Protein AF-0000000084684131 (afdb_homodimer)

Organism: Streptomyces collinus (strain DSM 40733 / Tue 365) (NCBI:txid1214242)

Radius of gyration: 26.73 Å; Cα contacts (8 Å, |Δi|>4): 1173; chains: 2; bounding box: 59×82×49 Å

Nearest PDB structures (foldseek):
  6f5z-assembly1_A  TM=6.157E-01  e=1.827E-11  Haloferax volcanii DS2
  5wp5-assembly2_B  TM=5.893E-01  e=8.658E-12  Arabidopsis thaliana
  5dpm-assembly1_A  TM=6.835E-01  e=6.808E-10  Escherichia coli HS
  1xxl-assembly2_B  TM=5.555E-01  e=9.121E-11  Bacillus subtilis
  1vl5-assembly4_D  TM=5.404E-01  e=9.072E-10  Halalkalibacterium halodurans C-125

pLDDT: mean 90.01, std 9.82, range [55.47, 98.94]

Sequence (624 aa):
MTAFTAGLADINLDESRAPRSGAEAAGMKSASSSIYDMAATLSGRGELWNWGMYDPGLAAEIEARLPGFTDFGTDGFSEQLYYLALRDLPDGLDGCADRTVLEVGCGTGEGLNFLSRLVPGARMTGLDLSPKAVARAEATLARGETLRFVQGDAEKLPFEDSSVDVLINIESSHTYPDLGRFLHEAARVLRPGGTLSHIDVFTRQRLRTMRGITEEMPQLKWITDHDVSAEVRAAVRRRMAPGSRFRRTLDRQRMNPLVRTIATHSQILMFGGMFAGYRPPSSVKVLSRLGLVPWMSGLPMESYRHQVAVRVMTAFTAGLADINLDESRAPRSGAEAAGMKSASSSIYDMAATLSGRGELWNWGMYDPGLAAEIEARLPGFTDFGTDGFSEQLYYLALRDLPDGLDGCADRTVLEVGCGTGEGLNFLSRLVPGARMTGLDLSPKAVARAEATLARGETLRFVQGDAEKLPFEDSSVDVLINIESSHTYPDLGRFLHEAARVLRPGGTLSHIDVFTRQRLRTMRGITEEMPQLKWITDHDVSAEVRAAVRRRMAPGSRFRRTLDRQRMNPLVRTIATHSQILMFGGMFAGYRPPSSVKVLSRLGLVPWMSGLPMESYRHQVAVRV

Structure (mmCIF, N/CA/C/O backbone):
data_AF-0000000084684131-model_v1
#
loop_
_entity.id
_entity.type
_entity.pdbx_description
1 polymer 'Putative methyltransferase'
#
loop_
_atom_site.group_PDB
_atom_site.id
_atom_site.type_symbol
_atom_site.label_atom_id
_atom_site.label_alt_id
_atom_site.label_comp_id
_atom_site.label_asym_id
_atom_site.label_entity_id
_atom_site.label_seq_id
_atom_site.pdbx_PDB_ins_code
_atom_site.Cartn_x
_atom_site.Cartn_y
_atom_site.Cartn_z
_atom_site.occupancy
_atom_site.B_iso_or_equiv
_atom_site.auth_seq_id
_atom_site.auth_comp_id
_atom_site.auth_asym_id
_atom_site.auth_atom_id
_atom_site.pdbx_PDB_model_num
ATOM 1 N N . MET A 1 1 ? 17.047 -23.328 2.791 1 61.38 1 MET A N 1
ATOM 2 C CA . MET A 1 1 ? 16.984 -23.172 1.341 1 61.38 1 MET A CA 1
ATOM 3 C C . MET A 1 1 ? 17.172 -24.516 0.637 1 61.38 1 MET A C 1
ATOM 5 O O . MET A 1 1 ? 16.406 -24.859 -0.265 1 61.38 1 MET A O 1
ATOM 9 N N . THR A 1 2 ? 17.984 -25.328 1.199 1 62.16 2 THR A N 1
ATOM 10 C CA . THR A 1 2 ? 18.281 -26.609 0.563 1 62.16 2 THR A CA 1
ATOM 11 C C . THR A 1 2 ? 17.094 -27.562 0.655 1 62.16 2 THR A C 1
ATOM 13 O O . THR A 1 2 ? 16.75 -28.219 -0.325 1 62.16 2 THR A O 1
ATOM 16 N N . ALA A 1 3 ? 16.453 -27.562 1.806 1 66.56 3 ALA A N 1
ATOM 17 C CA . ALA A 1 3 ? 15.305 -28.438 1.982 1 66.56 3 ALA A CA 1
ATOM 18 C C . ALA A 1 3 ? 14.148 -28.016 1.078 1 66.56 3 ALA A C 1
ATOM 20 O O . ALA A 1 3 ? 13.453 -28.859 0.514 1 66.56 3 ALA A O 1
ATOM 21 N N . PHE A 1 4 ? 13.992 -26.797 0.932 1 74.62 4 PHE A N 1
ATOM 22 C CA . PHE A 1 4 ? 12.93 -26.281 0.077 1 74.62 4 PHE A CA 1
ATOM 23 C C . PHE A 1 4 ? 13.18 -26.641 -1.381 1 74.62 4 PHE A C 1
ATOM 25 O O . PHE A 1 4 ? 12.289 -27.172 -2.059 1 74.62 4 PHE A O 1
ATOM 32 N N . THR A 1 5 ? 14.359 -26.422 -1.804 1 74.31 5 THR A N 1
ATOM 33 C CA . THR A 1 5 ? 14.695 -26.688 -3.197 1 74.31 5 THR A CA 1
ATOM 34 C C . THR A 1 5 ? 14.594 -28.188 -3.498 1 74.31 5 THR A C 1
ATOM 36 O O . THR A 1 5 ? 14.102 -28.578 -4.559 1 74.31 5 THR A O 1
ATOM 39 N N . ALA A 1 6 ? 15.047 -28.938 -2.59 1 72.75 6 ALA A N 1
ATOM 40 C CA . ALA A 1 6 ? 14.945 -30.375 -2.748 1 72.75 6 ALA A CA 1
ATOM 41 C C . ALA A 1 6 ? 13.484 -30.828 -2.773 1 72.75 6 ALA A C 1
ATOM 43 O O . ALA A 1 6 ? 13.109 -31.688 -3.564 1 72.75 6 ALA A O 1
ATOM 44 N N . GLY A 1 7 ? 12.766 -30.25 -1.937 1 75 7 GLY A N 1
ATOM 45 C CA . GLY A 1 7 ? 11.344 -30.547 -1.921 1 75 7 GLY A CA 1
ATOM 46 C C . GLY A 1 7 ? 10.641 -30.172 -3.207 1 75 7 GLY A C 1
ATOM 47 O O . GLY A 1 7 ? 9.797 -30.906 -3.705 1 75 7 GLY A O 1
ATOM 48 N N . LEU A 1 8 ? 11 -29.062 -3.73 1 80 8 LEU A N 1
ATOM 49 C CA . LEU A 1 8 ? 10.422 -28.609 -4.992 1 80 8 LEU A CA 1
ATOM 50 C C . LEU A 1 8 ? 10.734 -29.594 -6.117 1 80 8 LEU A C 1
ATOM 52 O O . LEU A 1 8 ? 9.859 -29.906 -6.93 1 80 8 LEU A O 1
ATOM 56 N N . ALA A 1 9 ? 11.914 -30.016 -6.105 1 77 9 ALA A N 1
ATOM 57 C CA . ALA A 1 9 ? 12.305 -30.984 -7.121 1 77 9 ALA A CA 1
ATOM 58 C C . ALA A 1 9 ? 11.508 -32.281 -6.977 1 77 9 ALA A C 1
ATOM 60 O O . ALA A 1 9 ? 11.016 -32.844 -7.965 1 77 9 ALA A O 1
ATOM 61 N N . ASP A 1 10 ? 11.359 -32.656 -5.805 1 78.69 10 ASP A N 1
ATOM 62 C CA . ASP A 1 10 ? 10.656 -33.906 -5.523 1 78.69 10 ASP A CA 1
ATOM 63 C C . ASP A 1 10 ? 9.203 -33.844 -5.992 1 78.69 10 ASP A C 1
ATOM 65 O O . ASP A 1 10 ? 8.695 -34.781 -6.59 1 78.69 10 ASP A O 1
ATOM 69 N N . ILE A 1 11 ? 8.602 -32.781 -5.816 1 79.69 11 ILE A N 1
ATOM 70 C CA . ILE A 1 11 ? 7.172 -32.719 -6.105 1 79.69 11 ILE A CA 1
ATOM 71 C C . ILE A 1 11 ? 6.961 -32.438 -7.594 1 79.69 11 ILE A C 1
ATOM 73 O O . ILE A 1 11 ? 5.969 -32.906 -8.172 1 79.69 11 ILE A O 1
ATOM 77 N N . ASN A 1 12 ? 7.859 -31.844 -8.242 1 85.06 12 ASN A N 1
ATOM 78 C CA . ASN A 1 12 ? 7.625 -31.422 -9.617 1 85.06 12 ASN A CA 1
ATOM 79 C C . ASN A 1 12 ? 8.219 -32.406 -10.617 1 85.06 12 ASN A C 1
ATOM 81 O O . ASN A 1 12 ? 7.887 -32.375 -11.805 1 85.06 12 ASN A O 1
ATOM 85 N N . LEU A 1 13 ? 9.094 -33.281 -10.07 1 79.75 13 LEU A N 1
ATOM 86 C CA . LEU A 1 13 ? 9.711 -34.25 -10.969 1 79.75 13 LEU A CA 1
ATOM 87 C C . LEU A 1 13 ? 9.211 -35.656 -10.688 1 79.75 13 LEU A C 1
ATOM 89 O O . LEU A 1 13 ? 9.633 -36.594 -11.344 1 79.75 13 LEU A O 1
ATOM 93 N N . ASP A 1 14 ? 8.375 -35.656 -9.672 1 75.5 14 ASP A N 1
ATOM 94 C CA . ASP A 1 14 ? 7.836 -36.969 -9.32 1 75.5 14 ASP A CA 1
ATOM 95 C C . ASP A 1 14 ? 6.961 -37.531 -10.445 1 75.5 14 ASP A C 1
ATOM 97 O O . ASP A 1 14 ? 6.004 -36.875 -10.867 1 75.5 14 ASP A O 1
ATOM 101 N N . GLU A 1 15 ? 7.289 -38.594 -10.875 1 70.56 15 GLU A N 1
ATOM 102 C CA . GLU A 1 15 ? 6.551 -39.219 -11.961 1 70.56 15 GLU A CA 1
ATOM 103 C C . GLU A 1 15 ? 5.445 -40.125 -11.43 1 70.56 15 GLU A C 1
ATOM 105 O O . GLU A 1 15 ? 4.594 -40.594 -12.188 1 70.56 15 GLU A O 1
ATOM 110 N N . SER A 1 16 ? 5.555 -40.188 -10.102 1 68.69 16 SER A N 1
ATOM 111 C CA . SER A 1 16 ? 4.531 -41.062 -9.516 1 68.69 16 SER A CA 1
ATOM 112 C C . SER A 1 16 ? 3.24 -40.281 -9.258 1 68.69 16 SER A C 1
ATOM 114 O O . SER A 1 16 ? 3.27 -39.094 -8.977 1 68.69 16 SER A O 1
ATOM 116 N N . ARG A 1 17 ? 2.203 -40.75 -9.773 1 65.25 17 ARG A N 1
ATOM 117 C CA . ARG A 1 17 ? 0.905 -40.125 -9.555 1 65.25 17 ARG A CA 1
ATOM 118 C C . ARG A 1 17 ? 0.51 -40.188 -8.078 1 65.25 17 ARG A C 1
ATOM 120 O O . ARG A 1 17 ? -0.56 -39.719 -7.699 1 65.25 17 ARG A O 1
ATOM 127 N N . ALA A 1 18 ? 1.429 -40.719 -7.23 1 68.06 18 ALA A N 1
ATOM 128 C CA . ALA A 1 18 ? 1.059 -40.906 -5.828 1 68.06 18 ALA A CA 1
ATOM 129 C C . ALA A 1 18 ? 1.229 -39.625 -5.043 1 68.06 18 ALA A C 1
ATOM 131 O O . ALA A 1 18 ? 2.24 -38.906 -5.188 1 68.06 18 ALA A O 1
ATOM 132 N N . PRO A 1 19 ? 0.172 -39.219 -4.367 1 67.25 19 PRO A N 1
ATOM 133 C CA . PRO A 1 19 ? 0.299 -38.062 -3.492 1 67.25 19 PRO A CA 1
ATOM 134 C C . PRO A 1 19 ? 1.371 -38.25 -2.42 1 67.25 19 PRO A C 1
ATOM 136 O O . PRO A 1 19 ? 1.605 -39.375 -1.96 1 67.25 19 PRO A O 1
ATOM 139 N N . ARG A 1 20 ? 2.121 -37.125 -2.168 1 70.31 20 ARG A N 1
ATOM 140 C CA . ARG A 1 20 ? 3.045 -37.188 -1.04 1 70.31 20 ARG A CA 1
ATOM 141 C C . ARG A 1 20 ? 2.307 -37.031 0.284 1 70.31 20 ARG A C 1
ATOM 143 O O . ARG A 1 20 ? 1.367 -36.219 0.381 1 70.31 20 ARG A O 1
ATOM 150 N N . SER A 1 21 ? 2.377 -37.969 1.054 1 71.75 21 SER A N 1
ATOM 151 C CA . SER A 1 21 ? 1.71 -37.938 2.352 1 71.75 21 SER A CA 1
ATOM 152 C C . SER A 1 21 ? 2.703 -38.125 3.49 1 71.75 21 SER A C 1
ATOM 154 O O . SER A 1 21 ? 3.881 -38.406 3.252 1 71.75 21 SER A O 1
ATOM 156 N N . GLY A 1 22 ? 2.266 -37.719 4.605 1 78.12 22 GLY A N 1
ATOM 157 C CA . GLY A 1 22 ? 3.027 -38.031 5.805 1 78.12 22 GLY A CA 1
ATOM 158 C C . GLY A 1 22 ? 4.129 -37.031 6.086 1 78.12 22 GLY A C 1
ATOM 159 O O . GLY A 1 22 ? 3.902 -35.812 6.039 1 78.12 22 GLY A O 1
ATOM 160 N N . ALA A 1 23 ? 5.285 -37.5 6.445 1 72.31 23 ALA A N 1
ATOM 161 C CA . ALA A 1 23 ? 6.395 -36.719 6.961 1 72.31 23 ALA A CA 1
ATOM 162 C C . ALA A 1 23 ? 7.008 -35.844 5.859 1 72.31 23 ALA A C 1
ATOM 164 O O . ALA A 1 23 ? 7.391 -34.719 6.102 1 72.31 23 ALA A O 1
ATOM 165 N N . GLU A 1 24 ? 6.934 -36.344 4.66 1 76.69 24 GLU A N 1
ATOM 166 C CA . GLU A 1 24 ? 7.531 -35.594 3.549 1 76.69 24 GLU A CA 1
ATOM 167 C C . GLU A 1 24 ? 6.684 -34.406 3.16 1 76.69 24 GLU A C 1
ATOM 169 O O . GLU A 1 24 ? 7.211 -33.312 2.938 1 76.69 24 GLU A O 1
ATOM 174 N N . ALA A 1 25 ? 5.469 -34.656 3.09 1 83.94 25 ALA A N 1
ATOM 175 C CA . ALA A 1 25 ? 4.559 -33.562 2.777 1 83.94 25 ALA A CA 1
ATOM 176 C C . ALA A 1 25 ? 4.613 -32.469 3.854 1 83.94 25 ALA A C 1
ATOM 178 O O . ALA A 1 25 ? 4.656 -31.281 3.543 1 83.94 25 ALA A O 1
ATOM 179 N N . ALA A 1 26 ? 4.652 -32.844 5.07 1 84.38 26 ALA A N 1
ATOM 180 C CA . ALA A 1 26 ? 4.727 -31.922 6.188 1 84.38 26 ALA A CA 1
ATOM 181 C C . ALA A 1 26 ? 6.023 -31.109 6.145 1 84.38 26 ALA A C 1
ATOM 183 O O . ALA A 1 26 ? 6.023 -29.906 6.426 1 84.38 26 ALA A O 1
ATOM 184 N N . GLY A 1 27 ? 7.047 -31.797 5.828 1 80.44 27 GLY A N 1
ATOM 185 C CA . GLY A 1 27 ? 8.328 -31.125 5.691 1 80.44 27 GLY A CA 1
ATOM 186 C C . GLY A 1 27 ? 8.344 -30.062 4.602 1 80.44 27 GLY A C 1
ATOM 187 O O . GLY A 1 27 ? 8.844 -28.969 4.809 1 80.44 27 GLY A O 1
ATOM 188 N N . MET A 1 28 ? 7.785 -30.438 3.479 1 83.88 28 MET A N 1
ATOM 189 C CA . MET A 1 28 ? 7.707 -29.484 2.369 1 83.88 28 MET A CA 1
ATOM 190 C C . MET A 1 28 ? 6.848 -28.281 2.742 1 83.88 28 MET A C 1
ATOM 192 O O . MET A 1 28 ? 7.203 -27.141 2.436 1 83.88 28 MET A O 1
ATOM 196 N N . LYS A 1 29 ? 5.766 -28.516 3.404 1 86.56 29 LYS A N 1
ATOM 197 C CA . LYS A 1 29 ? 4.895 -27.438 3.832 1 86.56 29 LYS A CA 1
ATOM 198 C C . LYS A 1 29 ? 5.605 -26.516 4.824 1 86.56 29 LYS A C 1
ATOM 200 O O . LYS A 1 29 ? 5.5 -25.297 4.734 1 86.56 29 LYS A O 1
ATOM 205 N N . SER A 1 30 ? 6.293 -27.094 5.703 1 79.56 30 SER A N 1
ATOM 206 C CA . SER A 1 30 ? 7.051 -26.312 6.68 1 79.56 30 SER A CA 1
ATOM 207 C C . SER A 1 30 ? 8.125 -25.484 6 1 79.56 30 SER A C 1
ATOM 209 O O . SER A 1 30 ? 8.297 -24.297 6.316 1 79.56 30 SER A O 1
ATOM 211 N N . ALA A 1 31 ? 8.812 -26.141 5.09 1 78.06 31 ALA A N 1
ATOM 212 C CA . ALA A 1 31 ? 9.852 -25.422 4.344 1 78.06 31 ALA A CA 1
ATOM 213 C C . ALA A 1 31 ? 9.266 -24.281 3.541 1 78.06 31 ALA A C 1
ATOM 215 O O . ALA A 1 31 ? 9.82 -23.172 3.523 1 78.06 31 ALA A O 1
ATOM 216 N N . SER A 1 32 ? 8.195 -24.578 2.891 1 82.62 32 SER A N 1
ATOM 217 C CA . SER A 1 32 ? 7.527 -23.531 2.115 1 82.62 32 SER A CA 1
ATOM 218 C C . SER A 1 32 ? 7.082 -22.375 3.006 1 82.62 32 SER A C 1
ATOM 220 O O . SER A 1 32 ? 7.359 -21.219 2.707 1 82.62 32 SER A O 1
ATOM 222 N N . SER A 1 33 ? 6.457 -22.672 4.043 1 81.12 33 SER A N 1
ATOM 223 C CA . SER A 1 33 ? 5.992 -21.656 4.977 1 81.12 33 SER A CA 1
ATOM 224 C C . SER A 1 33 ? 7.145 -20.781 5.469 1 81.12 33 SER A C 1
ATOM 226 O O . SER A 1 33 ? 7.02 -19.562 5.543 1 81.12 33 SER A O 1
ATOM 228 N N . SER A 1 34 ? 8.242 -21.359 5.75 1 75.69 34 SER A N 1
ATOM 229 C CA . SER A 1 34 ? 9.406 -20.641 6.266 1 75.69 34 SER A CA 1
ATOM 230 C C . SER A 1 34 ? 9.969 -19.688 5.219 1 75.69 34 SER A C 1
ATOM 232 O O . SER A 1 34 ? 10.32 -18.547 5.539 1 75.69 34 SER A O 1
ATOM 234 N N . ILE A 1 35 ? 10.055 -20.141 4.059 1 77.44 35 ILE A N 1
ATOM 235 C CA . ILE A 1 35 ? 10.594 -19.312 2.979 1 77.44 35 ILE A CA 1
ATOM 236 C C . ILE A 1 35 ? 9.672 -18.125 2.73 1 77.44 35 ILE A C 1
ATOM 238 O O . ILE A 1 35 ? 10.133 -17 2.559 1 77.44 35 ILE A O 1
ATOM 242 N N . TYR A 1 36 ? 8.469 -18.344 2.773 1 80.5 36 TYR A N 1
ATOM 243 C CA . TYR A 1 36 ? 7.527 -17.25 2.49 1 80.5 36 TYR A CA 1
ATOM 244 C C . TYR A 1 36 ? 7.379 -16.344 3.697 1 80.5 36 TYR A C 1
ATOM 246 O O . TYR A 1 36 ? 7.043 -15.156 3.549 1 80.5 36 TYR A O 1
ATOM 254 N N . ASP A 1 37 ? 7.621 -16.828 4.883 1 79.31 37 ASP A N 1
ATOM 255 C CA . ASP A 1 37 ? 7.75 -15.961 6.043 1 79.31 37 ASP A CA 1
ATOM 256 C C . ASP A 1 37 ? 8.906 -14.977 5.871 1 79.31 37 ASP A C 1
ATOM 258 O O . ASP A 1 37 ? 8.781 -13.797 6.188 1 79.31 37 ASP A O 1
ATOM 262 N N . MET A 1 38 ? 9.977 -15.547 5.375 1 76.12 38 MET A N 1
ATOM 263 C CA . MET A 1 38 ? 11.133 -14.703 5.125 1 76.12 38 MET A CA 1
ATOM 264 C C . MET A 1 38 ? 10.836 -13.664 4.051 1 76.12 38 MET A C 1
ATOM 266 O O . MET A 1 38 ? 11.141 -12.484 4.215 1 76.12 38 MET A O 1
ATOM 270 N N . ALA A 1 39 ? 10.227 -14.102 3.01 1 77.88 39 ALA A N 1
ATOM 271 C CA . ALA A 1 39 ? 9.852 -13.188 1.937 1 77.88 39 ALA A CA 1
ATOM 272 C C . ALA A 1 39 ? 8.922 -12.094 2.451 1 77.88 39 ALA A C 1
ATOM 274 O O . ALA A 1 39 ? 9.086 -10.914 2.113 1 77.88 39 ALA A O 1
ATOM 275 N N . ALA A 1 40 ? 8.016 -12.422 3.256 1 79.56 40 ALA A N 1
ATOM 276 C CA . ALA A 1 40 ? 7.043 -11.477 3.805 1 79.56 40 ALA A CA 1
ATOM 277 C C . ALA A 1 40 ? 7.73 -10.43 4.68 1 79.56 40 ALA A C 1
ATOM 279 O O . ALA A 1 40 ? 7.316 -9.273 4.711 1 79.56 40 ALA A O 1
ATOM 280 N N . THR A 1 41 ? 8.742 -10.844 5.309 1 75.62 41 THR A N 1
ATOM 281 C CA . THR A 1 41 ? 9.477 -9.961 6.207 1 75.62 41 THR A CA 1
ATOM 282 C C . THR A 1 41 ? 10.336 -8.977 5.418 1 75.62 41 THR A C 1
ATOM 284 O O . THR A 1 41 ? 10.461 -7.812 5.805 1 75.62 41 THR A O 1
ATOM 287 N N . LEU A 1 42 ? 10.781 -9.438 4.305 1 72.56 42 LEU A N 1
ATOM 288 C CA . LEU A 1 42 ? 11.797 -8.664 3.598 1 72.56 42 LEU A CA 1
ATOM 289 C C . LEU A 1 42 ? 11.172 -7.82 2.496 1 72.56 42 LEU A C 1
ATOM 291 O O . LEU A 1 42 ? 11.781 -6.859 2.02 1 72.56 42 LEU A O 1
ATOM 295 N N . SER A 1 43 ? 10.031 -8.117 2.135 1 81.12 43 SER A N 1
ATOM 296 C CA . SER A 1 43 ? 9.422 -7.445 0.991 1 81.12 43 SER A CA 1
ATOM 297 C C . SER A 1 43 ? 8.828 -6.098 1.391 1 81.12 43 SER A C 1
ATOM 299 O O . SER A 1 43 ? 8.398 -5.918 2.529 1 81.12 43 SER A O 1
ATOM 301 N N . GLY A 1 44 ? 8.875 -5.156 0.444 1 82.06 44 GLY A N 1
ATOM 302 C CA . GLY A 1 44 ? 8.211 -3.875 0.622 1 82.06 44 GLY A CA 1
ATOM 303 C C . GLY A 1 44 ? 6.715 -3.938 0.358 1 82.06 44 GLY A C 1
ATOM 304 O O . GLY A 1 44 ? 6.219 -4.918 -0.198 1 82.06 44 GLY A O 1
ATOM 305 N N . ARG A 1 45 ? 6.016 -2.898 0.809 1 86 45 ARG A N 1
ATOM 306 C CA . ARG A 1 45 ? 4.59 -2.807 0.517 1 86 45 ARG A CA 1
ATOM 307 C C . ARG A 1 45 ? 4.344 -2.68 -0.983 1 86 45 ARG A C 1
ATOM 309 O O . ARG A 1 45 ? 5.059 -1.954 -1.676 1 86 45 ARG A O 1
ATOM 316 N N . GLY A 1 46 ? 3.395 -3.408 -1.415 1 88.62 46 GLY A N 1
ATOM 317 C CA . GLY A 1 46 ? 3.02 -3.322 -2.818 1 88.62 46 GLY A CA 1
ATOM 318 C C . GLY A 1 46 ? 3.77 -4.309 -3.695 1 88.62 46 GLY A C 1
ATOM 319 O O . GLY A 1 46 ? 3.432 -4.484 -4.867 1 88.62 46 GLY A O 1
ATOM 320 N N . GLU A 1 47 ? 4.711 -4.992 -3.164 1 88.94 47 GLU A N 1
ATOM 321 C CA . GLU A 1 47 ? 5.504 -5.926 -3.961 1 88.94 47 GLU A CA 1
ATOM 322 C C . GLU A 1 47 ? 4.77 -7.25 -4.148 1 88.94 47 GLU A C 1
ATOM 324 O O . GLU A 1 47 ? 4.305 -7.852 -3.18 1 88.94 47 GLU A O 1
ATOM 329 N N . LEU A 1 48 ? 4.66 -7.609 -5.383 1 93.69 48 LEU A N 1
ATOM 330 C CA . LEU A 1 48 ? 4.137 -8.922 -5.746 1 93.69 48 LEU A CA 1
ATOM 331 C C . LEU A 1 48 ? 5.27 -9.891 -6.066 1 93.69 48 LEU A C 1
ATOM 333 O O . LEU A 1 48 ? 6.297 -9.492 -6.621 1 93.69 48 LEU A O 1
ATOM 337 N N . TRP A 1 49 ? 5.109 -11.141 -5.777 1 91.5 49 TRP A N 1
ATOM 338 C CA . TRP A 1 49 ? 6.199 -12.109 -5.809 1 91.5 49 TRP A CA 1
ATOM 339 C C . TRP A 1 49 ? 6.133 -12.961 -7.074 1 91.5 49 TRP A C 1
ATOM 341 O O . TRP A 1 49 ? 6.961 -13.852 -7.277 1 91.5 49 TRP A O 1
ATOM 351 N N . ASN A 1 50 ? 5.234 -12.633 -7.949 1 96.62 50 ASN A N 1
ATOM 352 C CA . ASN A 1 50 ? 5.031 -13.453 -9.133 1 96.62 50 ASN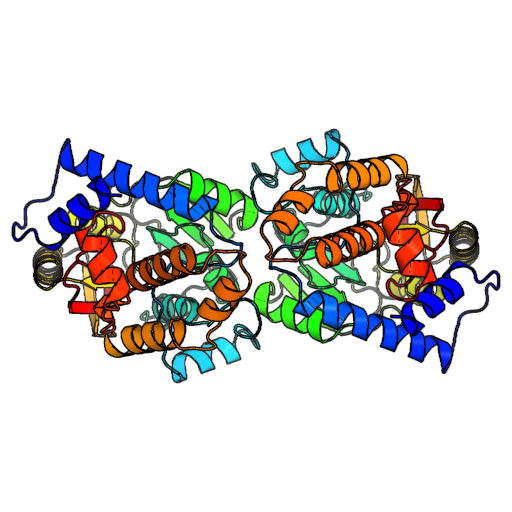 A CA 1
ATOM 353 C C . ASN A 1 50 ? 6.027 -13.109 -10.234 1 96.62 50 ASN A C 1
ATOM 355 O O . ASN A 1 50 ? 6.547 -11.992 -10.281 1 96.62 50 ASN A O 1
ATOM 359 N N . TRP A 1 51 ? 6.246 -14.102 -11.109 1 96.75 51 TRP A N 1
ATOM 360 C CA . TRP A 1 51 ? 7.102 -13.867 -12.266 1 96.75 51 TRP A CA 1
ATOM 361 C C . TRP A 1 51 ? 6.477 -12.836 -13.203 1 96.75 51 TRP A C 1
ATOM 363 O O . TRP A 1 51 ? 7.184 -12.016 -13.789 1 96.75 51 TRP A O 1
ATOM 373 N N . GLY A 1 52 ? 5.141 -12.859 -13.305 1 97.31 52 GLY A N 1
ATOM 374 C CA . GLY A 1 52 ? 4.434 -11.883 -14.109 1 97.31 52 GLY A CA 1
ATOM 375 C C . GLY A 1 52 ? 4.355 -12.266 -15.578 1 97.31 52 GLY A C 1
ATOM 376 O O . GLY A 1 52 ? 4.82 -13.336 -15.969 1 97.31 52 GLY A O 1
ATOM 377 N N . MET A 1 53 ? 3.709 -11.453 -16.328 1 98.31 53 MET A N 1
ATOM 378 C CA . MET A 1 53 ? 3.617 -11.609 -17.781 1 98.31 53 MET A CA 1
ATOM 379 C C . MET A 1 53 ? 3.568 -10.25 -18.469 1 98.31 53 MET A C 1
ATOM 381 O O . MET A 1 53 ? 3.232 -9.242 -17.844 1 98.31 53 MET A O 1
ATOM 385 N N . TYR A 1 54 ? 3.965 -10.242 -19.703 1 98.19 54 TYR A N 1
ATOM 386 C CA . TYR A 1 54 ? 3.879 -9.016 -20.484 1 98.19 54 TYR A CA 1
ATOM 387 C C . TYR A 1 54 ? 3.045 -9.227 -21.75 1 98.19 54 TYR A C 1
ATOM 389 O O . TYR A 1 54 ? 3.438 -9.984 -22.641 1 98.19 54 TYR A O 1
ATOM 397 N N . ASP A 1 55 ? 1.963 -8.672 -21.781 1 98.12 55 ASP A N 1
ATOM 398 C CA . ASP A 1 55 ? 1.043 -8.555 -22.906 1 98.12 55 ASP A CA 1
ATOM 399 C C . ASP A 1 55 ? 0.521 -7.125 -23.047 1 98.12 55 ASP A C 1
ATOM 401 O O . ASP A 1 55 ? -0.248 -6.66 -22.203 1 98.12 55 ASP A O 1
ATOM 405 N N . PRO A 1 56 ? 0.905 -6.434 -24.141 1 97.06 56 PRO A N 1
ATOM 406 C CA . PRO A 1 56 ? 0.529 -5.023 -24.281 1 97.06 56 PRO A CA 1
ATOM 407 C C . PRO A 1 56 ? -0.984 -4.812 -24.266 1 97.06 56 PRO A C 1
ATOM 409 O O . PRO A 1 56 ? -1.463 -3.777 -23.797 1 97.06 56 PRO A O 1
ATOM 412 N N . GLY A 1 57 ? -1.704 -5.723 -24.812 1 97.69 57 GLY A N 1
ATOM 413 C CA . GLY A 1 57 ? -3.154 -5.629 -24.766 1 97.69 57 GLY A CA 1
ATOM 414 C C . GLY A 1 57 ? -3.697 -5.652 -23.344 1 97.69 57 GLY A C 1
ATOM 415 O O . GLY A 1 57 ? -4.551 -4.836 -22.984 1 97.69 57 GLY A O 1
ATOM 416 N N . LEU A 1 58 ? -3.213 -6.535 -22.516 1 97.38 58 LEU A N 1
ATOM 417 C CA . LEU A 1 58 ? -3.631 -6.605 -21.125 1 97.38 58 LEU A CA 1
ATOM 418 C C . LEU A 1 58 ? -3.23 -5.34 -20.375 1 97.38 58 LEU A C 1
ATOM 420 O O . LEU A 1 58 ? -4.012 -4.812 -19.578 1 97.38 58 LEU A O 1
ATOM 424 N N . ALA A 1 59 ? -2.006 -4.902 -20.625 1 97.44 59 ALA A N 1
ATOM 425 C CA . ALA A 1 59 ? -1.532 -3.674 -20 1 97.44 59 ALA A CA 1
ATOM 426 C C . ALA A 1 59 ? -2.457 -2.502 -20.312 1 97.44 59 ALA A C 1
ATOM 428 O O . ALA A 1 59 ? -2.789 -1.709 -19.438 1 97.44 59 ALA A O 1
ATOM 429 N N . ALA A 1 60 ? -2.873 -2.439 -21.547 1 98 60 ALA A N 1
ATOM 430 C CA . ALA A 1 60 ? -3.75 -1.355 -21.984 1 98 60 ALA A CA 1
ATOM 431 C C . ALA A 1 60 ? -5.113 -1.45 -21.297 1 98 60 ALA A C 1
ATOM 433 O O . ALA A 1 60 ? -5.699 -0.432 -20.922 1 98 60 ALA A O 1
ATOM 434 N N . GLU A 1 61 ? -5.633 -2.633 -21.172 1 97.62 61 GLU A N 1
ATOM 435 C CA . GLU A 1 61 ? -6.914 -2.832 -20.516 1 97.62 61 GLU A CA 1
ATOM 436 C C . GLU A 1 61 ? -6.848 -2.4 -19.047 1 97.62 61 GLU A C 1
ATOM 438 O O . GLU A 1 61 ? -7.773 -1.761 -18.547 1 97.62 61 GLU A O 1
ATOM 443 N N . ILE A 1 62 ? -5.758 -2.734 -18.375 1 97.44 62 ILE A N 1
ATOM 444 C CA . ILE A 1 62 ? -5.586 -2.352 -16.984 1 97.44 62 ILE A CA 1
ATOM 445 C C . ILE A 1 62 ? -5.457 -0.833 -16.875 1 97.44 62 ILE A C 1
ATOM 447 O O . ILE A 1 62 ? -6.086 -0.209 -16.016 1 97.44 62 ILE A O 1
ATOM 451 N N . GLU A 1 63 ? -4.672 -0.246 -17.781 1 97 63 GLU A N 1
ATOM 452 C CA . GLU A 1 63 ? -4.477 1.2 -17.812 1 97 63 GLU A CA 1
ATOM 453 C C . GLU A 1 63 ? -5.805 1.934 -17.953 1 97 63 GLU A C 1
ATOM 455 O O . GLU A 1 63 ? -6.004 2.998 -17.375 1 97 63 GLU A O 1
ATOM 460 N N . ALA A 1 64 ? -6.672 1.365 -18.719 1 96.06 64 ALA A N 1
ATOM 461 C CA . ALA A 1 64 ? -7.98 1.976 -18.938 1 96.06 64 ALA A CA 1
ATOM 462 C C . ALA A 1 64 ? -8.812 1.974 -17.641 1 96.06 64 ALA A C 1
ATOM 464 O O . ALA A 1 64 ? -9.602 2.887 -17.406 1 96.06 64 ALA A O 1
ATOM 465 N N . ARG A 1 65 ? -8.617 1.045 -16.797 1 93.38 65 ARG A N 1
ATOM 466 C CA . ARG A 1 65 ? -9.383 0.913 -15.562 1 93.38 65 ARG A CA 1
ATOM 467 C C . ARG A 1 65 ? -8.68 1.606 -14.398 1 93.38 65 ARG A C 1
ATOM 469 O O . ARG A 1 65 ? -9.336 2.109 -13.484 1 93.38 65 ARG A O 1
ATOM 476 N N . LEU A 1 66 ? -7.391 1.563 -14.445 1 94 66 LEU A N 1
ATOM 477 C CA . LEU A 1 66 ? -6.551 2.182 -13.43 1 94 66 LEU A CA 1
ATOM 478 C C . LEU A 1 66 ? -5.461 3.039 -14.07 1 94 66 LEU A C 1
ATOM 480 O O . LEU A 1 66 ? -4.301 2.631 -14.125 1 94 66 LEU A O 1
ATOM 484 N N . PRO A 1 67 ? -5.812 4.219 -14.406 1 93.88 67 PRO A N 1
ATOM 485 C CA . PRO A 1 67 ? -4.84 5.074 -15.086 1 93.88 67 PRO A CA 1
ATOM 486 C C . PRO A 1 67 ? -3.568 5.289 -14.273 1 93.88 67 PRO A C 1
ATOM 488 O O . PRO A 1 67 ? -3.637 5.578 -13.078 1 93.88 67 PRO A O 1
ATOM 491 N N . GLY A 1 68 ? -2.465 5.004 -14.906 1 94.06 68 GLY A N 1
ATOM 492 C CA . GLY A 1 68 ? -1.168 5.238 -14.297 1 94.06 68 GLY A CA 1
ATOM 493 C C . GLY A 1 68 ? -0.715 4.102 -13.398 1 94.06 68 GLY A C 1
ATOM 494 O O . GLY A 1 68 ? 0.181 4.277 -12.57 1 94.06 68 GLY A O 1
ATOM 495 N N . PHE A 1 69 ? -1.282 2.932 -13.469 1 93.31 69 PHE A N 1
ATOM 496 C CA . PHE A 1 69 ? -1.05 1.859 -12.508 1 93.31 69 PHE A CA 1
ATOM 497 C C . PHE A 1 69 ? 0.408 1.415 -12.539 1 93.31 69 PHE A C 1
ATOM 499 O O . PHE A 1 69 ? 0.903 0.832 -11.57 1 93.31 69 PHE A O 1
ATOM 506 N N . THR A 1 70 ? 1.186 1.747 -13.625 1 92.88 70 THR A N 1
ATOM 507 C CA . THR A 1 70 ? 2.58 1.324 -13.68 1 92.88 70 THR A CA 1
ATOM 508 C C . THR A 1 70 ? 3.512 2.488 -13.359 1 92.88 70 THR A C 1
ATOM 510 O O . THR A 1 70 ? 4.734 2.359 -13.461 1 92.88 70 THR A O 1
ATOM 513 N N . ASP A 1 71 ? 2.965 3.604 -13.039 1 90.94 71 ASP A N 1
ATOM 514 C CA . ASP A 1 71 ? 3.775 4.805 -12.875 1 90.94 71 ASP A CA 1
ATOM 515 C C . ASP A 1 71 ? 4.531 4.777 -11.547 1 90.94 71 ASP A C 1
ATOM 517 O O . ASP A 1 71 ? 5.527 5.48 -11.383 1 90.94 71 ASP A O 1
ATOM 521 N N . PHE A 1 72 ? 3.998 3.896 -10.719 1 86.19 72 PHE A N 1
ATOM 522 C CA . PHE A 1 72 ? 4.578 3.977 -9.383 1 86.19 72 PHE A CA 1
ATOM 523 C C . PHE A 1 72 ? 4.738 2.588 -8.773 1 86.19 72 PHE A C 1
ATOM 525 O O . PHE A 1 72 ? 3.748 1.911 -8.492 1 86.19 72 PHE A O 1
ATOM 532 N N . GLY A 1 73 ? 5.973 2.217 -8.586 1 84.12 73 GLY A N 1
ATOM 533 C CA . GLY A 1 73 ? 6.277 1.153 -7.641 1 84.12 73 GLY A CA 1
ATOM 534 C C . GLY A 1 73 ? 6.094 -0.234 -8.227 1 84.12 73 GLY A C 1
ATOM 535 O O . GLY A 1 73 ? 6.105 -1.228 -7.496 1 84.12 73 GLY A O 1
ATOM 536 N N . THR A 1 74 ? 5.809 -0.343 -9.492 1 92 74 THR A N 1
ATOM 537 C CA . THR A 1 74 ? 5.629 -1.662 -10.086 1 92 74 THR A CA 1
ATOM 538 C C . THR A 1 74 ? 5.984 -1.636 -11.57 1 92 74 THR A C 1
ATOM 540 O O . THR A 1 74 ? 5.902 -0.589 -12.219 1 92 74 THR A O 1
ATOM 543 N N . ASP A 1 75 ? 6.43 -2.74 -12.062 1 94.12 75 ASP A N 1
ATOM 544 C CA . ASP A 1 75 ? 6.633 -2.883 -13.5 1 94.12 75 ASP A CA 1
ATOM 545 C C . ASP A 1 75 ? 5.352 -3.344 -14.195 1 94.12 75 ASP A C 1
ATOM 547 O O . ASP A 1 75 ? 5.289 -3.4 -15.422 1 94.12 75 ASP A O 1
ATOM 551 N N . GLY A 1 76 ? 4.336 -3.738 -13.398 1 96.69 76 GLY A N 1
ATOM 552 C CA . GLY A 1 76 ? 3.016 -4.027 -13.93 1 96.69 76 GLY A CA 1
ATOM 553 C C . GLY A 1 76 ? 2.867 -5.457 -14.414 1 96.69 76 GLY A C 1
ATOM 554 O O . GLY A 1 76 ? 1.785 -5.867 -14.836 1 96.69 76 GLY A O 1
ATOM 555 N N . PHE A 1 77 ? 3.928 -6.293 -14.352 1 98 77 PHE A N 1
ATOM 556 C CA . PHE A 1 77 ? 3.889 -7.621 -14.945 1 98 77 PHE A CA 1
ATOM 557 C C . PHE A 1 77 ? 3.062 -8.57 -14.086 1 98 77 PHE A C 1
ATOM 559 O O . PHE A 1 77 ? 2.275 -9.367 -14.609 1 98 77 PHE A O 1
ATOM 566 N N . SER A 1 78 ? 3.273 -8.516 -12.773 1 97.81 78 SER A N 1
ATOM 567 C CA . SER A 1 78 ? 2.492 -9.359 -11.867 1 97.81 78 SER A CA 1
ATOM 568 C C . SER A 1 78 ? 1.013 -8.992 -11.914 1 97.81 78 SER A C 1
ATOM 570 O O . SER A 1 78 ? 0.15 -9.875 -11.875 1 97.81 78 SER A O 1
ATOM 572 N N . GLU A 1 79 ? 0.746 -7.684 -12.047 1 98 79 GLU A N 1
ATOM 573 C CA . GLU A 1 79 ? -0.63 -7.207 -12.156 1 98 79 GLU A CA 1
ATOM 574 C C . GLU A 1 79 ? -1.318 -7.777 -13.391 1 98 79 GLU A C 1
ATOM 576 O O . GLU A 1 79 ? -2.504 -8.117 -13.352 1 98 79 GLU A O 1
ATOM 581 N N . GLN A 1 80 ? -0.61 -7.871 -14.461 1 98.5 80 GLN A N 1
ATOM 582 C CA . GLN A 1 80 ? -1.181 -8.438 -15.68 1 98.5 80 GLN A CA 1
ATOM 583 C C . GLN A 1 80 ? -1.595 -9.891 -15.477 1 98.5 80 GLN A C 1
ATOM 585 O O . GL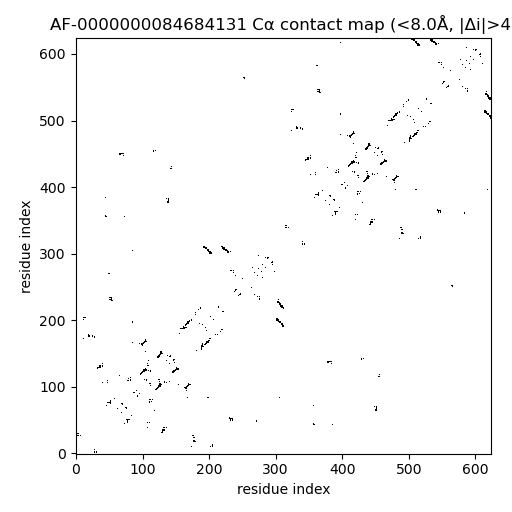N A 1 80 ? -2.639 -10.32 -15.969 1 98.5 80 GLN A O 1
ATOM 590 N N . LEU A 1 81 ? -0.779 -10.602 -14.781 1 97.88 81 LEU A N 1
ATOM 591 C CA . LEU A 1 81 ? -1.101 -11.992 -14.477 1 97.88 81 LEU A CA 1
ATOM 592 C C . LEU A 1 81 ? -2.391 -12.086 -13.664 1 97.88 81 LEU A C 1
ATOM 594 O O . LEU A 1 81 ? -3.258 -12.906 -13.969 1 97.88 81 LEU A O 1
ATOM 598 N N . TYR A 1 82 ? -2.521 -11.297 -12.641 1 98.38 82 TYR A N 1
ATOM 599 C CA . TYR A 1 82 ? -3.713 -11.273 -11.797 1 98.38 82 TYR A CA 1
ATOM 600 C C . TYR A 1 82 ? -4.934 -10.828 -12.586 1 98.38 82 TYR A C 1
ATOM 602 O O . TYR A 1 82 ? -6.02 -11.391 -12.445 1 98.38 82 TYR A O 1
ATOM 610 N N . TYR A 1 83 ? -4.754 -9.797 -13.383 1 98.44 83 TYR A N 1
ATOM 611 C CA . TYR A 1 83 ? -5.844 -9.336 -14.234 1 98.44 83 TYR A CA 1
ATOM 612 C C . TYR A 1 83 ? -6.332 -10.453 -15.148 1 98.44 83 TYR A C 1
ATOM 614 O O . TYR A 1 83 ? -7.539 -10.672 -15.289 1 98.44 83 TYR A O 1
ATOM 622 N N . LEU A 1 84 ? -5.414 -11.195 -15.758 1 98.25 84 LEU A N 1
ATOM 623 C CA . LEU A 1 84 ? -5.723 -12.305 -16.656 1 98.25 84 LEU A CA 1
ATOM 624 C C . LEU A 1 84 ? -6.582 -13.344 -15.945 1 98.25 84 LEU A C 1
ATOM 626 O O . LEU A 1 84 ? -7.492 -13.922 -16.547 1 98.25 84 LEU A O 1
ATOM 630 N N . ALA A 1 85 ? -6.309 -13.609 -14.703 1 98.12 85 ALA A N 1
ATOM 631 C CA . ALA A 1 85 ? -6.961 -14.656 -13.922 1 98.12 85 ALA A CA 1
ATOM 632 C C . ALA A 1 85 ? -8.469 -14.445 -13.883 1 98.12 85 ALA A C 1
ATOM 634 O O . ALA A 1 85 ? -9.242 -15.414 -13.883 1 98.12 85 ALA A O 1
ATOM 635 N N . LEU A 1 86 ? -8.914 -13.211 -13.805 1 97.81 86 LEU A N 1
ATOM 636 C CA . LEU A 1 86 ? -10.344 -12.93 -13.742 1 97.81 86 LEU A CA 1
ATOM 637 C C . LEU A 1 86 ? -10.891 -12.586 -15.117 1 97.81 86 LEU A C 1
ATOM 639 O O . LEU A 1 86 ? -12.016 -12.969 -15.461 1 97.81 86 LEU A O 1
ATOM 643 N N . ARG A 1 87 ? -10.086 -11.891 -15.922 1 97 87 ARG A N 1
ATOM 644 C CA . ARG A 1 87 ? -10.477 -11.406 -17.234 1 97 87 ARG A CA 1
ATOM 645 C C . ARG A 1 87 ? -10.922 -12.547 -18.141 1 97 87 ARG A C 1
ATOM 647 O O . ARG A 1 87 ? -11.867 -12.406 -18.906 1 97 87 ARG A O 1
ATOM 654 N N . ASP A 1 88 ? -10.289 -13.711 -18.016 1 96.31 88 ASP A N 1
ATOM 655 C CA . ASP A 1 88 ? -10.5 -14.82 -18.953 1 96.31 88 ASP A CA 1
ATOM 656 C C . ASP A 1 88 ? -11.547 -15.797 -18.422 1 96.31 88 ASP A C 1
ATOM 658 O O . ASP A 1 88 ? -11.789 -16.844 -19.031 1 96.31 88 ASP A O 1
ATOM 662 N N . LEU A 1 89 ? -12.148 -15.484 -17.312 1 97.5 89 LEU A N 1
ATOM 663 C CA . LEU A 1 89 ? -13.25 -16.312 -16.828 1 97.5 89 LEU A CA 1
ATOM 664 C C . LEU A 1 89 ? -14.469 -16.172 -17.734 1 97.5 89 LEU A C 1
ATOM 666 O O . LEU A 1 89 ? -14.602 -15.18 -18.453 1 97.5 89 LEU A O 1
ATOM 670 N N . PRO A 1 90 ? -15.375 -17.156 -17.703 1 95.88 90 PRO A N 1
ATOM 671 C CA . PRO A 1 90 ? -16.562 -17.094 -18.547 1 95.88 90 PRO A CA 1
ATOM 672 C C . PRO A 1 90 ? -17.359 -15.812 -18.359 1 95.88 90 PRO A C 1
ATOM 674 O O . PRO A 1 90 ? -17.844 -15.227 -19.328 1 95.88 90 PRO A O 1
ATOM 677 N N . ASP A 1 91 ? -17.469 -15.32 -17.156 1 93.06 91 ASP A N 1
ATOM 678 C CA . ASP A 1 91 ? -18.25 -14.117 -16.859 1 93.06 91 ASP A CA 1
ATOM 679 C C . ASP A 1 91 ? -17.359 -12.875 -16.828 1 93.06 91 ASP A C 1
ATOM 681 O O . ASP A 1 91 ? -17.859 -11.766 -16.625 1 93.06 91 ASP A O 1
ATOM 685 N N . GLY A 1 92 ? -16.109 -13.078 -17 1 93.94 92 GLY A N 1
ATOM 686 C CA . GLY A 1 92 ? -15.164 -11.977 -17.047 1 93.94 92 GLY A CA 1
ATOM 687 C C . GLY A 1 92 ? -14.992 -11.289 -15.703 1 93.94 92 GLY A C 1
ATOM 688 O O . GLY A 1 92 ? -15.531 -11.75 -14.688 1 93.94 92 GLY A O 1
ATOM 689 N N . LEU A 1 93 ? -14.258 -10.234 -15.758 1 92.5 93 LEU A N 1
ATOM 690 C CA . LEU A 1 93 ? -13.914 -9.469 -14.57 1 92.5 93 LEU A CA 1
ATOM 691 C C . LEU A 1 93 ? -15.164 -8.875 -13.914 1 92.5 93 LEU A C 1
ATOM 693 O O . LEU A 1 93 ? -15.336 -8.969 -12.695 1 92.5 93 LEU A O 1
ATOM 697 N N . ASP A 1 94 ? -16.016 -8.336 -14.703 1 88.69 94 ASP A N 1
ATOM 698 C CA . ASP A 1 94 ? -17.203 -7.664 -14.188 1 88.69 94 ASP A CA 1
ATOM 699 C C . ASP A 1 94 ? -18.188 -8.664 -13.594 1 88.69 94 ASP A C 1
ATOM 701 O O . ASP A 1 94 ? -19.016 -8.312 -12.75 1 88.69 94 ASP A O 1
ATOM 705 N N . GLY A 1 95 ? -18.078 -9.922 -14.016 1 91.56 95 GLY A N 1
ATOM 706 C CA . GLY A 1 95 ? -18.922 -10.977 -13.484 1 91.56 95 GLY A CA 1
ATOM 707 C C . GLY A 1 95 ? -18.578 -11.344 -12.047 1 91.56 95 GLY A C 1
ATOM 708 O O . GLY A 1 95 ? -19.359 -12.039 -11.383 1 91.56 95 GLY A O 1
ATOM 709 N N . CYS A 1 96 ? -17.531 -10.781 -11.586 1 92.44 96 CYS A N 1
ATOM 710 C CA . CYS A 1 96 ? -17.094 -11.094 -10.234 1 92.44 96 CYS A CA 1
ATOM 711 C C . CYS A 1 96 ? -17.703 -10.133 -9.227 1 92.44 96 CYS A C 1
ATOM 713 O O . CYS A 1 96 ? -17.578 -10.336 -8.016 1 92.44 96 CYS A O 1
ATOM 715 N N . ALA A 1 97 ? -18.391 -9.125 -9.727 1 89.88 97 ALA A N 1
ATOM 716 C CA . ALA A 1 97 ? -19 -8.156 -8.828 1 89.88 97 ALA A CA 1
ATOM 717 C C . ALA A 1 97 ? -20 -8.836 -7.891 1 89.88 97 ALA A C 1
ATOM 719 O O . ALA A 1 97 ? -20.781 -9.68 -8.32 1 89.88 97 ALA A O 1
ATOM 720 N N . ASP A 1 98 ? -19.906 -8.547 -6.594 1 90.5 98 ASP A N 1
ATOM 721 C CA . ASP A 1 98 ? -20.781 -9.031 -5.531 1 90.5 98 ASP A CA 1
ATOM 722 C C . ASP A 1 98 ? -20.641 -10.539 -5.34 1 90.5 98 ASP A C 1
ATOM 724 O O . ASP A 1 98 ? -21.547 -11.203 -4.828 1 90.5 98 ASP A O 1
ATOM 728 N N . ARG A 1 99 ? -19.562 -11.109 -5.867 1 96 99 ARG A N 1
ATOM 729 C CA . ARG A 1 99 ? -19.312 -12.531 -5.707 1 96 99 ARG A CA 1
ATOM 730 C C . ARG A 1 99 ? -18.25 -12.781 -4.637 1 96 99 ARG A C 1
ATOM 732 O O . ARG A 1 99 ? -17.562 -11.852 -4.207 1 96 99 ARG A O 1
ATOM 739 N N . THR A 1 100 ? -18.234 -14.023 -4.168 1 98.12 100 THR A N 1
ATOM 740 C CA . THR A 1 100 ? -17.203 -14.469 -3.24 1 98.12 100 THR A CA 1
ATOM 741 C C . THR A 1 100 ? -16 -15.031 -4 1 98.12 100 THR A C 1
ATOM 743 O O . THR A 1 100 ? -16.125 -16 -4.738 1 98.12 100 THR A O 1
ATOM 746 N N . VAL A 1 101 ? -14.852 -14.398 -3.848 1 98.62 101 VAL A N 1
ATOM 747 C CA . VAL A 1 101 ? -13.617 -14.797 -4.52 1 98.62 101 VAL A CA 1
ATOM 748 C C . VAL A 1 101 ? -12.602 -15.281 -3.486 1 98.62 101 VAL A C 1
ATOM 750 O O . VAL A 1 101 ? -12.359 -14.609 -2.48 1 98.62 101 VAL A O 1
ATOM 753 N N . LEU A 1 102 ? -12.031 -16.438 -3.707 1 98.88 102 LEU A N 1
ATOM 754 C CA . LEU A 1 102 ? -11 -17.016 -2.844 1 98.88 102 LEU A CA 1
ATOM 755 C C . LEU A 1 102 ? -9.688 -17.172 -3.598 1 98.88 102 LEU A C 1
ATOM 757 O O . LEU A 1 102 ? -9.648 -17.828 -4.645 1 98.88 102 LEU A O 1
ATOM 761 N N . GLU A 1 103 ? -8.664 -16.516 -3.141 1 98.94 103 GLU A N 1
ATOM 762 C CA . GLU A 1 103 ? -7.328 -16.844 -3.639 1 98.94 103 GLU A CA 1
ATOM 763 C C . GLU A 1 103 ? -6.609 -17.812 -2.705 1 98.94 103 GLU A C 1
ATOM 765 O O . GLU A 1 103 ? -6.469 -17.547 -1.511 1 98.94 103 GLU A O 1
ATOM 770 N N . VAL A 1 104 ? -6.215 -18.906 -3.219 1 98.94 104 VAL A N 1
ATOM 771 C CA . VAL A 1 104 ? -5.418 -19.875 -2.467 1 98.94 104 VAL A CA 1
ATOM 772 C C . VAL A 1 104 ? -3.941 -19.703 -2.814 1 98.94 104 VAL A C 1
ATOM 774 O O . VAL A 1 104 ? -3.549 -19.859 -3.975 1 98.94 104 VAL A O 1
ATOM 777 N N . GLY A 1 105 ? -3.098 -19.469 -1.815 1 98.5 105 GLY A N 1
ATOM 778 C CA . GLY A 1 105 ? -1.715 -19.078 -2.027 1 98.5 105 GLY A CA 1
ATOM 779 C C . GLY A 1 105 ? -1.554 -17.594 -2.318 1 98.5 105 GLY A C 1
ATOM 780 O O . GLY A 1 105 ? -0.957 -17.219 -3.33 1 98.5 105 GLY A O 1
ATOM 781 N N . CYS A 1 106 ? -1.973 -16.734 -1.377 1 98.31 106 CYS A N 1
ATOM 782 C CA . CYS A 1 106 ? -2.102 -15.312 -1.693 1 98.31 106 CYS A CA 1
ATOM 783 C C . CYS A 1 106 ? -0.834 -14.547 -1.323 1 98.31 106 CYS A C 1
ATOM 785 O O . CYS A 1 106 ? -0.674 -13.383 -1.69 1 98.31 106 CYS A O 1
ATOM 787 N N . GLY A 1 107 ? 0.125 -15.227 -0.559 1 97.19 107 GLY A N 1
ATOM 788 C CA . GLY A 1 107 ? 1.276 -14.484 -0.063 1 97.19 107 GLY A CA 1
ATOM 789 C C . GLY A 1 107 ? 0.899 -13.336 0.846 1 97.19 107 GLY A C 1
ATOM 790 O O . GLY A 1 107 ? 0.128 -13.508 1.792 1 97.19 107 GLY A O 1
ATOM 791 N N . THR A 1 108 ? 1.468 -12.195 0.549 1 96.5 108 THR A N 1
ATOM 792 C CA . THR A 1 108 ? 1.189 -11.031 1.378 1 96.5 108 THR A CA 1
ATOM 793 C C . THR A 1 108 ? -0.067 -10.312 0.895 1 96.5 108 THR A C 1
ATOM 795 O O . THR A 1 108 ? -0.333 -9.18 1.297 1 96.5 108 THR A O 1
ATOM 798 N N . GLY A 1 109 ? -0.735 -10.875 -0.02 1 98.12 109 GLY A N 1
ATOM 799 C CA . GLY A 1 109 ? -2.078 -10.445 -0.372 1 98.12 109 GLY A CA 1
ATOM 800 C C . GLY A 1 109 ? -2.094 -9.305 -1.368 1 98.12 109 GLY A C 1
ATOM 801 O O . GLY A 1 109 ? -3.164 -8.828 -1.756 1 98.12 109 GLY A O 1
ATOM 802 N N . GLU A 1 110 ? -0.976 -8.812 -1.894 1 97.69 110 GLU A N 1
ATOM 803 C CA . GLU A 1 110 ? -0.895 -7.625 -2.738 1 97.69 110 GLU A CA 1
ATOM 804 C C . GLU A 1 110 ? -1.623 -7.84 -4.062 1 97.69 110 GLU A C 1
ATOM 806 O O . GLU A 1 110 ? -2.232 -6.91 -4.598 1 97.69 110 GLU A O 1
ATOM 811 N N . GLY A 1 111 ? -1.53 -9.047 -4.609 1 98.12 111 GLY A N 1
ATOM 812 C CA . GLY A 1 111 ? -2.27 -9.336 -5.828 1 98.12 111 GLY A CA 1
ATOM 813 C C . GLY A 1 111 ? -3.771 -9.242 -5.652 1 98.12 111 GLY A C 1
ATOM 814 O O . GLY A 1 111 ? -4.465 -8.656 -6.488 1 98.12 111 GLY A O 1
ATOM 815 N N . LEU A 1 112 ? -4.234 -9.852 -4.594 1 98.31 112 LEU A N 1
ATOM 816 C CA . LEU A 1 112 ? -5.664 -9.805 -4.305 1 98.31 112 LEU A CA 1
ATOM 817 C C . LEU A 1 112 ? -6.117 -8.375 -4.027 1 98.31 112 LEU A C 1
ATOM 819 O O . LEU A 1 112 ? -7.219 -7.984 -4.414 1 98.31 112 LEU A O 1
ATOM 823 N N . ASN A 1 113 ? -5.281 -7.637 -3.326 1 97.44 113 ASN A N 1
ATOM 824 C CA . ASN A 1 113 ? -5.547 -6.219 -3.113 1 97.44 113 ASN A CA 1
ATOM 825 C C . ASN A 1 113 ? -5.719 -5.477 -4.438 1 97.44 113 ASN A C 1
ATOM 827 O O . ASN A 1 113 ? -6.641 -4.676 -4.59 1 97.44 113 ASN A O 1
ATOM 831 N N . PHE A 1 114 ? -4.895 -5.723 -5.359 1 97.38 114 PHE A N 1
ATOM 832 C CA . PHE A 1 114 ? -4.984 -5.141 -6.691 1 97.38 114 PHE A CA 1
ATOM 833 C C . PHE A 1 114 ? -6.316 -5.492 -7.348 1 97.38 114 PHE A C 1
ATOM 835 O O . PHE A 1 114 ? -7.016 -4.613 -7.855 1 97.38 114 PHE A O 1
ATOM 842 N N . LEU A 1 115 ? -6.684 -6.766 -7.281 1 97.56 115 LEU A N 1
ATOM 843 C CA . LEU A 1 115 ? -7.934 -7.203 -7.891 1 97.56 115 LEU A CA 1
ATOM 844 C C . LEU A 1 115 ? -9.133 -6.551 -7.199 1 97.56 115 LEU A C 1
ATOM 846 O O . LEU A 1 115 ? -10.125 -6.227 -7.852 1 97.56 115 LEU A O 1
ATOM 850 N N . SER A 1 116 ? -9.047 -6.379 -5.887 1 96.56 116 SER A N 1
ATOM 851 C CA . SER A 1 116 ? -10.148 -5.805 -5.125 1 96.56 116 SER A CA 1
ATOM 852 C C . SER A 1 116 ? -10.438 -4.375 -5.562 1 96.56 116 SER A C 1
ATOM 854 O O . SER A 1 116 ? -11.547 -3.873 -5.379 1 96.56 116 SER A O 1
ATOM 856 N N . ARG A 1 117 ? -9.516 -3.711 -6.164 1 95.5 117 ARG A N 1
ATOM 857 C CA . ARG A 1 117 ? -9.695 -2.348 -6.652 1 95.5 117 ARG A CA 1
ATOM 858 C C . ARG A 1 117 ? -10.375 -2.346 -8.023 1 95.5 117 ARG A C 1
ATOM 860 O O . ARG A 1 117 ? -11.008 -1.359 -8.406 1 95.5 117 ARG A O 1
ATOM 867 N N . LEU A 1 118 ? -10.203 -3.432 -8.727 1 95 118 LEU A N 1
ATOM 868 C CA . LEU A 1 118 ? -10.734 -3.527 -10.078 1 95 118 LEU A CA 1
ATOM 869 C C . LEU A 1 118 ? -12.18 -4.023 -10.062 1 95 118 LEU A C 1
ATOM 871 O O . LEU A 1 118 ? -12.93 -3.781 -11.016 1 95 118 LEU A O 1
ATOM 875 N N . VAL A 1 119 ? -12.523 -4.812 -9.055 1 92.56 119 VAL A N 1
ATOM 876 C CA . VAL A 1 119 ? -13.852 -5.406 -8.977 1 92.56 119 VAL A CA 1
ATOM 877 C C . VAL A 1 119 ? -14.547 -4.945 -7.695 1 92.56 119 VAL A C 1
ATOM 879 O O . VAL A 1 119 ? -14.75 -5.738 -6.773 1 92.56 119 VAL A O 1
ATOM 882 N N . PRO A 1 120 ? -14.953 -3.76 -7.746 1 79.06 120 PRO A N 1
ATOM 883 C CA . PRO A 1 120 ? -15.617 -3.295 -6.527 1 79.06 120 PRO A CA 1
ATOM 884 C C . PRO A 1 120 ? -16.875 -4.102 -6.195 1 79.06 120 PRO A C 1
ATOM 886 O O . PRO A 1 120 ? -17.578 -4.551 -7.102 1 79.06 120 PRO A O 1
ATOM 889 N N . GLY A 1 121 ? -17.094 -4.395 -4.988 1 85.69 121 GLY A N 1
ATOM 890 C CA . GLY A 1 121 ? -18.266 -5.121 -4.52 1 85.69 121 GLY A CA 1
ATOM 891 C C . GLY A 1 121 ? -17.984 -6.59 -4.262 1 85.69 121 GLY A C 1
ATOM 892 O O . GLY A 1 121 ? -18.766 -7.262 -3.594 1 85.69 121 GLY A O 1
ATOM 893 N N . ALA A 1 122 ? -16.938 -7.098 -4.875 1 93.38 122 ALA A N 1
ATOM 894 C CA . ALA A 1 122 ? -16.578 -8.484 -4.598 1 93.38 122 ALA A CA 1
ATOM 895 C C . ALA A 1 122 ? -16.141 -8.656 -3.146 1 93.38 122 ALA A C 1
ATOM 897 O O . ALA A 1 122 ? -15.641 -7.719 -2.527 1 93.38 122 ALA A O 1
ATOM 898 N N . ARG A 1 123 ? -16.469 -9.797 -2.576 1 97 123 ARG A N 1
ATOM 899 C CA . ARG A 1 123 ? -15.922 -10.211 -1.284 1 97 123 ARG A CA 1
ATOM 900 C C . ARG A 1 123 ? -14.766 -11.18 -1.46 1 97 123 ARG A C 1
ATOM 902 O O . ARG A 1 123 ? -14.961 -12.32 -1.887 1 97 123 ARG A O 1
ATOM 909 N N . MET A 1 124 ? -13.555 -10.703 -1.113 1 98.31 124 MET A N 1
ATOM 910 C CA . MET A 1 124 ? -12.359 -11.469 -1.445 1 98.31 124 MET A CA 1
ATOM 911 C C . MET A 1 124 ? -11.656 -11.945 -0.182 1 98.31 124 MET A C 1
ATOM 913 O O . MET A 1 124 ? -11.523 -11.195 0.785 1 98.31 124 MET A O 1
ATOM 917 N N . THR A 1 125 ? -11.289 -13.203 -0.186 1 98.75 125 THR A N 1
ATOM 918 C CA . THR A 1 125 ? -10.492 -13.797 0.881 1 98.75 125 THR A CA 1
ATOM 919 C C . THR A 1 125 ? -9.227 -14.438 0.317 1 98.75 125 THR A C 1
ATOM 921 O O . THR A 1 125 ? -9.281 -15.164 -0.676 1 98.75 125 THR A O 1
ATOM 924 N N . GLY A 1 126 ? -8.109 -14.07 0.879 1 98.88 126 GLY A N 1
ATOM 925 C CA . GLY A 1 126 ? -6.859 -14.742 0.564 1 98.88 126 GLY A CA 1
ATOM 926 C C . GLY A 1 126 ? -6.441 -15.75 1.62 1 98.88 126 GLY A C 1
ATOM 927 O O . GLY A 1 126 ? -6.609 -15.508 2.816 1 98.88 126 GLY A O 1
ATOM 928 N N . LEU A 1 127 ? -5.988 -16.875 1.175 1 98.81 127 LEU A N 1
ATOM 929 C CA . LEU A 1 127 ? -5.477 -17.906 2.07 1 98.81 127 LEU A CA 1
ATOM 930 C C . LEU A 1 127 ? -4.023 -18.219 1.749 1 98.81 127 LEU A C 1
ATOM 932 O O . LEU A 1 127 ? -3.652 -18.344 0.579 1 98.81 127 LEU A O 1
ATOM 936 N N . ASP A 1 128 ? -3.223 -18.328 2.76 1 98.56 128 ASP A N 1
ATOM 937 C CA . ASP A 1 128 ? -1.835 -18.75 2.596 1 98.56 128 ASP A CA 1
ATOM 938 C C . ASP A 1 128 ? -1.372 -19.578 3.787 1 98.56 128 ASP A C 1
ATOM 940 O O . ASP A 1 128 ? -1.906 -19.453 4.891 1 98.56 128 ASP A O 1
ATOM 944 N N . LEU A 1 129 ? -0.402 -20.375 3.518 1 96.75 129 LEU A N 1
ATOM 945 C CA . LEU A 1 129 ? 0.15 -21.25 4.555 1 96.75 129 LEU A CA 1
ATOM 946 C C . LEU A 1 129 ? 1.026 -20.453 5.516 1 96.75 129 LEU A C 1
ATOM 948 O O . LEU A 1 129 ? 1.137 -20.797 6.695 1 96.75 129 LEU A O 1
ATOM 952 N N . SER A 1 130 ? 1.685 -19.406 5.09 1 93.94 130 SER A N 1
ATOM 953 C CA . SER A 1 130 ? 2.625 -18.609 5.867 1 93.94 130 SER A CA 1
ATOM 954 C C . SER A 1 130 ? 1.896 -17.703 6.863 1 93.94 130 SER A C 1
ATOM 956 O O . SER A 1 130 ? 1.215 -16.75 6.469 1 93.94 130 SER A O 1
ATOM 958 N N . PRO A 1 131 ? 2.055 -17.953 8.156 1 94.88 131 PRO A N 1
ATOM 959 C CA . PRO A 1 131 ? 1.381 -17.094 9.133 1 94.88 131 PRO A CA 1
ATOM 960 C C . PRO A 1 131 ? 1.863 -15.641 9.078 1 94.88 131 PRO A C 1
ATOM 962 O O . PRO A 1 131 ? 1.072 -14.719 9.273 1 94.88 131 PRO A O 1
ATOM 965 N N . LYS A 1 132 ? 3.131 -15.438 8.773 1 92.44 132 LYS A N 1
ATOM 966 C CA . LYS A 1 132 ? 3.664 -14.078 8.711 1 92.44 132 LYS A CA 1
ATOM 967 C C . LYS A 1 132 ? 3.102 -13.32 7.516 1 92.44 132 LYS A C 1
ATOM 969 O O . LYS A 1 132 ? 2.791 -12.133 7.613 1 92.44 132 LYS A O 1
ATOM 974 N N . ALA A 1 133 ? 3.045 -14.008 6.352 1 95.06 133 ALA A N 1
ATOM 975 C CA . ALA A 1 133 ? 2.473 -13.375 5.164 1 95.06 133 ALA A CA 1
ATOM 976 C C . ALA A 1 133 ? 1.026 -12.953 5.41 1 95.06 133 ALA A C 1
ATOM 978 O O . ALA A 1 133 ? 0.636 -11.836 5.082 1 95.06 133 ALA A O 1
ATOM 979 N N . VAL A 1 134 ? 0.298 -13.828 6.098 1 96.88 134 VAL A N 1
ATOM 980 C CA . VAL A 1 134 ? -1.113 -13.562 6.355 1 96.88 134 VAL A CA 1
ATOM 981 C C . VAL A 1 134 ? -1.248 -12.438 7.375 1 96.88 134 VAL A C 1
ATOM 983 O O . VAL A 1 134 ? -2.076 -11.531 7.211 1 96.88 134 VAL A O 1
ATOM 986 N N . ALA A 1 135 ? -0.444 -12.508 8.414 1 95.06 135 ALA A N 1
ATOM 987 C CA . ALA A 1 135 ? -0.475 -11.438 9.414 1 95.06 135 ALA A CA 1
ATOM 988 C C . ALA A 1 135 ? -0.188 -10.086 8.781 1 95.06 135 ALA A C 1
ATOM 990 O O . ALA A 1 135 ? -0.856 -9.094 9.086 1 95.06 135 ALA A O 1
ATOM 991 N N . ARG A 1 136 ? 0.763 -10.016 7.922 1 95.25 136 ARG A N 1
ATOM 992 C CA . ARG A 1 136 ? 1.102 -8.781 7.215 1 95.25 136 ARG A CA 1
ATOM 993 C C . ARG A 1 136 ? -0.058 -8.32 6.34 1 95.25 136 ARG A C 1
ATOM 995 O O . ARG A 1 136 ? -0.402 -7.137 6.336 1 95.25 136 ARG A O 1
ATOM 1002 N N . ALA A 1 137 ? -0.591 -9.25 5.609 1 97 137 ALA A N 1
ATOM 1003 C CA . ALA A 1 137 ? -1.718 -8.914 4.742 1 97 137 ALA A CA 1
ATOM 1004 C C . ALA A 1 137 ? -2.877 -8.336 5.543 1 97 137 ALA A C 1
ATOM 1006 O O . ALA A 1 137 ? -3.455 -7.312 5.164 1 97 137 ALA A O 1
ATOM 1007 N N . GLU A 1 138 ? -3.164 -8.961 6.652 1 95.44 138 GLU A N 1
ATOM 1008 C CA . GLU A 1 138 ? -4.242 -8.492 7.516 1 95.44 138 GLU A CA 1
ATOM 1009 C C . GLU A 1 138 ? -3.943 -7.094 8.062 1 95.44 138 GLU A C 1
ATOM 1011 O O . GLU A 1 138 ? -4.812 -6.219 8.047 1 95.44 138 GLU A O 1
ATOM 1016 N N . ALA A 1 139 ? -2.768 -6.914 8.414 1 94.25 139 ALA A N 1
ATOM 1017 C CA . ALA A 1 139 ? -2.365 -5.672 9.062 1 94.25 139 ALA A CA 1
ATOM 1018 C C . ALA A 1 139 ? -2.359 -4.512 8.07 1 94.25 139 ALA A C 1
ATOM 1020 O O . ALA A 1 139 ? -2.656 -3.371 8.438 1 94.25 139 ALA A O 1
ATOM 1021 N N . THR A 1 140 ? -2.115 -4.789 6.828 1 95.19 140 THR A N 1
ATOM 1022 C CA . THR A 1 140 ? -1.787 -3.691 5.922 1 95.19 140 THR A CA 1
ATOM 1023 C C . THR A 1 140 ? -2.857 -3.539 4.848 1 95.19 140 THR A C 1
ATOM 1025 O O . THR A 1 140 ? -2.984 -2.477 4.238 1 95.19 140 THR A O 1
ATOM 1028 N N . LEU A 1 141 ? -3.662 -4.625 4.613 1 96.5 141 LEU A N 1
ATOM 1029 C CA . LEU A 1 141 ? -4.5 -4.578 3.416 1 96.5 141 LEU A CA 1
ATOM 1030 C C . LEU A 1 141 ? -5.961 -4.836 3.766 1 96.5 141 LEU A C 1
ATOM 1032 O O . LEU A 1 141 ? -6.859 -4.449 3.016 1 96.5 141 LEU A O 1
ATOM 1036 N N . ALA A 1 142 ? -6.262 -5.504 4.875 1 96 142 ALA A N 1
ATOM 1037 C CA . ALA A 1 142 ? -7.613 -5.98 5.164 1 96 142 ALA A CA 1
ATOM 1038 C C . ALA A 1 142 ? -8.609 -4.82 5.195 1 96 142 ALA A C 1
ATOM 1040 O O . ALA A 1 142 ? -8.273 -3.719 5.633 1 96 142 ALA A O 1
ATOM 1041 N N . ARG A 1 143 ? -9.781 -5.055 4.742 1 94.5 143 ARG A N 1
ATOM 1042 C CA . ARG A 1 143 ? -10.883 -4.098 4.699 1 94.5 143 ARG A CA 1
ATOM 1043 C C . ARG A 1 143 ? -12.203 -4.762 5.09 1 94.5 143 ARG A C 1
ATOM 1045 O O . ARG A 1 143 ? -13.047 -5.027 4.234 1 94.5 143 ARG A O 1
ATOM 1052 N N . GLY A 1 144 ? -12.391 -5.012 6.406 1 90.19 144 GLY A N 1
ATOM 1053 C CA . GLY A 1 144 ? -13.602 -5.633 6.91 1 90.19 144 GLY A CA 1
ATOM 1054 C C . GLY A 1 144 ? -13.922 -6.949 6.227 1 90.19 144 GLY A C 1
ATOM 1055 O O . GLY A 1 144 ? -13.07 -7.836 6.137 1 90.19 144 GLY A O 1
ATOM 1056 N N . GLU A 1 145 ? -15.148 -6.984 5.668 1 90.12 145 GLU A N 1
ATOM 1057 C CA . GLU A 1 145 ? -15.617 -8.219 5.051 1 90.12 145 GLU A CA 1
ATOM 1058 C C . GLU A 1 145 ? -15.328 -8.234 3.553 1 90.12 145 GLU A C 1
ATOM 1060 O O . GLU A 1 145 ? -15.445 -9.273 2.9 1 90.12 145 GLU A O 1
ATOM 1065 N N . THR A 1 146 ? -14.828 -7.152 3.043 1 93.25 146 THR A N 1
ATOM 1066 C CA . THR A 1 146 ? -14.648 -7.039 1.601 1 93.25 146 THR A CA 1
ATOM 1067 C C . THR A 1 146 ? -13.305 -7.629 1.179 1 93.25 146 THR A C 1
ATOM 1069 O O . THR A 1 146 ? -13.164 -8.125 0.06 1 93.25 146 THR A O 1
ATOM 1072 N N . LEU A 1 147 ? -12.32 -7.551 2.014 1 96.56 147 LEU A N 1
ATOM 1073 C CA . LEU A 1 147 ? -10.984 -8.086 1.771 1 96.56 147 LEU A CA 1
ATOM 1074 C C . LEU A 1 147 ? -10.375 -8.633 3.057 1 96.56 147 LEU A C 1
ATOM 1076 O O . LEU A 1 147 ? -10.078 -7.867 3.98 1 96.56 147 LEU A O 1
ATOM 1080 N N . ARG A 1 148 ? -10.227 -9.961 3.084 1 97.44 148 ARG A N 1
ATOM 1081 C CA . ARG A 1 148 ? -9.734 -10.617 4.293 1 97.44 148 ARG A CA 1
ATOM 1082 C C . ARG A 1 148 ? -8.656 -11.648 3.955 1 97.44 148 ARG A C 1
ATOM 1084 O O . ARG A 1 148 ? -8.516 -12.047 2.799 1 97.44 148 ARG A O 1
ATOM 1091 N N . PHE A 1 149 ? -7.91 -12.023 4.953 1 98.31 149 PHE A N 1
ATOM 1092 C CA . PHE A 1 149 ? -6.84 -12.992 4.781 1 98.31 149 PHE A CA 1
ATOM 1093 C C . PHE A 1 149 ? -6.848 -14.016 5.914 1 98.31 149 PHE A C 1
ATOM 1095 O O . PHE A 1 149 ? -7.07 -13.664 7.074 1 98.31 149 PHE A O 1
ATOM 1102 N N . VAL A 1 150 ? -6.648 -15.273 5.555 1 98.38 150 VAL A N 1
ATOM 1103 C CA . VAL A 1 150 ? -6.719 -16.344 6.547 1 98.38 150 VAL A CA 1
ATOM 1104 C C . VAL A 1 150 ? -5.555 -17.312 6.344 1 98.38 150 VAL A C 1
ATOM 1106 O O . VAL A 1 150 ? -5.184 -17.609 5.207 1 98.38 150 VAL A O 1
ATOM 1109 N N . GLN A 1 151 ? -4.961 -17.688 7.434 1 98.12 151 GLN A N 1
ATOM 1110 C CA . GLN A 1 151 ? -3.924 -18.703 7.363 1 98.12 151 GLN A CA 1
ATOM 1111 C C . GLN A 1 151 ? -4.535 -20.094 7.199 1 98.12 151 GLN A C 1
ATOM 1113 O O . GLN A 1 151 ? -5.488 -20.453 7.895 1 98.12 151 GLN A O 1
ATOM 1118 N N . GLY A 1 152 ? -4.062 -20.812 6.262 1 98.12 152 GLY A N 1
ATOM 1119 C CA . GLY A 1 152 ? -4.59 -22.156 6.066 1 98.12 152 GLY A CA 1
ATOM 1120 C C . GLY A 1 152 ? -3.809 -22.953 5.043 1 98.12 152 GLY A C 1
ATOM 1121 O O . GLY A 1 152 ? -2.854 -22.453 4.449 1 98.12 152 GLY A O 1
ATOM 1122 N N . ASP A 1 153 ? -4.242 -24.219 4.906 1 97.69 153 ASP A N 1
ATOM 1123 C CA . ASP A 1 153 ? -3.617 -25.203 4.035 1 97.69 153 ASP A CA 1
ATOM 1124 C C . ASP A 1 153 ? -4.449 -25.422 2.771 1 97.69 153 ASP A C 1
ATOM 1126 O O . ASP A 1 153 ? -5.633 -25.766 2.852 1 97.69 153 ASP A O 1
ATOM 1130 N N . ALA A 1 154 ? -3.818 -25.266 1.611 1 98.06 154 ALA A N 1
ATOM 1131 C CA . ALA A 1 154 ? -4.484 -25.422 0.322 1 98.06 154 ALA A CA 1
ATOM 1132 C C . ALA A 1 154 ? -5.09 -26.812 0.186 1 98.06 154 ALA A C 1
ATOM 1134 O O . ALA A 1 154 ? -6.051 -27.016 -0.562 1 98.06 154 ALA A O 1
ATOM 1135 N N . GLU A 1 155 ? -4.508 -27.797 0.898 1 97.31 155 GLU A N 1
ATOM 1136 C CA . GLU A 1 155 ? -4.938 -29.188 0.777 1 97.31 155 GLU A CA 1
ATOM 1137 C C . GLU A 1 155 ? -5.992 -29.531 1.824 1 97.31 155 GLU A C 1
ATOM 1139 O O . GLU A 1 155 ? -6.391 -30.688 1.948 1 97.31 155 GLU A O 1
ATOM 1144 N N . LYS A 1 156 ? -6.348 -28.594 2.586 1 97.94 156 LYS A N 1
ATOM 1145 C CA . LYS A 1 156 ? -7.414 -28.672 3.578 1 97.94 156 LYS A CA 1
ATOM 1146 C C . LYS A 1 156 ? -8.016 -27.297 3.855 1 97.94 156 LYS A C 1
ATOM 1148 O O . LYS A 1 156 ? -7.812 -26.734 4.93 1 97.94 156 LYS A O 1
ATOM 1153 N N . LEU A 1 157 ? -8.82 -26.828 2.941 1 98.75 157 LEU A N 1
ATOM 1154 C CA . LEU A 1 157 ? -9.32 -25.469 2.988 1 98.75 157 LEU A CA 1
ATOM 1155 C C . LEU A 1 157 ? -10.359 -25.297 4.094 1 98.75 157 LEU A C 1
ATOM 1157 O O . LEU A 1 157 ? -11.289 -26.109 4.207 1 98.75 157 LEU A O 1
ATOM 1161 N N . PRO A 1 158 ? -10.242 -24.25 4.941 1 98.69 158 PRO A N 1
ATOM 1162 C CA . PRO A 1 158 ? -11.18 -24.031 6.043 1 98.69 158 PRO A CA 1
ATOM 1163 C C . PRO A 1 158 ? -12.438 -23.281 5.605 1 98.69 158 PRO A C 1
ATOM 1165 O O . PRO A 1 158 ? -12.867 -22.344 6.281 1 98.69 158 PRO A O 1
ATOM 1168 N N . PHE A 1 159 ? -13.023 -23.672 4.57 1 98.69 159 PHE A N 1
ATOM 1169 C CA . PHE A 1 159 ? -14.242 -23.062 4.039 1 98.69 159 PHE A CA 1
ATOM 1170 C C . PHE A 1 159 ? -15.32 -24.109 3.822 1 98.69 159 PHE A C 1
ATOM 1172 O O . PHE A 1 159 ? -15.023 -25.281 3.584 1 98.69 159 PHE A O 1
ATOM 1179 N N . GLU A 1 160 ? -16.516 -23.719 3.91 1 98.69 160 GLU A N 1
ATOM 1180 C CA . GLU A 1 160 ? -17.656 -24.625 3.754 1 98.69 160 GLU A CA 1
ATOM 1181 C C . GLU A 1 160 ? -17.797 -25.094 2.311 1 98.69 160 GLU A C 1
ATOM 1183 O O . GLU A 1 160 ? -17.312 -24.438 1.387 1 98.69 160 GLU A O 1
ATOM 1188 N N . ASP A 1 161 ? -18.438 -26.281 2.158 1 98.75 161 ASP A N 1
ATOM 1189 C CA . ASP A 1 161 ? -18.75 -26.766 0.82 1 98.75 161 ASP A CA 1
ATOM 1190 C C . ASP A 1 161 ? -19.594 -25.75 0.051 1 98.75 161 ASP A C 1
ATOM 1192 O O . ASP A 1 161 ? -20.5 -25.125 0.62 1 98.75 161 ASP A O 1
ATOM 1196 N N . SER A 1 162 ? -19.266 -25.562 -1.206 1 98.69 162 SER A N 1
ATOM 1197 C CA . SER A 1 162 ? -20.062 -24.781 -2.131 1 98.69 162 SER A CA 1
ATOM 1198 C C . SER A 1 162 ? -20.281 -23.359 -1.608 1 98.69 162 SER A C 1
ATOM 1200 O O . SER A 1 162 ? -21.406 -22.859 -1.635 1 98.69 162 SER A O 1
ATOM 1202 N N . SER A 1 163 ? -19.219 -22.688 -1.135 1 98.69 163 SER A N 1
ATOM 1203 C CA . SER A 1 163 ? -19.344 -21.375 -0.521 1 98.69 163 SER A CA 1
ATOM 1204 C C . SER A 1 163 ? -18.609 -20.312 -1.34 1 98.69 163 SER A C 1
ATOM 1206 O O . SER A 1 163 ? -18.703 -19.125 -1.04 1 98.69 163 SER A O 1
ATOM 1208 N N . VAL A 1 164 ? -17.938 -20.703 -2.383 1 98.69 164 VAL A N 1
ATOM 1209 C CA . VAL A 1 164 ? -17.078 -19.812 -3.162 1 98.69 164 VAL A CA 1
ATOM 1210 C C . VAL A 1 164 ? -17.578 -19.766 -4.605 1 98.69 164 VAL A C 1
ATOM 1212 O O . VAL A 1 164 ? -17.938 -20.781 -5.188 1 98.69 164 VAL A O 1
ATOM 1215 N N . ASP A 1 165 ? -17.594 -18.562 -5.195 1 98.69 165 ASP A N 1
ATOM 1216 C CA . ASP A 1 165 ? -18.016 -18.406 -6.586 1 98.69 165 ASP A CA 1
ATOM 1217 C C . ASP A 1 165 ? -16.828 -18.531 -7.539 1 98.69 165 ASP A C 1
ATOM 1219 O O . ASP A 1 165 ? -16.953 -19.125 -8.617 1 98.69 165 ASP A O 1
ATOM 1223 N N . VAL A 1 166 ? -15.734 -17.922 -7.172 1 98.69 166 VAL A N 1
ATOM 1224 C CA . VAL A 1 166 ? -14.531 -17.891 -7.988 1 98.69 166 VAL A CA 1
ATOM 1225 C C . VAL A 1 166 ? -13.312 -18.234 -7.129 1 98.69 166 VAL A C 1
ATOM 1227 O O . VAL A 1 166 ? -13.117 -17.641 -6.059 1 98.69 166 VAL A O 1
ATOM 1230 N N . LEU A 1 167 ? -12.539 -19.188 -7.504 1 98.88 167 LEU A N 1
ATOM 1231 C CA . LEU A 1 167 ? -11.273 -19.531 -6.863 1 98.88 167 LEU A CA 1
ATOM 1232 C C . LEU A 1 167 ? -10.102 -19.25 -7.801 1 98.88 167 LEU A C 1
ATOM 1234 O O . LEU A 1 167 ? -10.125 -19.672 -8.961 1 98.88 167 LEU A O 1
ATOM 1238 N N . ILE A 1 168 ? -9.156 -18.5 -7.312 1 98.81 168 ILE A N 1
ATOM 1239 C CA . ILE A 1 168 ? -7.965 -18.266 -8.125 1 98.81 168 ILE A CA 1
ATOM 1240 C C . ILE A 1 168 ? -6.738 -18.828 -7.406 1 98.81 168 ILE A C 1
ATOM 1242 O O . ILE A 1 168 ? -6.668 -18.797 -6.172 1 98.81 168 ILE A O 1
ATOM 1246 N N . ASN A 1 169 ? -5.875 -19.359 -8.078 1 98.88 169 ASN A N 1
ATOM 1247 C CA . ASN A 1 169 ? -4.578 -19.891 -7.668 1 98.88 169 ASN A CA 1
ATOM 1248 C C . ASN A 1 169 ? -3.477 -19.5 -8.648 1 98.88 169 ASN A C 1
ATOM 1250 O O . ASN A 1 169 ? -3.457 -19.984 -9.789 1 98.88 169 ASN A O 1
ATOM 1254 N N . ILE A 1 170 ? -2.629 -18.641 -8.195 1 98.69 170 ILE A N 1
ATOM 1255 C CA . ILE A 1 170 ? -1.668 -18.031 -9.109 1 98.69 170 ILE A CA 1
ATOM 1256 C C . ILE A 1 170 ? -0.249 -18.25 -8.594 1 98.69 170 ILE A C 1
ATOM 1258 O O . ILE A 1 170 ? 0.134 -17.719 -7.551 1 98.69 170 ILE A O 1
ATOM 1262 N N . GLU A 1 171 ? 0.521 -18.984 -9.359 1 97.38 171 GLU A N 1
ATOM 1263 C CA . GLU A 1 171 ? 1.928 -19.281 -9.094 1 97.38 171 GLU A CA 1
ATOM 1264 C C . GLU A 1 171 ? 2.133 -19.734 -7.648 1 97.38 171 GLU A C 1
ATOM 1266 O O . GLU A 1 171 ? 2.955 -19.156 -6.926 1 97.38 171 GLU A O 1
ATOM 1271 N N . SER A 1 172 ? 1.409 -20.766 -7.27 1 97 172 SER A N 1
ATOM 1272 C CA . SER A 1 172 ? 1.487 -21.266 -5.898 1 97 172 SER A CA 1
ATOM 1273 C C . SER A 1 172 ? 1.502 -22.797 -5.863 1 97 172 SER A C 1
ATOM 1275 O O . SER A 1 172 ? 2.26 -23.391 -5.102 1 97 172 SER A O 1
ATOM 1277 N N . SER A 1 173 ? 0.796 -23.469 -6.699 1 96.12 173 SER A N 1
ATOM 1278 C CA . SER A 1 173 ? 0.507 -24.906 -6.59 1 96.12 173 SER A CA 1
ATOM 1279 C C . SER A 1 173 ? 1.741 -25.734 -6.906 1 96.12 173 SER A C 1
ATOM 1281 O O . SER A 1 173 ? 1.807 -26.922 -6.543 1 96.12 173 SER A O 1
ATOM 1283 N N . HIS A 1 174 ? 2.723 -25.172 -7.59 1 92.5 174 HIS A N 1
ATOM 1284 C CA . HIS A 1 174 ? 3.957 -25.906 -7.855 1 92.5 174 HIS A CA 1
ATOM 1285 C C . HIS A 1 174 ? 4.688 -26.25 -6.559 1 92.5 174 HIS A C 1
ATOM 1287 O O . HIS A 1 174 ? 5.605 -27.062 -6.559 1 92.5 174 HIS A O 1
ATOM 1293 N N . THR A 1 175 ? 4.219 -25.703 -5.434 1 90.75 175 THR A N 1
ATOM 1294 C CA . THR A 1 175 ? 4.84 -26 -4.148 1 90.75 175 THR A CA 1
ATOM 1295 C C . THR A 1 175 ? 3.986 -26.984 -3.346 1 90.75 175 THR A C 1
ATOM 1297 O O . THR A 1 175 ? 4.352 -27.359 -2.232 1 90.75 175 THR A O 1
ATOM 1300 N N . TYR A 1 176 ? 2.867 -27.375 -3.904 1 93.25 176 TYR A N 1
ATOM 1301 C CA . TYR A 1 176 ? 1.947 -28.219 -3.146 1 93.25 176 TYR A CA 1
ATOM 1302 C C . TYR A 1 176 ? 2.357 -29.688 -3.225 1 93.25 176 TYR A C 1
ATOM 1304 O O . TYR A 1 176 ? 2.432 -30.266 -4.312 1 93.25 176 TYR A O 1
ATOM 1312 N N . PRO A 1 177 ? 2.504 -30.312 -2.131 1 90.56 177 PRO A N 1
ATOM 1313 C CA . PRO A 1 177 ? 2.871 -31.734 -2.146 1 90.56 177 PRO A CA 1
ATOM 1314 C C . PRO A 1 177 ? 1.81 -32.594 -2.805 1 90.56 177 PRO A C 1
ATOM 1316 O O . PRO A 1 177 ? 2.145 -33.562 -3.508 1 90.56 177 PRO A O 1
ATOM 1319 N N . ASP A 1 178 ? 0.601 -32.281 -2.588 1 91.31 178 ASP A N 1
ATOM 1320 C CA . ASP A 1 178 ? -0.5 -33.062 -3.133 1 91.31 178 ASP A CA 1
ATOM 1321 C C . ASP A 1 178 ? -1.44 -32.219 -3.963 1 91.31 178 ASP A C 1
ATOM 1323 O O . ASP A 1 178 ? -2.42 -31.672 -3.441 1 91.31 178 ASP A O 1
ATOM 1327 N N . LEU A 1 179 ? -1.164 -32.156 -5.23 1 93.25 179 LEU A N 1
ATOM 1328 C CA . LEU A 1 179 ? -1.954 -31.359 -6.156 1 93.25 179 LEU A CA 1
ATOM 1329 C C . LEU A 1 179 ? -3.387 -31.875 -6.238 1 93.25 179 LEU A C 1
ATOM 1331 O O . LEU A 1 179 ? -4.332 -31.094 -6.344 1 93.25 179 LEU A O 1
ATOM 1335 N N . GLY A 1 180 ? -3.502 -33.188 -6.238 1 93.44 180 GLY A N 1
ATOM 1336 C CA . GLY A 1 180 ? -4.824 -33.781 -6.281 1 93.44 180 GLY A CA 1
ATOM 1337 C C . GLY A 1 180 ? -5.711 -33.375 -5.125 1 93.44 180 GLY A C 1
ATOM 1338 O O . GLY A 1 180 ? -6.887 -33.031 -5.32 1 93.44 180 GLY A O 1
ATOM 1339 N N . ARG A 1 181 ? -5.168 -33.375 -3.936 1 94.56 181 ARG A N 1
ATOM 1340 C CA . ARG A 1 181 ? -5.93 -32.938 -2.766 1 94.56 181 ARG A CA 1
ATOM 1341 C C . ARG A 1 181 ? -6.359 -31.484 -2.893 1 94.56 181 ARG A C 1
ATOM 1343 O O . ARG A 1 181 ? -7.48 -31.125 -2.527 1 94.56 181 ARG A O 1
ATOM 1350 N N . PHE A 1 182 ? -5.48 -30.641 -3.395 1 97.12 182 PHE A N 1
ATOM 1351 C CA . PHE A 1 182 ? -5.836 -29.25 -3.607 1 97.12 182 PHE A CA 1
ATOM 1352 C C . PHE A 1 182 ? -7.008 -29.125 -4.578 1 97.12 182 PHE A C 1
ATOM 1354 O O . PHE A 1 182 ? -7.973 -28.406 -4.309 1 97.12 182 PHE A O 1
ATOM 1361 N N . LEU A 1 183 ? -6.918 -29.812 -5.645 1 97.38 183 LEU A N 1
ATOM 1362 C CA . LEU A 1 183 ? -7.961 -29.719 -6.66 1 97.38 183 LEU A CA 1
ATOM 1363 C C . LEU A 1 183 ? -9.289 -30.234 -6.125 1 97.38 183 LEU A C 1
ATOM 1365 O O . LEU A 1 183 ? -10.352 -29.688 -6.445 1 97.38 183 LEU A O 1
ATOM 1369 N N . HIS A 1 184 ? -9.211 -31.281 -5.309 1 97.19 184 HIS A N 1
ATOM 1370 C CA . HIS A 1 184 ? -10.422 -31.766 -4.672 1 97.19 184 HIS A CA 1
ATOM 1371 C C . HIS A 1 184 ? -11.016 -30.734 -3.721 1 97.19 184 HIS A C 1
ATOM 1373 O O . HIS A 1 184 ? -12.227 -30.547 -3.674 1 97.19 184 HIS A O 1
ATOM 1379 N N . GLU A 1 185 ? -10.148 -30.078 -2.949 1 98.62 185 GLU A N 1
ATOM 1380 C CA . GLU A 1 185 ? -10.609 -29.016 -2.068 1 98.62 185 GLU A CA 1
ATOM 1381 C C . GLU A 1 185 ? -11.203 -27.859 -2.867 1 98.62 185 GLU A C 1
ATOM 1383 O O . GLU A 1 185 ? -12.234 -27.297 -2.482 1 98.62 185 GLU A O 1
ATOM 1388 N N . ALA A 1 186 ? -10.547 -27.516 -3.967 1 98.75 186 ALA A N 1
ATOM 1389 C CA . ALA A 1 186 ? -11.086 -26.469 -4.832 1 98.75 186 ALA A CA 1
ATOM 1390 C C . ALA A 1 186 ? -12.492 -26.812 -5.305 1 98.75 186 ALA A C 1
ATOM 1392 O O . ALA A 1 186 ? -13.406 -25.984 -5.223 1 98.75 186 ALA A O 1
ATOM 1393 N N . ALA A 1 187 ? -12.625 -28.047 -5.711 1 98.38 187 ALA A N 1
ATOM 1394 C CA . ALA A 1 187 ? -13.938 -28.5 -6.16 1 98.38 187 ALA A CA 1
ATOM 1395 C C . ALA A 1 187 ? -14.961 -28.453 -5.023 1 98.38 187 ALA A C 1
ATOM 1397 O O . ALA A 1 187 ? -16.109 -28.078 -5.234 1 98.38 187 ALA A O 1
ATOM 1398 N N . ARG A 1 188 ? -14.531 -28.828 -3.846 1 98.56 188 ARG A N 1
ATOM 1399 C CA . ARG A 1 188 ? -15.438 -28.906 -2.699 1 98.56 188 ARG A CA 1
ATOM 1400 C C . ARG A 1 188 ? -15.961 -27.516 -2.334 1 98.56 188 ARG A C 1
ATOM 1402 O O . ARG A 1 188 ? -17.156 -27.344 -2.082 1 98.56 188 ARG A O 1
ATOM 1409 N N . VAL A 1 189 ? -15.117 -26.531 -2.338 1 98.88 189 VAL A N 1
ATOM 1410 C CA . VAL A 1 189 ? -15.516 -25.234 -1.808 1 98.88 189 VAL A CA 1
ATOM 1411 C C . VAL A 1 189 ? -16.234 -24.422 -2.889 1 98.88 189 VAL A C 1
ATOM 1413 O O . VAL A 1 189 ? -16.984 -23.5 -2.584 1 98.88 189 VAL A O 1
ATOM 1416 N N . LEU A 1 190 ? -16.016 -24.719 -4.156 1 98.81 190 LEU A N 1
ATOM 1417 C CA . LEU A 1 190 ? -16.672 -24.016 -5.238 1 98.81 190 LEU A CA 1
ATOM 1418 C C . LEU A 1 190 ? -18.156 -24.375 -5.293 1 98.81 190 LEU A C 1
ATOM 1420 O O . LEU A 1 190 ? -18.531 -25.547 -5.137 1 98.81 190 LEU A O 1
ATOM 1424 N N . ARG A 1 191 ? -18.984 -23.359 -5.52 1 98.5 191 ARG A N 1
ATOM 1425 C CA . ARG A 1 191 ? -20.391 -23.594 -5.84 1 98.5 191 ARG A CA 1
ATOM 1426 C C . ARG A 1 191 ? -20.531 -24.266 -7.207 1 98.5 191 ARG A C 1
ATOM 1428 O O . ARG A 1 191 ? -19.688 -24.078 -8.086 1 98.5 191 ARG A O 1
ATOM 1435 N N . PRO A 1 192 ? -21.688 -25.078 -7.328 1 98.25 192 PRO A N 1
ATOM 1436 C CA . PRO A 1 192 ? -21.969 -25.5 -8.703 1 98.25 192 PRO A CA 1
ATOM 1437 C C . PRO A 1 192 ? -22 -24.328 -9.68 1 98.25 192 PRO A C 1
ATOM 1439 O O . PRO A 1 192 ? -22.672 -23.312 -9.414 1 98.25 192 PRO A O 1
ATOM 1442 N N . GLY A 1 193 ? -21.266 -24.406 -10.727 1 97.88 193 GLY A N 1
ATOM 1443 C CA . GLY A 1 193 ? -21.172 -23.312 -11.68 1 97.88 193 GLY A CA 1
ATOM 1444 C C . GLY A 1 193 ? -20.031 -22.359 -11.375 1 97.88 193 GLY A C 1
ATOM 1445 O O . GLY A 1 193 ? -19.703 -21.5 -12.195 1 97.88 193 GLY A O 1
ATOM 1446 N N . GLY A 1 194 ? -19.453 -22.516 -10.156 1 98.44 194 GLY A N 1
ATOM 1447 C CA . GLY A 1 194 ? -18.297 -21.703 -9.805 1 98.44 194 GLY A CA 1
ATOM 1448 C C . GLY A 1 194 ? -17.078 -22.016 -10.641 1 98.44 194 GLY A C 1
ATOM 1449 O O . GLY A 1 194 ? -17.031 -23.031 -11.336 1 98.44 194 GLY A O 1
ATOM 1450 N N . THR A 1 195 ? -16.078 -21.141 -10.633 1 98.62 195 TH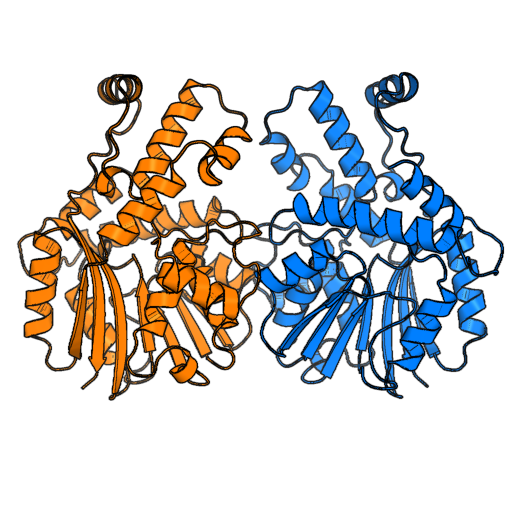R A N 1
ATOM 1451 C CA . THR A 1 195 ? -14.953 -21.297 -11.555 1 98.62 195 THR A CA 1
ATOM 1452 C C . THR A 1 195 ? -13.625 -21.297 -10.797 1 98.62 195 THR A C 1
ATOM 1454 O O . THR A 1 195 ? -13.492 -20.641 -9.773 1 98.62 195 THR A O 1
ATOM 1457 N N . LEU A 1 196 ? -12.711 -22.062 -11.297 1 98.62 196 LEU A N 1
ATOM 1458 C CA . LEU A 1 196 ? -11.312 -22.078 -10.883 1 98.62 196 LEU A CA 1
ATOM 1459 C C . LEU A 1 196 ? -10.414 -21.5 -11.961 1 98.62 196 LEU A C 1
ATOM 1461 O O . LEU A 1 196 ? -10.398 -21.984 -13.102 1 98.62 196 LEU A O 1
ATOM 1465 N N . SER A 1 197 ? -9.781 -20.406 -11.688 1 98.81 197 SER A N 1
ATOM 1466 C CA . SER A 1 197 ? -8.695 -19.875 -12.508 1 98.81 197 SER A CA 1
ATOM 1467 C C . SER A 1 197 ? -7.332 -20.281 -11.961 1 98.81 197 SER A C 1
ATOM 1469 O O . SER A 1 197 ? -6.883 -19.75 -10.945 1 98.81 197 SER A O 1
ATOM 1471 N N . HIS A 1 198 ? -6.703 -21.219 -12.633 1 98.75 198 HIS A N 1
ATOM 1472 C CA . HIS A 1 198 ? -5.441 -21.797 -12.195 1 98.75 198 HIS A CA 1
ATOM 1473 C C . HIS A 1 198 ? -4.293 -21.375 -13.102 1 98.75 198 HIS A C 1
ATOM 1475 O O . HIS A 1 198 ? -4.281 -21.688 -14.289 1 98.75 198 HIS A O 1
ATOM 1481 N N . ILE A 1 199 ? -3.359 -20.625 -12.578 1 98.62 199 ILE A N 1
ATOM 1482 C CA . ILE A 1 199 ? -2.191 -20.156 -13.312 1 98.62 199 ILE A CA 1
ATOM 1483 C C . ILE A 1 199 ? -0.918 -20.609 -12.602 1 98.62 199 ILE A C 1
ATOM 1485 O O . ILE A 1 199 ? -0.674 -20.234 -11.453 1 98.62 199 ILE A O 1
ATOM 1489 N N . ASP A 1 200 ? -0.055 -21.359 -13.312 1 98 200 ASP A N 1
ATOM 1490 C CA . ASP A 1 200 ? 1.168 -21.812 -12.664 1 98 200 ASP A CA 1
ATOM 1491 C C . ASP A 1 200 ? 2.207 -22.25 -13.688 1 98 200 ASP A C 1
ATOM 1493 O O . ASP A 1 200 ? 1.918 -22.328 -14.883 1 98 200 ASP A O 1
ATOM 1497 N N . VAL A 1 201 ? 3.434 -22.453 -13.172 1 96.62 201 VAL A N 1
ATOM 1498 C CA . VAL A 1 201 ? 4.551 -22.969 -13.953 1 96.62 201 VAL A CA 1
ATOM 1499 C C . VAL A 1 201 ? 4.648 -24.484 -13.781 1 96.62 201 VAL A C 1
ATOM 1501 O O . VAL A 1 201 ? 4.402 -25 -12.688 1 96.62 201 VAL A O 1
ATOM 1504 N N . PHE A 1 202 ? 5.094 -25.203 -14.914 1 95.62 202 PHE A N 1
ATOM 1505 C CA . PHE A 1 202 ? 5.07 -26.656 -14.891 1 95.62 202 PHE A CA 1
ATOM 1506 C C . PHE A 1 202 ? 6.348 -27.234 -15.492 1 95.62 202 PHE A C 1
ATOM 1508 O O . PHE A 1 202 ? 6.855 -26.719 -16.484 1 95.62 202 PHE A O 1
ATOM 1515 N N . THR A 1 203 ? 6.762 -28.297 -14.828 1 93.5 203 THR A N 1
ATOM 1516 C CA . THR A 1 203 ? 7.562 -29.266 -15.562 1 93.5 203 THR A CA 1
ATOM 1517 C C . THR A 1 203 ? 6.672 -30.141 -16.438 1 93.5 203 THR A C 1
ATOM 1519 O O . THR A 1 203 ? 5.449 -30.156 -16.281 1 93.5 203 THR A O 1
ATOM 1522 N N . ARG A 1 204 ? 7.359 -30.859 -17.297 1 92.62 204 ARG A N 1
ATOM 1523 C CA . ARG A 1 204 ? 6.613 -31.812 -18.125 1 92.62 204 ARG A CA 1
ATOM 1524 C C . ARG A 1 204 ? 5.891 -32.844 -17.25 1 92.62 204 ARG A C 1
ATOM 1526 O O . ARG A 1 204 ? 4.73 -33.156 -17.5 1 92.62 204 ARG A O 1
ATOM 1533 N N . GLN A 1 205 ? 6.547 -33.312 -16.266 1 90.94 205 GLN A N 1
ATOM 1534 C CA . GLN A 1 205 ? 6.02 -34.344 -15.383 1 90.94 205 GLN A CA 1
ATOM 1535 C C . GLN A 1 205 ? 4.836 -33.844 -14.57 1 90.94 205 GLN A C 1
ATOM 1537 O O . GLN A 1 205 ? 3.805 -34.5 -14.477 1 90.94 205 GLN A O 1
ATOM 1542 N N . ARG A 1 206 ? 5.004 -32.656 -14.047 1 92.12 206 ARG A N 1
ATOM 1543 C CA . ARG A 1 206 ? 3.943 -32.094 -13.219 1 92.12 206 ARG A CA 1
ATOM 1544 C C . ARG A 1 206 ? 2.693 -31.812 -14.039 1 92.12 206 ARG A C 1
ATOM 1546 O O . ARG A 1 206 ? 1.572 -32 -13.562 1 92.12 206 ARG A O 1
ATOM 1553 N N . LEU A 1 207 ? 2.893 -31.328 -15.219 1 93.5 207 LEU A N 1
ATOM 1554 C CA . LEU A 1 207 ? 1.762 -31.062 -16.109 1 93.5 207 LEU A CA 1
ATOM 1555 C C . LEU A 1 207 ? 1.031 -32.375 -16.453 1 93.5 207 LEU A C 1
ATOM 1557 O O . LEU A 1 207 ? -0.201 -32.406 -16.469 1 93.5 207 LEU A O 1
ATOM 1561 N N . ARG A 1 208 ? 1.808 -33.406 -16.656 1 92 208 ARG A N 1
ATOM 1562 C CA . ARG A 1 208 ? 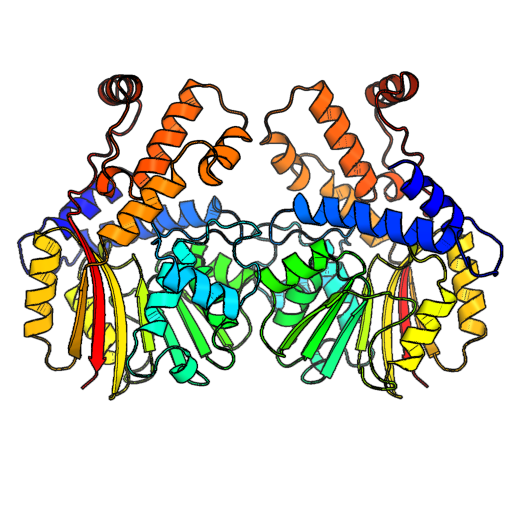1.217 -34.719 -16.938 1 92 208 ARG A CA 1
ATOM 1563 C C . ARG A 1 208 ? 0.413 -35.188 -15.734 1 92 208 ARG A C 1
ATOM 1565 O O . ARG A 1 208 ? -0.685 -35.75 -15.898 1 92 208 ARG A O 1
ATOM 1572 N N . THR A 1 209 ? 0.999 -35.031 -14.633 1 89.25 209 THR A N 1
ATOM 1573 C CA . THR A 1 209 ? 0.315 -35.406 -13.398 1 89.25 209 THR A CA 1
ATOM 1574 C C . THR A 1 209 ? -0.997 -34.656 -13.25 1 89.25 209 THR A C 1
ATOM 1576 O O . THR A 1 209 ? -2.029 -35.219 -12.922 1 89.25 209 THR A O 1
ATOM 1579 N N . MET A 1 210 ? -0.961 -33.438 -13.484 1 90.25 210 MET A N 1
ATOM 1580 C CA . MET A 1 210 ? -2.158 -32.594 -13.375 1 90.25 210 MET A CA 1
ATOM 1581 C C . MET A 1 210 ? -3.234 -33.094 -14.344 1 90.25 210 MET A C 1
ATOM 1583 O O . MET A 1 210 ? -4.406 -33.188 -13.977 1 90.25 210 MET A O 1
ATOM 1587 N N . ARG A 1 211 ? -2.863 -33.344 -15.508 1 90.25 211 ARG A N 1
ATOM 1588 C CA . ARG A 1 211 ? -3.801 -33.812 -16.516 1 90.25 211 ARG A CA 1
ATOM 1589 C C . ARG A 1 211 ? -4.43 -35.156 -16.109 1 90.25 211 ARG A C 1
ATOM 1591 O O . ARG A 1 211 ? -5.633 -35.344 -16.281 1 90.25 211 ARG A O 1
ATOM 1598 N N . GLY A 1 212 ? -3.609 -36 -15.578 1 89.12 212 GLY A N 1
ATOM 1599 C CA . GLY A 1 212 ? -4.129 -37.25 -15.078 1 89.12 212 GLY A CA 1
ATOM 1600 C C . GLY A 1 212 ? -5.156 -37.094 -13.977 1 89.12 212 GLY A C 1
ATOM 1601 O O . GLY A 1 212 ? -6.203 -37.75 -13.992 1 89.12 212 GLY A O 1
ATOM 1602 N N . ILE A 1 213 ? -4.852 -36.25 -13.086 1 88.75 213 ILE A N 1
ATOM 1603 C CA . ILE A 1 213 ? -5.742 -36 -11.961 1 88.75 213 ILE A CA 1
ATOM 1604 C C . ILE A 1 213 ? -7.066 -35.438 -12.461 1 88.75 213 ILE A C 1
ATOM 1606 O O . ILE A 1 213 ? -8.141 -35.844 -12.031 1 88.75 213 ILE A O 1
ATOM 1610 N N . THR A 1 214 ? -7.008 -34.5 -13.375 1 87.75 214 THR A N 1
ATOM 1611 C CA . THR A 1 214 ? -8.203 -33.781 -13.82 1 87.75 214 THR A CA 1
ATOM 1612 C C . THR A 1 214 ? -9.117 -34.719 -14.625 1 87.75 214 THR A C 1
ATOM 1614 O O . THR A 1 214 ? -10.336 -34.531 -14.625 1 87.75 214 THR A O 1
ATOM 1617 N N . GLU A 1 215 ? -8.508 -35.625 -15.281 1 88.69 215 GLU A N 1
ATOM 1618 C CA . GLU A 1 215 ? -9.297 -36.594 -16.016 1 88.69 215 GLU A CA 1
ATOM 1619 C C . GLU A 1 215 ? -10.148 -37.438 -15.078 1 88.69 215 GLU A C 1
ATOM 1621 O O . GLU A 1 215 ? -11.211 -37.938 -15.461 1 88.69 215 GLU A O 1
ATOM 1626 N N . GLU A 1 216 ? -9.695 -37.5 -13.906 1 88.69 216 GLU A N 1
ATOM 1627 C CA . GLU A 1 216 ? -10.375 -38.375 -12.945 1 88.69 216 GLU A CA 1
ATOM 1628 C C . GLU A 1 216 ? -11.281 -37.562 -12.016 1 88.69 216 GLU A C 1
ATOM 1630 O O . GLU A 1 216 ? -11.82 -38.094 -11.047 1 88.69 216 GLU A O 1
ATOM 1635 N N . MET A 1 217 ? -11.422 -36.375 -12.273 1 93.12 217 MET A N 1
ATOM 1636 C CA . MET A 1 217 ? -12.227 -35.531 -11.406 1 93.12 217 MET A CA 1
ATOM 1637 C C . MET A 1 217 ? -13.445 -35 -12.156 1 93.12 217 MET A C 1
ATOM 1639 O O . MET A 1 217 ? -13.422 -33.906 -12.695 1 93.12 217 MET A O 1
ATOM 1643 N N . PRO A 1 218 ? -14.516 -35.656 -12.078 1 92.88 218 PRO A N 1
ATOM 1644 C CA . PRO A 1 218 ? -15.711 -35.25 -12.812 1 92.88 218 PRO A CA 1
ATOM 1645 C C . PRO A 1 218 ? -16.328 -33.969 -12.258 1 92.88 218 PRO A C 1
ATOM 1647 O O . PRO A 1 218 ? -17.109 -33.312 -12.945 1 92.88 218 PRO A O 1
ATOM 1650 N N . GLN A 1 219 ? -15.969 -33.594 -11.07 1 96.25 219 GLN A N 1
ATOM 1651 C CA . GLN A 1 219 ? -16.547 -32.438 -10.422 1 96.25 219 GLN A CA 1
ATOM 1652 C C . GLN A 1 219 ? -16.062 -31.141 -11.078 1 96.25 219 GLN A C 1
ATOM 1654 O O . GLN A 1 219 ? -16.656 -30.078 -10.883 1 96.25 219 GLN A O 1
ATOM 1659 N N . LEU A 1 220 ? -14.945 -31.188 -11.781 1 97.12 220 LEU A N 1
ATOM 1660 C CA . LEU A 1 220 ? -14.398 -30.016 -12.461 1 97.12 220 LEU A CA 1
ATOM 1661 C C . LEU A 1 220 ? -14.328 -30.234 -13.969 1 97.12 220 LEU A C 1
ATOM 1663 O O . LEU A 1 220 ? -13.711 -31.203 -14.43 1 97.12 220 LEU A O 1
ATOM 1667 N N . LYS A 1 221 ? -14.945 -29.391 -14.703 1 97.12 221 LYS A N 1
ATOM 1668 C CA . LYS A 1 221 ? -14.844 -29.391 -16.156 1 97.12 221 LYS A CA 1
ATOM 1669 C C . LYS A 1 221 ? -13.859 -28.328 -16.641 1 97.12 221 LYS A C 1
ATOM 1671 O O . LYS A 1 221 ? -14.133 -27.141 -16.531 1 97.12 221 LYS A O 1
ATOM 1676 N N . TRP A 1 222 ? -12.797 -28.75 -17.125 1 96.25 222 TRP A N 1
ATOM 1677 C CA . TRP A 1 222 ? -11.773 -27.828 -17.625 1 96.25 222 TRP A CA 1
ATOM 1678 C C . TRP A 1 222 ? -12.148 -27.297 -19 1 96.25 222 TRP A C 1
ATOM 1680 O O . TRP A 1 222 ? -12.383 -28.062 -19.938 1 96.25 222 TRP A O 1
ATOM 1690 N N . ILE A 1 223 ? -12.156 -26.016 -19.125 1 95.94 223 ILE A N 1
ATOM 1691 C CA . ILE A 1 223 ? -12.719 -25.438 -20.344 1 95.94 223 ILE A CA 1
ATOM 1692 C C . ILE A 1 223 ? -11.641 -24.656 -21.094 1 95.94 223 ILE A C 1
ATOM 1694 O O . ILE A 1 223 ? -11.797 -24.359 -22.281 1 95.94 223 ILE A O 1
ATOM 1698 N N . THR A 1 224 ? -10.594 -24.234 -20.469 1 95.88 224 THR A N 1
ATOM 1699 C CA . THR A 1 224 ? -9.484 -23.547 -21.109 1 95.88 224 THR A CA 1
ATOM 1700 C C . THR A 1 224 ? -8.141 -24.109 -20.641 1 95.88 224 THR A C 1
ATOM 1702 O O . THR A 1 224 ? -8.023 -24.562 -19.5 1 95.88 224 THR A O 1
ATOM 1705 N N . ASP A 1 225 ? -7.145 -24.172 -21.453 1 96.62 225 ASP A N 1
ATOM 1706 C CA . ASP A 1 225 ? -5.738 -24.438 -21.188 1 96.62 225 ASP A CA 1
ATOM 1707 C C . ASP A 1 225 ? -4.836 -23.625 -22.125 1 96.62 225 ASP A C 1
ATOM 1709 O O . ASP A 1 225 ? -4.477 -24.109 -23.203 1 96.62 225 ASP A O 1
ATOM 1713 N N . HIS A 1 226 ? -4.438 -22.469 -21.688 1 97.56 226 HIS A N 1
ATOM 1714 C CA . HIS A 1 226 ? -3.625 -21.578 -22.516 1 97.56 226 HIS A CA 1
ATOM 1715 C C . HIS A 1 226 ? -2.164 -21.609 -22.078 1 97.56 226 HIS A C 1
ATOM 1717 O O . HIS A 1 226 ? -1.864 -21.469 -20.891 1 97.56 226 HIS A O 1
ATOM 1723 N N . ASP A 1 227 ? -1.296 -21.859 -23.016 1 98.31 227 ASP A N 1
ATOM 1724 C CA . ASP A 1 227 ? 0.134 -21.703 -22.781 1 98.31 227 ASP A CA 1
ATOM 1725 C C . ASP A 1 227 ? 0.553 -20.234 -22.875 1 98.31 227 ASP A C 1
ATOM 1727 O O . ASP A 1 227 ? 0.556 -19.656 -23.969 1 98.31 227 ASP A O 1
ATOM 1731 N N . VAL A 1 228 ? 0.905 -19.641 -21.734 1 98.38 228 VAL A N 1
ATOM 1732 C CA . VAL A 1 228 ? 1.285 -18.234 -21.734 1 98.38 228 VAL A CA 1
ATOM 1733 C C . VAL A 1 228 ? 2.777 -18.109 -21.453 1 98.38 228 VAL A C 1
ATOM 1735 O O . VAL A 1 228 ? 3.219 -17.109 -20.875 1 98.38 228 VAL A O 1
ATOM 1738 N N . SER A 1 229 ? 3.57 -19.109 -21.766 1 98.5 229 SER A N 1
ATOM 1739 C CA . SER A 1 229 ? 5.004 -19.156 -21.5 1 98.5 229 SER A CA 1
ATOM 1740 C C . SER A 1 229 ? 5.723 -17.984 -22.156 1 98.5 229 SER A C 1
ATOM 1742 O O . SER A 1 229 ? 6.613 -17.375 -21.562 1 98.5 229 SER A O 1
ATOM 1744 N N . ALA A 1 230 ? 5.371 -17.734 -23.359 1 98.44 230 ALA A N 1
ATOM 1745 C CA . ALA A 1 230 ? 6.051 -16.688 -24.109 1 98.44 230 ALA A CA 1
ATOM 1746 C C . ALA A 1 230 ? 5.887 -15.328 -23.422 1 98.44 230 ALA A C 1
ATOM 1748 O O . ALA A 1 230 ? 6.848 -14.562 -23.312 1 98.44 230 ALA A O 1
ATOM 1749 N N . GLU A 1 231 ? 4.672 -15.039 -22.953 1 98.69 231 GLU A N 1
ATOM 1750 C CA . GLU A 1 231 ? 4.391 -13.773 -22.281 1 98.69 231 GLU A CA 1
ATOM 1751 C C . GLU A 1 231 ? 5.133 -13.688 -20.938 1 98.69 231 GLU A C 1
ATOM 1753 O O . GLU A 1 231 ? 5.617 -12.617 -20.562 1 98.69 231 GLU A O 1
ATOM 1758 N N . VAL A 1 232 ? 5.207 -14.773 -20.219 1 98.69 232 VAL A N 1
ATOM 1759 C CA . VAL A 1 232 ? 5.902 -14.797 -18.938 1 98.69 232 VAL A CA 1
ATOM 1760 C C . VAL A 1 232 ? 7.402 -14.602 -19.156 1 98.69 232 VAL A C 1
ATOM 1762 O O . VAL A 1 232 ? 8.039 -13.805 -18.469 1 98.69 232 VAL A O 1
ATOM 1765 N N . ARG A 1 233 ? 7.969 -15.305 -20.156 1 98.19 233 ARG A N 1
ATOM 1766 C CA . ARG A 1 233 ? 9.383 -15.133 -20.484 1 98.19 233 ARG A CA 1
ATOM 1767 C C . ARG A 1 233 ? 9.68 -13.688 -20.859 1 98.19 233 ARG A C 1
ATOM 1769 O O . ARG A 1 233 ? 10.711 -13.133 -20.469 1 98.19 233 ARG A O 1
ATOM 1776 N N . ALA A 1 234 ? 8.797 -13.133 -21.609 1 98.19 234 ALA A N 1
ATOM 1777 C CA . ALA A 1 234 ? 8.977 -11.742 -22 1 98.19 234 ALA A CA 1
ATOM 1778 C C . ALA A 1 234 ? 9.023 -10.82 -20.781 1 98.19 234 ALA A C 1
ATOM 1780 O O . ALA A 1 234 ? 9.859 -9.914 -20.719 1 98.19 234 ALA A O 1
ATOM 1781 N N . ALA A 1 235 ? 8.148 -11.008 -19.875 1 98.25 235 ALA A N 1
ATOM 1782 C CA . ALA A 1 235 ? 8.117 -10.203 -18.641 1 98.25 235 ALA A CA 1
ATOM 1783 C C . ALA A 1 235 ? 9.406 -10.367 -17.844 1 98.25 235 ALA A C 1
ATOM 1785 O O . ALA A 1 235 ? 9.992 -9.383 -17.391 1 98.25 235 ALA A O 1
ATOM 1786 N N . VAL A 1 236 ? 9.836 -11.609 -17.656 1 96.75 236 VAL A N 1
ATOM 1787 C CA . VAL A 1 236 ? 11.031 -11.891 -16.859 1 96.75 236 VAL A CA 1
ATOM 1788 C C . VAL A 1 236 ? 12.242 -11.227 -17.516 1 96.75 236 VAL A C 1
ATOM 1790 O O . VAL A 1 236 ? 13.047 -10.594 -16.828 1 96.75 236 VAL A O 1
ATOM 1793 N N . ARG A 1 237 ? 12.391 -11.305 -18.828 1 96.94 237 ARG A N 1
ATOM 1794 C CA . ARG A 1 237 ? 13.5 -10.672 -19.547 1 96.94 237 ARG A CA 1
ATOM 1795 C C . ARG A 1 237 ? 13.477 -9.164 -19.359 1 96.94 237 ARG A C 1
ATOM 1797 O O . ARG A 1 237 ? 14.523 -8.539 -19.156 1 96.94 237 ARG A O 1
ATOM 1804 N N . ARG A 1 238 ? 12.32 -8.625 -19.438 1 96.56 238 ARG A N 1
ATOM 1805 C CA . ARG A 1 238 ? 12.188 -7.18 -19.281 1 96.56 238 ARG A CA 1
ATOM 1806 C C . ARG A 1 238 ? 12.539 -6.758 -17.859 1 96.56 238 ARG A C 1
ATOM 1808 O O . ARG A 1 238 ? 13.148 -5.711 -17.641 1 96.56 238 ARG A O 1
ATOM 1815 N N . ARG A 1 239 ? 12.141 -7.504 -16.844 1 94.69 239 ARG A N 1
ATOM 1816 C CA . ARG A 1 239 ? 12.398 -7.215 -15.438 1 94.69 239 ARG A CA 1
ATOM 1817 C C . ARG A 1 239 ? 13.898 -7.25 -15.141 1 94.69 239 ARG A C 1
ATOM 1819 O O . ARG A 1 239 ? 14.383 -6.508 -14.281 1 94.69 239 ARG A O 1
ATOM 1826 N N . MET A 1 240 ? 14.625 -8.031 -15.797 1 91.62 240 MET A N 1
ATOM 1827 C CA . MET A 1 240 ? 16.047 -8.188 -15.477 1 91.62 240 MET A CA 1
ATOM 1828 C C . MET A 1 240 ? 16.906 -7.34 -16.406 1 91.62 240 MET A C 1
ATOM 1830 O O . MET A 1 240 ? 18.125 -7.277 -16.234 1 91.62 240 MET A O 1
ATOM 1834 N N . ALA A 1 241 ? 16.344 -6.66 -17.344 1 93.44 241 ALA A N 1
ATOM 1835 C CA . ALA A 1 241 ? 17.109 -5.875 -18.312 1 93.44 241 ALA A CA 1
ATOM 1836 C C . ALA A 1 241 ? 17.781 -4.684 -17.656 1 93.44 241 ALA A C 1
ATOM 1838 O O . ALA A 1 241 ? 17.344 -4.215 -16.609 1 93.44 241 ALA A O 1
ATOM 1839 N N . PRO A 1 242 ? 18.906 -4.23 -18.156 1 89.38 242 PRO A N 1
ATOM 1840 C CA . PRO A 1 242 ? 19.5 -2.994 -17.641 1 89.38 242 PRO A CA 1
ATOM 1841 C C . PRO A 1 242 ? 18.5 -1.831 -17.609 1 89.38 242 PRO A C 1
ATOM 1843 O O . PRO A 1 242 ? 17.703 -1.681 -18.531 1 89.38 242 PRO A O 1
ATOM 1846 N N . GLY A 1 243 ? 18.562 -1.145 -16.531 1 89.81 243 GLY A N 1
ATOM 1847 C CA . GLY A 1 243 ? 17.719 0.035 -16.438 1 89.81 243 GLY A CA 1
ATOM 1848 C C . GLY A 1 243 ? 16.328 -0.268 -15.906 1 89.81 243 GLY A C 1
ATOM 1849 O O . GLY A 1 243 ? 15.531 0.646 -15.664 1 89.81 243 GLY A O 1
ATOM 1850 N N . SER A 1 244 ? 16.047 -1.543 -15.781 1 91.38 244 SER A N 1
ATOM 1851 C CA . SER A 1 244 ? 14.742 -1.923 -15.25 1 91.38 244 SER A CA 1
ATOM 1852 C C . SER A 1 244 ? 14.57 -1.438 -13.82 1 91.38 244 SER A C 1
ATOM 1854 O O . SER A 1 244 ? 15.539 -1.053 -13.164 1 91.38 244 SER A O 1
ATOM 1856 N N . ARG A 1 245 ? 13.344 -1.377 -13.414 1 86.56 245 ARG A N 1
ATOM 1857 C CA . ARG A 1 245 ? 13.055 -1.018 -12.031 1 86.56 245 ARG A CA 1
ATOM 1858 C C . ARG A 1 245 ? 13.797 -1.933 -11.062 1 86.56 245 ARG A C 1
ATOM 1860 O O . ARG A 1 245 ? 14.336 -1.471 -10.055 1 86.56 245 ARG A O 1
ATOM 1867 N N . PHE A 1 246 ? 13.781 -3.145 -11.367 1 85.75 246 PHE A N 1
ATOM 1868 C CA . PHE A 1 246 ? 14.477 -4.145 -10.562 1 85.75 246 PHE A CA 1
ATOM 1869 C C . PHE A 1 246 ? 15.945 -3.789 -10.422 1 85.75 246 PHE A C 1
ATOM 1871 O O . PHE A 1 246 ? 16.469 -3.742 -9.305 1 85.75 246 PHE A O 1
ATOM 1878 N N . ARG A 1 247 ? 16.594 -3.49 -11.469 1 86.38 247 ARG A N 1
ATOM 1879 C CA . ARG A 1 247 ? 18.016 -3.178 -11.461 1 86.38 247 ARG A CA 1
ATOM 1880 C C . ARG A 1 247 ? 18.281 -1.856 -10.75 1 86.38 247 ARG A C 1
ATOM 1882 O O . ARG A 1 247 ? 19.266 -1.73 -10.008 1 86.38 247 ARG A O 1
ATOM 1889 N N . ARG A 1 248 ? 17.469 -0.932 -10.961 1 85.69 248 ARG A N 1
ATOM 1890 C CA . ARG A 1 248 ? 17.625 0.365 -10.312 1 85.69 248 ARG A CA 1
ATOM 1891 C C . ARG A 1 248 ? 17.516 0.236 -8.797 1 85.69 248 ARG A C 1
ATOM 1893 O O . ARG A 1 248 ? 18.25 0.888 -8.055 1 85.69 248 ARG A O 1
ATOM 1900 N N . THR A 1 249 ? 16.609 -0.562 -8.367 1 80.94 249 THR A N 1
ATOM 1901 C CA . THR A 1 249 ? 16.422 -0.779 -6.938 1 80.94 249 THR A CA 1
ATOM 1902 C C . THR A 1 249 ? 17.656 -1.423 -6.32 1 80.94 249 THR A C 1
ATOM 1904 O O . THR A 1 249 ? 18.109 -1.014 -5.25 1 80.94 249 THR A O 1
ATOM 1907 N N . LEU A 1 250 ? 18.188 -2.404 -6.957 1 80.88 250 LEU A N 1
ATOM 1908 C CA . LEU A 1 250 ? 19.391 -3.064 -6.461 1 80.88 250 LEU A CA 1
ATOM 1909 C C . LEU A 1 250 ? 20.578 -2.094 -6.426 1 80.88 250 LEU A C 1
ATOM 1911 O O . LEU A 1 250 ? 21.375 -2.111 -5.48 1 80.88 250 LEU A O 1
ATOM 1915 N N . ASP A 1 251 ? 20.625 -1.212 -7.387 1 80.5 251 ASP A N 1
ATOM 1916 C CA . ASP A 1 251 ? 21.719 -0.265 -7.496 1 80.5 251 ASP A CA 1
ATOM 1917 C C . ASP A 1 251 ? 21.688 0.747 -6.352 1 80.5 251 ASP A C 1
ATOM 1919 O O . ASP A 1 251 ? 22.734 1.264 -5.945 1 80.5 251 ASP A O 1
ATOM 1923 N N . ARG A 1 252 ? 20.578 0.995 -5.797 1 77.31 252 ARG A N 1
ATOM 1924 C CA . ARG A 1 252 ? 20.438 1.987 -4.738 1 77.31 252 ARG A CA 1
ATOM 1925 C C . ARG A 1 252 ? 20.906 1.437 -3.398 1 77.31 252 ARG A C 1
ATOM 1927 O O . ARG A 1 252 ? 21.125 2.195 -2.453 1 77.31 252 ARG A O 1
ATOM 1934 N N . GLN A 1 253 ? 21.078 0.105 -3.357 1 77.88 253 GLN A N 1
ATOM 1935 C CA . GLN A 1 253 ? 21.469 -0.51 -2.094 1 77.88 253 GLN A CA 1
ATOM 1936 C C . GLN A 1 253 ? 22.984 -0.537 -1.944 1 77.88 253 GLN A C 1
ATOM 1938 O O . GLN A 1 253 ? 23.719 -0.742 -2.922 1 77.88 253 GLN A O 1
ATOM 1943 N N . ARG A 1 254 ? 23.484 -0.216 -0.756 1 76.31 254 ARG A N 1
ATOM 1944 C CA . ARG A 1 254 ? 24.906 -0.292 -0.464 1 76.31 254 ARG A CA 1
ATOM 1945 C C . ARG A 1 254 ? 25.375 -1.742 -0.343 1 76.31 254 ARG A C 1
ATOM 1947 O O . ARG A 1 254 ? 25.016 -2.43 0.619 1 76.31 254 ARG A O 1
ATOM 1954 N N . MET A 1 255 ? 26.062 -2.229 -1.382 1 76.19 255 MET A N 1
ATOM 1955 C CA . MET A 1 255 ? 26.656 -3.566 -1.399 1 76.19 255 MET A CA 1
ATOM 1956 C C . MET A 1 255 ? 28 -3.559 -2.104 1 76.19 255 MET A C 1
ATOM 1958 O O . MET A 1 255 ? 28.219 -2.773 -3.027 1 76.19 255 MET A O 1
ATOM 1962 N N . ASN A 1 256 ? 28.922 -4.277 -1.561 1 80.75 256 ASN A N 1
ATOM 1963 C CA . ASN A 1 256 ? 30.141 -4.457 -2.355 1 80.75 256 ASN A CA 1
ATOM 1964 C C . ASN A 1 256 ? 29.844 -5.219 -3.646 1 80.75 256 ASN A C 1
ATOM 1966 O O . ASN A 1 256 ? 28.844 -5.914 -3.75 1 80.75 256 ASN A O 1
ATOM 1970 N N . PRO A 1 257 ? 30.656 -5.082 -4.527 1 80.31 257 PRO A N 1
ATOM 1971 C CA . PRO A 1 257 ? 30.391 -5.629 -5.863 1 80.31 257 PRO A CA 1
ATOM 1972 C C . PRO A 1 257 ? 30.156 -7.141 -5.844 1 80.31 257 PRO A C 1
ATOM 1974 O O . PRO A 1 257 ? 29.312 -7.645 -6.598 1 80.31 257 PRO A O 1
ATOM 1977 N N . LEU A 1 258 ? 30.812 -7.863 -5.047 1 79 258 LEU A N 1
ATOM 1978 C CA . LEU A 1 258 ? 30.656 -9.312 -4.992 1 79 258 LEU A CA 1
ATOM 1979 C C . LEU A 1 258 ? 29.281 -9.688 -4.441 1 79 258 LEU A C 1
ATOM 1981 O O . LEU A 1 258 ? 28.578 -10.516 -5.023 1 79 258 LEU A O 1
ATOM 1985 N N . VAL A 1 259 ? 28.922 -9.039 -3.389 1 80.12 259 VAL A N 1
ATOM 1986 C CA . VAL A 1 259 ? 27.625 -9.305 -2.771 1 80.12 259 VAL A CA 1
ATOM 1987 C C . VAL A 1 259 ? 26.5 -8.906 -3.732 1 80.12 259 VAL A C 1
ATOM 1989 O O . VAL A 1 259 ? 25.484 -9.609 -3.836 1 80.12 259 VAL A O 1
ATOM 1992 N N . ARG A 1 260 ? 26.75 -7.875 -4.426 1 82.94 260 ARG A N 1
ATOM 1993 C CA . ARG A 1 260 ? 25.781 -7.41 -5.402 1 82.94 260 ARG A CA 1
ATOM 1994 C C . ARG A 1 260 ? 25.578 -8.445 -6.508 1 82.94 260 ARG A C 1
ATOM 1996 O O . ARG A 1 260 ? 24.438 -8.703 -6.922 1 82.94 260 ARG A O 1
ATOM 2003 N N . THR A 1 261 ? 26.641 -8.945 -6.957 1 82.06 261 THR A N 1
ATOM 2004 C CA . THR A 1 261 ? 26.562 -9.953 -8.008 1 82.06 261 THR A CA 1
ATOM 2005 C C . THR A 1 261 ? 25.781 -11.172 -7.531 1 82.06 261 THR A C 1
ATOM 2007 O O . THR A 1 261 ? 24.906 -11.68 -8.25 1 82.06 261 THR A O 1
ATOM 2010 N N . ILE A 1 262 ? 26 -11.586 -6.367 1 79 262 ILE A N 1
ATOM 2011 C CA . ILE A 1 262 ? 25.344 -12.75 -5.805 1 79 262 ILE A CA 1
ATOM 2012 C C . ILE A 1 262 ? 23.859 -12.453 -5.594 1 79 262 ILE A C 1
ATOM 2014 O O . ILE A 1 262 ? 23 -13.273 -5.918 1 79 262 ILE A O 1
ATOM 2018 N N . ALA A 1 263 ? 23.625 -11.289 -5.109 1 80.5 263 ALA A N 1
ATOM 2019 C CA . ALA A 1 263 ? 22.234 -10.891 -4.867 1 80.5 263 ALA A CA 1
ATOM 2020 C C . ALA A 1 263 ? 21.453 -10.797 -6.172 1 80.5 263 ALA A C 1
ATOM 2022 O O . ALA A 1 263 ? 20.328 -11.266 -6.258 1 80.5 263 ALA A O 1
ATOM 2023 N N . THR A 1 264 ? 22.078 -10.203 -7.121 1 83.81 264 THR A N 1
ATOM 2024 C CA . THR A 1 264 ? 21.453 -10.07 -8.43 1 83.81 264 THR A CA 1
ATOM 2025 C C . THR A 1 264 ? 21.141 -11.445 -9.023 1 83.81 264 THR A C 1
ATOM 2027 O O . THR A 1 264 ? 20.016 -11.688 -9.477 1 83.81 264 THR A O 1
ATOM 2030 N N . HIS A 1 265 ? 22.094 -12.32 -8.969 1 83.44 265 HIS A N 1
ATOM 2031 C CA . HIS A 1 265 ? 21.922 -13.68 -9.469 1 83.44 265 HIS A CA 1
ATOM 2032 C C . HIS A 1 265 ? 20.781 -14.391 -8.758 1 83.44 265 HIS A C 1
ATOM 2034 O O . HIS A 1 265 ? 19.922 -15 -9.398 1 83.44 265 HIS A O 1
ATOM 2040 N N . SER A 1 266 ? 20.781 -14.281 -7.492 1 81.19 266 SER A N 1
ATOM 2041 C CA . SER A 1 266 ? 19.766 -14.961 -6.691 1 81.19 266 SER A CA 1
ATOM 2042 C C . SER A 1 266 ? 18.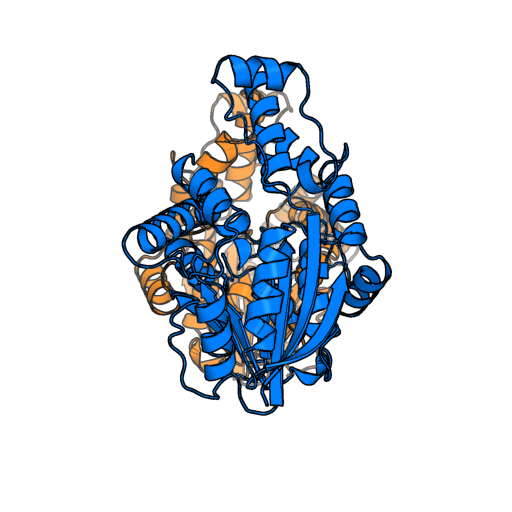375 -14.445 -7.023 1 81.19 266 SER A C 1
ATOM 2044 O O . SER A 1 266 ? 17.438 -15.234 -7.16 1 81.19 266 SER A O 1
ATOM 2046 N N . GLN A 1 267 ? 18.281 -13.188 -7.188 1 83.62 267 GLN A N 1
ATOM 2047 C CA . GLN A 1 267 ? 16.984 -12.609 -7.48 1 83.62 267 GLN A CA 1
ATOM 2048 C C . GLN A 1 267 ? 16.516 -12.992 -8.883 1 83.62 267 GLN A C 1
ATOM 2050 O O . GLN A 1 267 ? 15.328 -13.273 -9.086 1 83.62 267 GLN A O 1
ATOM 2055 N N . ILE A 1 268 ? 17.406 -12.969 -9.781 1 86 268 ILE A N 1
ATOM 2056 C CA . ILE A 1 268 ? 17.078 -13.367 -11.148 1 86 268 ILE A CA 1
ATOM 2057 C C . ILE A 1 268 ? 16.562 -14.805 -11.156 1 86 268 ILE A C 1
ATOM 2059 O O . ILE A 1 268 ? 15.562 -15.109 -11.812 1 86 268 ILE A O 1
ATOM 2063 N N . LEU A 1 269 ? 17.156 -15.641 -10.398 1 83.12 269 LEU A N 1
ATOM 2064 C CA . LEU A 1 269 ? 16.734 -17.031 -10.312 1 83.12 269 LEU A CA 1
ATOM 2065 C C . LEU A 1 269 ? 15.367 -17.141 -9.664 1 83.12 269 LEU A C 1
ATOM 2067 O O . LEU A 1 269 ? 14.5 -17.891 -10.133 1 83.12 269 LEU A O 1
ATOM 2071 N N . MET A 1 270 ? 15.211 -16.375 -8.68 1 83 270 MET A N 1
ATOM 2072 C CA . MET A 1 270 ? 13.969 -16.438 -7.922 1 83 270 MET A CA 1
ATOM 2073 C C . MET A 1 270 ? 12.789 -15.969 -8.773 1 83 270 MET A C 1
ATOM 2075 O O . MET A 1 270 ? 11.672 -16.469 -8.609 1 83 270 MET A O 1
ATOM 2079 N N . PHE A 1 271 ? 13.102 -15.094 -9.703 1 89.06 271 PHE A N 1
ATOM 2080 C CA . PHE A 1 271 ? 12 -14.523 -10.469 1 89.06 271 PHE A CA 1
ATOM 2081 C C . PHE A 1 271 ? 11.969 -15.094 -11.883 1 89.06 271 PHE A C 1
ATOM 2083 O O . PHE A 1 271 ? 11.672 -14.375 -12.844 1 89.06 271 PHE A O 1
ATOM 2090 N N . GLY A 1 272 ? 12.367 -16.312 -12.008 1 90.69 272 GLY A N 1
ATOM 2091 C CA . GLY A 1 272 ? 12.086 -17.062 -13.227 1 90.69 272 GLY A CA 1
ATOM 2092 C C . GLY A 1 272 ? 13.18 -16.922 -14.273 1 90.69 272 GLY A C 1
ATOM 2093 O O . GLY A 1 272 ? 12.953 -17.172 -15.453 1 90.69 272 GLY A O 1
ATOM 2094 N N . GLY A 1 273 ? 14.32 -16.484 -13.906 1 90.75 273 GLY A N 1
ATOM 2095 C CA . GLY A 1 273 ? 15.398 -16.25 -14.859 1 90.75 273 GLY A CA 1
ATOM 2096 C C . GLY A 1 273 ? 15.703 -17.469 -15.719 1 90.75 273 GLY A C 1
ATOM 2097 O O . GLY A 1 273 ? 15.836 -17.344 -16.938 1 90.75 273 GLY A O 1
ATOM 2098 N N . MET A 1 274 ? 15.75 -18.641 -15.141 1 88.62 274 MET A N 1
ATOM 2099 C CA . MET A 1 274 ? 16.078 -19.844 -15.891 1 88.62 274 MET A CA 1
ATOM 2100 C C . MET A 1 274 ? 14.977 -20.172 -16.891 1 88.62 274 MET A C 1
ATOM 2102 O O . MET A 1 274 ? 15.258 -20.594 -18.016 1 88.62 274 MET A O 1
ATOM 2106 N N . PHE A 1 275 ? 13.82 -19.938 -16.484 1 92.88 275 PHE A N 1
ATOM 2107 C CA . PHE A 1 275 ? 12.688 -20.156 -17.375 1 92.88 275 PHE A CA 1
ATOM 2108 C C . PHE A 1 275 ? 12.766 -19.234 -18.578 1 92.88 275 PHE A C 1
ATOM 2110 O O . PHE A 1 275 ? 12.344 -19.609 -19.672 1 92.88 275 PHE A O 1
ATOM 2117 N N . ALA A 1 276 ? 13.375 -18.078 -18.375 1 94.75 276 ALA A N 1
ATOM 2118 C CA . ALA A 1 276 ? 13.445 -17.078 -19.438 1 94.75 276 ALA A CA 1
ATOM 2119 C C . ALA A 1 276 ? 14.797 -17.125 -20.141 1 94.75 276 ALA A C 1
ATOM 2121 O O . ALA A 1 276 ? 15.141 -16.203 -20.891 1 94.75 276 ALA A O 1
ATOM 2122 N N . GLY A 1 277 ? 15.617 -18.094 -19.844 1 91.12 277 GLY A N 1
ATOM 2123 C CA . GLY A 1 277 ? 16.828 -18.312 -20.625 1 91.12 277 GLY A CA 1
ATOM 2124 C C . GLY A 1 277 ? 18.062 -17.703 -19.969 1 91.12 277 GLY A C 1
ATOM 2125 O O . GLY A 1 277 ? 19.109 -17.562 -20.625 1 91.12 277 GLY A O 1
ATOM 2126 N N . TYR A 1 278 ? 17.906 -17.266 -18.797 1 90.31 278 TYR A N 1
ATOM 2127 C CA . TYR A 1 278 ? 19.047 -16.703 -18.078 1 90.31 278 TYR A CA 1
ATOM 2128 C C . TYR A 1 278 ? 20.156 -17.734 -17.953 1 90.31 278 TYR A C 1
ATOM 2130 O O . TYR A 1 278 ? 19.906 -18.906 -17.672 1 90.31 278 TYR A O 1
ATOM 2138 N N . ARG A 1 279 ? 21.422 -17.266 -18.141 1 88 279 ARG A N 1
ATOM 2139 C CA . ARG A 1 279 ? 22.641 -18.016 -17.922 1 88 279 ARG A CA 1
ATOM 2140 C C . ARG A 1 279 ? 23.547 -17.312 -16.922 1 88 279 ARG A C 1
ATOM 2142 O O . ARG A 1 279 ? 23.969 -16.172 -17.141 1 88 279 ARG A O 1
ATOM 2149 N N . PRO A 1 280 ? 23.812 -18 -15.891 1 83.88 280 PRO A N 1
ATOM 2150 C CA . PRO A 1 280 ? 24.688 -17.375 -14.898 1 83.88 280 PRO A CA 1
ATOM 2151 C C . PRO A 1 280 ? 26.047 -16.984 -15.469 1 83.88 280 PRO A C 1
ATOM 2153 O O . PRO A 1 280 ? 26.609 -17.719 -16.281 1 83.88 280 PRO A O 1
ATOM 2156 N N . PRO A 1 281 ? 26.531 -15.852 -15.031 1 84.06 281 PRO A N 1
ATOM 2157 C CA . PRO A 1 281 ? 27.875 -15.461 -15.484 1 84.06 281 PRO A CA 1
ATOM 2158 C C . PRO A 1 281 ? 28.969 -16.359 -14.922 1 84.06 281 PRO A C 1
ATOM 2160 O O . PRO A 1 281 ? 28.75 -17.078 -13.953 1 84.06 281 PRO A O 1
ATOM 2163 N N . SER A 1 282 ? 30.109 -16.312 -15.523 1 84.5 282 SER A N 1
ATOM 2164 C CA . SER A 1 282 ? 31.234 -17.156 -15.164 1 84.5 282 SER A CA 1
ATOM 2165 C C . SER A 1 282 ? 31.656 -16.938 -13.719 1 84.5 282 SER A C 1
ATOM 2167 O O . SER A 1 282 ? 32.062 -17.875 -13.031 1 84.5 282 SER A O 1
ATOM 2169 N N . SER A 1 283 ? 31.547 -15.719 -13.32 1 82.31 283 SER A N 1
ATOM 2170 C CA . SER A 1 283 ? 31.922 -15.414 -11.945 1 82.31 283 SER A CA 1
ATOM 2171 C C . SER A 1 283 ? 31.047 -16.172 -10.953 1 82.31 283 SER A C 1
ATOM 2173 O O . SER A 1 283 ? 31.547 -16.719 -9.961 1 82.31 283 SER A O 1
ATOM 2175 N N . VAL A 1 284 ? 29.781 -16.219 -11.227 1 82.88 284 VAL A N 1
ATOM 2176 C CA . VAL A 1 284 ? 28.844 -16.922 -10.359 1 82.88 284 VAL A CA 1
ATOM 2177 C C . VAL A 1 284 ? 29.125 -18.422 -10.406 1 82.88 284 VAL A C 1
ATOM 2179 O O . VAL A 1 284 ? 29.016 -19.109 -9.391 1 82.88 284 VAL A O 1
ATOM 2182 N N . LYS A 1 285 ? 29.422 -18.938 -11.5 1 81.56 285 LYS A N 1
ATOM 2183 C CA . LYS A 1 285 ? 29.75 -20.359 -11.641 1 81.56 285 LYS A CA 1
ATOM 2184 C C . LYS A 1 285 ? 30.953 -20.734 -10.781 1 81.56 285 LYS A C 1
ATOM 2186 O O . LYS A 1 285 ? 30.953 -21.781 -10.133 1 81.56 285 LYS A O 1
ATOM 2191 N N . VAL A 1 286 ? 31.844 -19.812 -10.828 1 80.88 286 VAL A N 1
ATOM 2192 C CA . VAL A 1 286 ? 33.062 -20.047 -10.031 1 80.88 286 VAL A CA 1
ATOM 2193 C C . VAL A 1 286 ? 32.719 -20.031 -8.547 1 80.88 286 VAL A C 1
ATOM 2195 O O . VAL A 1 286 ? 33.156 -20.891 -7.789 1 80.88 286 VAL A O 1
ATOM 2198 N N . LEU A 1 287 ? 31.906 -19.078 -8.211 1 78 287 LEU A N 1
ATOM 2199 C CA . LEU A 1 287 ? 31.516 -18.953 -6.805 1 78 287 LEU A CA 1
ATOM 2200 C C . LEU A 1 287 ? 30.688 -20.156 -6.363 1 78 287 LEU A C 1
ATOM 2202 O O . LEU A 1 287 ? 30.781 -20.594 -5.215 1 78 287 LEU A O 1
ATOM 2206 N N . SER A 1 288 ? 29.812 -20.578 -7.184 1 75.06 288 SER A N 1
ATOM 2207 C CA . SER A 1 288 ? 29 -21.75 -6.887 1 75.06 288 SER A CA 1
ATOM 2208 C C . SER A 1 288 ? 29.875 -22.984 -6.688 1 75.06 288 SER A C 1
ATOM 2210 O O . SER A 1 288 ? 29.609 -23.797 -5.789 1 75.06 288 SER A O 1
ATOM 2212 N N . ARG A 1 289 ? 30.875 -23.172 -7.461 1 75.69 289 ARG A N 1
ATOM 2213 C CA . ARG A 1 289 ? 31.797 -24.281 -7.344 1 75.69 289 ARG A CA 1
ATOM 2214 C C . ARG A 1 289 ? 32.562 -24.234 -6.02 1 75.69 289 ARG A C 1
ATOM 2216 O O . ARG A 1 289 ? 32.875 -25.281 -5.445 1 75.69 289 ARG A O 1
ATOM 2223 N N . LEU A 1 290 ? 32.656 -22.984 -5.641 1 72.44 290 LEU A N 1
ATOM 2224 C CA . LEU A 1 290 ? 33.344 -22.797 -4.375 1 72.44 290 LEU A CA 1
ATOM 2225 C C . LEU A 1 290 ? 32.406 -22.938 -3.197 1 72.44 290 LEU A C 1
ATOM 2227 O O . LEU A 1 290 ? 32.812 -22.797 -2.041 1 72.44 290 LEU A O 1
ATOM 2231 N N . GLY A 1 291 ? 31.094 -23.141 -3.512 1 65.62 291 GLY A N 1
ATOM 2232 C CA . GLY A 1 291 ? 30.094 -23.328 -2.479 1 65.62 291 GLY A CA 1
ATOM 2233 C C . GLY A 1 291 ? 29.609 -22.016 -1.874 1 65.62 291 GLY A C 1
ATOM 2234 O O . GLY A 1 291 ? 28.938 -22.031 -0.836 1 65.62 291 GLY A O 1
ATOM 2235 N N . LEU A 1 292 ? 29.984 -21 -2.494 1 64.19 292 LEU A N 1
ATOM 2236 C CA . LEU A 1 292 ? 29.672 -19.703 -1.93 1 64.19 292 LEU A CA 1
ATOM 2237 C C . LEU A 1 292 ? 28.266 -19.25 -2.365 1 64.19 292 LEU A C 1
ATOM 2239 O O . LEU A 1 292 ? 27.641 -18.422 -1.694 1 64.19 292 LEU A O 1
ATOM 2243 N N . VAL A 1 293 ? 27.906 -19.719 -3.525 1 67.19 293 VAL A N 1
ATOM 2244 C CA . VAL A 1 293 ? 26.578 -19.375 -4.027 1 67.19 293 VAL A CA 1
ATOM 2245 C C . VAL A 1 293 ? 25.797 -20.656 -4.344 1 67.19 293 VAL A C 1
ATOM 2247 O O . VAL A 1 293 ? 26.312 -21.562 -4.988 1 67.19 293 VAL A O 1
ATOM 2250 N N . PRO A 1 294 ? 24.703 -20.875 -3.621 1 56.88 294 PRO A N 1
ATOM 2251 C CA . PRO A 1 294 ? 23.938 -22.078 -3.971 1 56.88 294 PRO A CA 1
ATOM 2252 C C . PRO A 1 294 ? 23.609 -22.156 -5.457 1 56.88 294 PRO A C 1
ATOM 2254 O O . PRO A 1 294 ? 23.266 -21.141 -6.07 1 56.88 294 PRO A O 1
ATOM 2257 N N . TRP A 1 295 ? 24.391 -23.125 -6.121 1 55.47 295 TRP A N 1
ATOM 2258 C CA . TRP A 1 295 ? 23.938 -23.391 -7.48 1 55.47 295 TRP A CA 1
ATOM 2259 C C . TRP A 1 295 ? 22.453 -23.734 -7.508 1 55.47 295 TRP A C 1
ATOM 2261 O O . TRP A 1 295 ? 22.016 -24.656 -6.828 1 55.47 295 TRP A O 1
ATOM 2271 N N . MET A 1 296 ? 21.641 -22.781 -7.645 1 56.44 296 MET A N 1
ATOM 2272 C CA . MET A 1 296 ? 20.25 -23.219 -7.672 1 56.44 296 MET A CA 1
ATOM 2273 C C . MET A 1 296 ? 19.906 -23.844 -9.023 1 56.44 296 MET A C 1
ATOM 2275 O O . MET A 1 296 ? 19.875 -23.156 -10.039 1 56.44 296 MET A O 1
ATOM 2279 N N . SER A 1 297 ? 20.484 -25.156 -9.203 1 55.97 297 SER A N 1
ATOM 2280 C CA . SER A 1 297 ? 19.922 -25.844 -10.352 1 55.97 297 SER A CA 1
ATOM 2281 C C . SER A 1 297 ? 18.406 -25.625 -10.445 1 55.97 297 SER A C 1
ATOM 2283 O O . SER A 1 297 ? 17.672 -25.938 -9.5 1 55.97 297 SER A O 1
ATOM 2285 N N . GLY A 1 298 ? 17.984 -24.625 -11.195 1 64.44 298 GLY A N 1
ATOM 2286 C CA . GLY A 1 298 ? 16.562 -24.359 -11.344 1 64.44 298 GLY A CA 1
ATOM 2287 C C . GLY A 1 298 ? 15.781 -25.531 -11.898 1 64.44 298 GLY A C 1
ATOM 2288 O O . GLY A 1 298 ? 16.344 -26.375 -12.594 1 64.44 298 GLY A O 1
ATOM 2289 N N . LEU A 1 299 ? 14.656 -26.016 -11.273 1 75.19 299 LEU A N 1
ATOM 2290 C CA . LEU A 1 299 ? 13.711 -26.969 -11.836 1 75.19 299 LEU A CA 1
ATOM 2291 C C . LEU A 1 299 ? 13.477 -26.703 -13.32 1 75.19 299 LEU A C 1
ATOM 2293 O O . LEU A 1 299 ? 13.414 -25.547 -13.742 1 75.19 299 LEU A O 1
ATOM 2297 N N . PRO A 1 300 ? 13.594 -27.781 -14.109 1 83.31 300 PRO A N 1
ATOM 2298 C CA . PRO A 1 300 ? 13.328 -27.594 -15.539 1 83.31 300 PRO A CA 1
ATOM 2299 C C . PRO A 1 300 ? 11.867 -27.234 -15.82 1 83.31 300 PRO A C 1
ATOM 2301 O O . PRO A 1 300 ? 11.141 -28.016 -16.422 1 83.31 300 PRO A O 1
ATOM 2304 N N . MET A 1 301 ? 11.547 -26.078 -15.453 1 89.5 301 MET A N 1
ATOM 2305 C CA . MET A 1 301 ? 10.203 -25.594 -15.773 1 89.5 301 MET A CA 1
ATOM 2306 C C . MET A 1 301 ? 10.055 -25.359 -17.266 1 89.5 301 MET A C 1
ATOM 2308 O O . MET A 1 301 ? 10.852 -24.625 -17.875 1 89.5 301 MET A O 1
ATOM 2312 N N . GLU A 1 302 ? 9.039 -25.969 -17.828 1 92.81 302 GLU A N 1
ATOM 2313 C CA . GLU A 1 302 ? 8.938 -25.969 -19.281 1 92.81 302 GLU A CA 1
ATOM 2314 C C . GLU A 1 302 ? 7.801 -25.078 -19.766 1 92.81 302 GLU A C 1
ATOM 2316 O O . GLU A 1 302 ? 7.871 -24.5 -20.844 1 92.81 302 GLU A O 1
ATOM 2321 N N . SER A 1 303 ? 6.793 -25.016 -19 1 96.75 303 SER A N 1
ATOM 2322 C CA . SER A 1 303 ? 5.641 -24.266 -19.469 1 96.75 303 SER A CA 1
ATOM 2323 C C . SER A 1 303 ? 4.973 -23.5 -18.328 1 96.75 303 SER A C 1
ATOM 2325 O O . SER A 1 303 ? 5.145 -23.844 -17.172 1 96.75 303 SER A O 1
ATOM 2327 N N . TYR A 1 304 ? 4.406 -22.406 -18.641 1 97.88 304 TYR A N 1
ATOM 2328 C CA . TYR A 1 304 ? 3.543 -21.594 -17.797 1 97.88 304 TYR A CA 1
ATOM 2329 C C . TYR A 1 304 ? 2.121 -21.547 -18.344 1 97.88 304 TYR A C 1
ATOM 2331 O O . TYR A 1 304 ? 1.899 -21.125 -19.469 1 97.88 304 TYR A O 1
ATOM 2339 N N . ARG A 1 305 ? 1.134 -22.047 -17.562 1 97.88 305 ARG A N 1
ATOM 2340 C CA . ARG A 1 305 ? -0.189 -22.281 -18.125 1 97.88 305 ARG A CA 1
ATOM 2341 C C . ARG A 1 305 ? -1.264 -21.531 -17.344 1 97.88 305 ARG A C 1
ATOM 2343 O O . ARG A 1 305 ? -1.174 -21.391 -16.125 1 97.88 305 ARG A O 1
ATOM 2350 N N . HIS A 1 306 ? -2.215 -21.031 -18.047 1 98.56 306 HIS A N 1
ATOM 2351 C CA . HIS A 1 306 ? -3.479 -20.562 -17.484 1 98.56 306 HIS A CA 1
ATOM 2352 C C . HIS A 1 306 ? -4.621 -21.516 -17.828 1 98.56 306 HIS A C 1
ATOM 2354 O O . HIS A 1 306 ? -4.988 -21.656 -19 1 98.56 306 HIS A O 1
ATOM 2360 N N . GLN A 1 307 ? -5.164 -22.156 -16.828 1 98.06 307 GLN A N 1
ATOM 2361 C CA . GLN A 1 307 ? -6.242 -23.125 -17 1 98.06 307 GLN A CA 1
ATOM 2362 C C . GLN A 1 307 ? -7.48 -22.703 -16.219 1 98.06 307 GLN A C 1
ATOM 2364 O O . GLN A 1 307 ? -7.371 -22.219 -15.086 1 98.06 307 GLN A O 1
ATOM 2369 N N . VAL A 1 308 ? -8.656 -22.844 -16.844 1 98.38 308 VAL A N 1
ATOM 2370 C CA . VAL A 1 308 ? -9.914 -22.5 -16.188 1 98.38 308 VAL A CA 1
ATOM 2371 C C . VAL A 1 308 ? -10.82 -23.734 -16.125 1 98.38 308 VAL A C 1
ATOM 2373 O O . VAL A 1 308 ? -10.945 -24.469 -17.109 1 98.38 308 VAL A O 1
ATOM 2376 N N . ALA A 1 309 ? -11.367 -23.984 -15.016 1 98.25 309 ALA A N 1
ATOM 2377 C CA . ALA A 1 309 ? -12.328 -25.062 -14.828 1 98.25 309 ALA A CA 1
ATOM 2378 C C . ALA A 1 309 ? -13.633 -24.547 -14.242 1 98.25 309 ALA A C 1
ATOM 2380 O O . ALA A 1 309 ? -13.664 -23.5 -13.609 1 98.25 309 ALA A O 1
ATOM 2381 N N . VAL A 1 310 ? -14.742 -25.266 -14.461 1 98.12 310 VAL A N 1
ATOM 2382 C CA . VAL A 1 310 ? -16.062 -24.984 -13.898 1 98.12 310 VAL A CA 1
ATOM 2383 C C . VAL A 1 310 ? -16.516 -26.141 -13.016 1 98.12 310 VAL A C 1
ATOM 2385 O O . VAL A 1 310 ? -16.375 -27.297 -13.391 1 98.12 310 VAL A O 1
ATOM 2388 N N . ARG A 1 311 ? -16.922 -25.781 -11.875 1 98.25 311 ARG A N 1
ATOM 2389 C CA . ARG A 1 311 ? -17.5 -26.797 -11 1 98.25 311 ARG A CA 1
ATOM 2390 C C . ARG A 1 311 ? -18.844 -27.281 -11.547 1 98.25 311 ARG A C 1
ATOM 2392 O O . ARG A 1 311 ? -19.766 -26.484 -11.758 1 98.25 311 ARG A O 1
ATOM 2399 N N . VAL A 1 312 ? -18.922 -28.594 -11.734 1 95.88 312 VAL A N 1
ATOM 2400 C CA . VAL A 1 312 ? -20.125 -29.203 -12.297 1 95.88 312 VAL A CA 1
ATOM 2401 C C . VAL A 1 312 ? -21.016 -29.734 -11.172 1 95.88 312 VAL A C 1
ATOM 2403 O O . VAL A 1 312 ? -20.516 -30.141 -10.117 1 95.88 312 VAL A O 1
ATOM 2406 N N . MET B 1 1 ? 13.562 25.109 -3.113 1 59.88 1 MET B N 1
ATOM 2407 C CA . MET B 1 1 ? 13.508 24.953 -1.662 1 59.88 1 MET B CA 1
ATOM 2408 C C . MET B 1 1 ? 13.508 26.312 -0.971 1 59.88 1 MET B C 1
ATOM 2410 O O . MET B 1 1 ? 12.703 26.562 -0.073 1 59.88 1 MET B O 1
ATOM 2414 N N . THR B 1 2 ? 14.227 27.234 -1.494 1 59.75 2 THR B N 1
ATOM 2415 C CA . THR B 1 2 ? 14.344 28.547 -0.867 1 59.75 2 THR B CA 1
ATOM 2416 C C . THR B 1 2 ? 13.023 29.312 -0.968 1 59.75 2 THR B C 1
ATOM 2418 O O . THR B 1 2 ? 12.586 29.938 0.003 1 59.75 2 THR B O 1
ATOM 2421 N N . ALA B 1 3 ? 12.375 29.266 -2.102 1 67.06 3 ALA B N 1
ATOM 2422 C CA . ALA B 1 3 ? 11.109 29.969 -2.287 1 67.06 3 ALA B CA 1
ATOM 2423 C C . ALA B 1 3 ? 10.023 29.391 -1.386 1 67.06 3 ALA B C 1
ATOM 2425 O O . ALA B 1 3 ? 9.219 30.125 -0.819 1 67.06 3 ALA B O 1
ATOM 2426 N N . PHE B 1 4 ? 10.016 28.109 -1.226 1 73.75 4 PHE B N 1
ATOM 2427 C CA . PHE B 1 4 ? 9.039 27.453 -0.375 1 73.75 4 PHE B CA 1
ATOM 2428 C C . PHE B 1 4 ? 9.227 27.844 1.083 1 73.75 4 PHE B C 1
ATOM 2430 O O . PHE B 1 4 ? 8.266 28.234 1.757 1 73.75 4 PHE B O 1
ATOM 2437 N N . THR B 1 5 ? 10.438 27.812 1.477 1 73.88 5 THR B N 1
ATOM 2438 C CA . THR B 1 5 ? 10.719 28.141 2.871 1 73.88 5 THR B CA 1
ATOM 2439 C C . THR B 1 5 ? 10.406 29.594 3.166 1 73.88 5 THR B C 1
ATOM 2441 O O . THR B 1 5 ? 9.859 29.922 4.223 1 73.88 5 THR B O 1
ATOM 2444 N N . ALA B 1 6 ? 10.758 30.406 2.258 1 72.31 6 ALA B N 1
ATOM 2445 C CA . ALA B 1 6 ? 10.445 31.828 2.408 1 72.31 6 ALA B CA 1
ATOM 2446 C C . ALA B 1 6 ? 8.938 32.062 2.43 1 72.31 6 ALA B C 1
ATOM 2448 O O . ALA B 1 6 ? 8.445 32.875 3.213 1 72.31 6 ALA B O 1
ATOM 2449 N N . GLY B 1 7 ? 8.305 31.391 1.606 1 74.31 7 GLY B N 1
ATOM 2450 C CA . GLY B 1 7 ? 6.852 31.484 1.589 1 74.31 7 GLY B CA 1
ATOM 2451 C C . GLY B 1 7 ? 6.207 31 2.875 1 74.31 7 GLY B C 1
ATOM 2452 O O . GLY B 1 7 ? 5.258 31.609 3.369 1 74.31 7 GLY B O 1
ATOM 2453 N N . LEU B 1 8 ? 6.734 29.953 3.396 1 79.44 8 LEU B N 1
ATOM 2454 C CA . LEU B 1 8 ? 6.227 29.422 4.66 1 79.44 8 LEU B CA 1
ATOM 2455 C C . LEU B 1 8 ? 6.387 30.453 5.777 1 79.44 8 LEU B C 1
ATOM 2457 O O . LEU B 1 8 ? 5.48 30.625 6.594 1 79.44 8 LEU B O 1
ATOM 2461 N N . ALA B 1 9 ? 7.508 31.031 5.766 1 76.56 9 ALA B N 1
ATOM 2462 C CA . ALA B 1 9 ? 7.754 32.062 6.777 1 76.56 9 ALA B CA 1
ATOM 2463 C C . ALA B 1 9 ? 6.781 33.219 6.629 1 76.56 9 ALA B C 1
ATOM 2465 O O . ALA B 1 9 ? 6.215 33.688 7.613 1 76.56 9 ALA B O 1
ATOM 2466 N N . ASP B 1 10 ? 6.562 33.562 5.445 1 78.19 10 ASP B N 1
ATOM 2467 C CA . ASP B 1 10 ? 5.691 34.688 5.156 1 78.19 10 ASP B CA 1
ATOM 2468 C C . ASP B 1 10 ? 4.262 34.406 5.625 1 78.19 10 ASP B C 1
ATOM 2470 O O . ASP B 1 10 ? 3.621 35.281 6.215 1 78.19 10 ASP B O 1
ATOM 2474 N N . ILE B 1 11 ? 3.799 33.312 5.465 1 79.06 11 ILE B N 1
ATOM 2475 C CA . ILE B 1 11 ? 2.396 33.031 5.758 1 79.06 11 ILE B CA 1
ATOM 2476 C C . ILE B 1 11 ? 2.227 32.719 7.242 1 79.06 11 ILE B C 1
ATOM 2478 O O . ILE B 1 11 ? 1.177 33.031 7.824 1 79.06 11 ILE B O 1
ATOM 2482 N N . ASN B 1 12 ? 3.205 3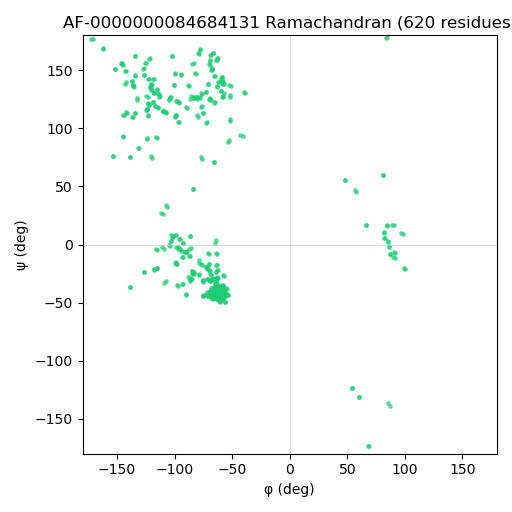2.281 7.887 1 84.38 12 ASN B N 1
ATOM 2483 C CA . ASN B 1 12 ? 3.037 31.828 9.266 1 84.38 12 ASN B CA 1
ATOM 2484 C C . ASN B 1 12 ? 3.482 32.875 10.258 1 84.38 12 ASN B C 1
ATOM 2486 O O . ASN B 1 12 ? 3.16 32.812 11.445 1 84.38 12 ASN B O 1
ATOM 2490 N N . LEU B 1 13 ? 4.242 33.844 9.719 1 79.31 13 LEU B N 1
ATOM 2491 C CA . LEU B 1 13 ? 4.727 34.906 10.617 1 79.31 13 LEU B CA 1
ATOM 2492 C C . LEU B 1 13 ? 4.016 36.219 10.336 1 79.31 13 LEU B C 1
ATOM 2494 O O . LEU B 1 13 ? 4.289 37.219 11 1 79.31 13 LEU B O 1
ATOM 2498 N N . ASP B 1 14 ? 3.195 36.125 9.312 1 75 14 ASP B N 1
ATOM 2499 C CA . ASP B 1 14 ? 2.461 37.344 8.969 1 75 14 ASP B CA 1
ATOM 2500 C C . ASP B 1 14 ? 1.488 37.719 10.086 1 75 14 ASP B C 1
ATOM 2502 O O . ASP B 1 14 ? 0.644 36.906 10.484 1 75 14 ASP B O 1
ATOM 2506 N N . GLU B 1 15 ? 1.64 38.844 10.578 1 70.12 15 GLU B N 1
ATOM 2507 C CA . GLU B 1 15 ? 0.794 39.344 11.664 1 70.12 15 GLU B CA 1
ATOM 2508 C C . GLU B 1 15 ? -0.443 40.062 11.125 1 70.12 15 GLU B C 1
ATOM 2510 O O . GLU B 1 15 ? -1.357 40.375 11.883 1 70.12 15 GLU B O 1
ATOM 2515 N N . SER B 1 16 ? -0.358 40.156 9.812 1 68.94 16 SER B N 1
ATOM 2516 C CA . SER B 1 16 ? -1.503 40.844 9.234 1 68.94 16 SER B CA 1
ATOM 2517 C C . SER B 1 16 ? -2.656 39.906 8.969 1 68.94 16 SER B C 1
ATOM 2519 O O . SER B 1 16 ? -2.436 38.719 8.695 1 68.94 16 SER B O 1
ATOM 2521 N N . ARG B 1 17 ? -3.787 40.219 9.438 1 64.69 17 ARG B N 1
ATOM 2522 C CA . ARG B 1 17 ? -4.977 39.406 9.195 1 64.69 17 ARG B CA 1
ATOM 2523 C C . ARG B 1 17 ? -5.34 39.406 7.715 1 64.69 17 ARG B C 1
ATOM 2525 O O . ARG B 1 17 ? -6.289 38.719 7.312 1 64.69 17 ARG B O 1
ATOM 2532 N N . ALA B 1 18 ? -4.527 40.094 6.906 1 67.44 18 ALA B N 1
ATOM 2533 C CA . ALA B 1 18 ? -4.883 40.219 5.492 1 67.44 18 ALA B CA 1
ATOM 2534 C C . ALA B 1 18 ? -4.488 38.969 4.727 1 67.44 18 ALA B C 1
ATOM 2536 O O . ALA B 1 18 ? -3.373 38.469 4.883 1 67.44 18 ALA B O 1
ATOM 2537 N N . PRO B 1 19 ? -5.457 38.406 4.051 1 67.25 19 PRO B N 1
ATOM 2538 C CA . PRO B 1 19 ? -5.133 37.25 3.189 1 67.25 19 PRO B CA 1
ATOM 2539 C C . PRO B 1 19 ? -4.109 37.594 2.111 1 67.25 19 PRO B C 1
ATOM 2541 O O . PRO B 1 19 ? -4.059 38.75 1.651 1 67.25 19 PRO B O 1
ATOM 2544 N N . ARG B 1 20 ? -3.193 36.656 1.868 1 70.06 20 ARG B N 1
ATOM 2545 C CA . ARG B 1 20 ? -2.293 36.875 0.741 1 70.06 20 ARG B CA 1
ATOM 2546 C C . ARG B 1 20 ? -3 36.594 -0.584 1 70.06 20 ARG B C 1
ATOM 2548 O O . ARG B 1 20 ? -3.809 35.688 -0.688 1 70.06 20 ARG B O 1
ATOM 2555 N N . SER B 1 21 ? -3.072 37.594 -1.376 1 70.75 21 SER B N 1
ATOM 2556 C CA . SER B 1 21 ? -3.736 37.438 -2.668 1 70.75 21 SER B CA 1
ATOM 2557 C C . SER B 1 21 ? -2.787 37.781 -3.814 1 70.75 21 SER B C 1
ATOM 2559 O O . SER B 1 21 ? -1.651 38.188 -3.586 1 70.75 21 SER B O 1
ATOM 2561 N N . GLY B 1 22 ? -3.137 37.312 -4.891 1 77.75 22 GLY B N 1
ATOM 2562 C CA . GLY B 1 22 ? -2.432 37.719 -6.09 1 77.75 22 GLY B CA 1
ATOM 2563 C C . GLY B 1 22 ? -1.205 36.875 -6.387 1 77.75 22 GLY B C 1
ATOM 2564 O O . GLY B 1 22 ? -1.255 35.656 -6.309 1 77.75 22 GLY B O 1
ATOM 2565 N N . ALA B 1 23 ? -0.161 37.5 -6.793 1 77.06 23 ALA B N 1
ATOM 2566 C CA . ALA B 1 23 ? 1.053 36.875 -7.305 1 77.06 23 ALA B CA 1
ATOM 2567 C C . ALA B 1 23 ? 1.788 36.125 -6.199 1 77.06 23 ALA B C 1
ATOM 2569 O O . ALA B 1 23 ? 2.326 35.031 -6.434 1 77.06 23 ALA B O 1
ATOM 2570 N N . GLU B 1 24 ? 1.678 36.594 -4.984 1 76.5 24 GLU B N 1
ATOM 2571 C CA . GLU B 1 24 ? 2.377 35.938 -3.873 1 76.5 24 GLU B CA 1
ATOM 2572 C C . GLU B 1 24 ? 1.711 34.625 -3.488 1 76.5 24 GLU B C 1
ATOM 2574 O O . GLU B 1 24 ? 2.391 33.625 -3.273 1 76.5 24 GLU B O 1
ATOM 2579 N N . ALA B 1 25 ? 0.457 34.719 -3.447 1 83.62 25 ALA B N 1
ATOM 2580 C CA . ALA B 1 25 ? -0.284 33.5 -3.135 1 83.62 25 ALA B CA 1
ATOM 2581 C C . ALA B 1 25 ? -0.073 32.438 -4.211 1 83.62 25 ALA B C 1
ATOM 2583 O O . ALA B 1 25 ? 0.14 31.25 -3.902 1 83.62 25 ALA B O 1
ATOM 2584 N N . ALA B 1 26 ? -0.108 32.812 -5.418 1 83.94 26 ALA B N 1
ATOM 2585 C CA . ALA B 1 26 ? 0.1 31.891 -6.535 1 83.94 26 ALA B CA 1
ATOM 2586 C C . ALA B 1 26 ? 1.498 31.281 -6.492 1 83.94 26 ALA B C 1
ATOM 2588 O O . ALA B 1 26 ? 1.672 30.094 -6.77 1 83.94 26 ALA B O 1
ATOM 2589 N N . GLY B 1 27 ? 2.418 32.094 -6.168 1 79.88 27 GLY B N 1
ATOM 2590 C CA . GLY B 1 27 ? 3.785 31.609 -6.031 1 79.88 27 GLY B CA 1
ATOM 2591 C C . GLY B 1 27 ? 3.945 30.562 -4.941 1 79.88 27 GLY B C 1
ATOM 2592 O O . GLY B 1 27 ? 4.602 29.547 -5.148 1 79.88 27 GLY B O 1
ATOM 2593 N N . MET B 1 28 ? 3.344 30.844 -3.82 1 83.62 28 MET B N 1
ATOM 2594 C CA . MET B 1 28 ? 3.404 29.906 -2.711 1 83.62 28 MET B CA 1
ATOM 2595 C C . MET B 1 28 ? 2.727 28.578 -3.082 1 83.62 28 MET B C 1
ATOM 2597 O O . MET B 1 28 ? 3.242 27.5 -2.775 1 83.62 28 MET B O 1
ATOM 2601 N N . LYS B 1 29 ? 1.607 28.672 -3.734 1 86.19 29 LYS B N 1
ATOM 2602 C CA . LYS B 1 29 ? 0.901 27.469 -4.16 1 86.19 29 LYS B CA 1
ATOM 2603 C C . LYS B 1 29 ? 1.735 26.656 -5.152 1 86.19 29 LYS B C 1
ATOM 2605 O O . LYS B 1 29 ? 1.806 25.438 -5.062 1 86.19 29 LYS B O 1
ATOM 2610 N N . SER B 1 30 ? 2.328 27.328 -6.035 1 78.69 30 SER B N 1
ATOM 2611 C CA . SER B 1 30 ? 3.191 26.672 -7.008 1 78.69 30 SER B CA 1
ATOM 2612 C C . SER B 1 30 ? 4.375 26 -6.324 1 78.69 30 SER B C 1
ATOM 2614 O O . SER B 1 30 ? 4.711 24.859 -6.641 1 78.69 30 SER B O 1
ATOM 2616 N N . ALA B 1 31 ? 4.973 26.734 -5.414 1 78.25 31 ALA B N 1
ATOM 2617 C CA . ALA B 1 31 ? 6.102 26.188 -4.668 1 78.25 31 ALA B CA 1
ATOM 2618 C C . ALA B 1 31 ? 5.688 24.969 -3.859 1 78.25 31 ALA B C 1
ATOM 2620 O O . ALA B 1 31 ? 6.395 23.953 -3.842 1 78.25 31 ALA B O 1
ATOM 2621 N N . SER B 1 32 ? 4.594 25.109 -3.217 1 81.88 32 SER B N 1
ATOM 2622 C CA . SER B 1 32 ? 4.078 23.984 -2.438 1 81.88 32 SER B CA 1
ATOM 2623 C C . SER B 1 32 ? 3.805 22.781 -3.326 1 81.88 32 SER B C 1
ATOM 2625 O O . SER B 1 32 ? 4.25 21.656 -3.027 1 81.88 32 SER B O 1
ATOM 2627 N N . SER B 1 33 ? 3.137 22.984 -4.359 1 80.56 33 SER B N 1
ATOM 2628 C CA . SER B 1 33 ? 2.822 21.906 -5.289 1 80.56 33 SER B CA 1
ATOM 2629 C C . SER B 1 33 ? 4.09 21.203 -5.777 1 80.56 33 SER B C 1
ATOM 2631 O O . SER B 1 33 ? 4.141 19.984 -5.848 1 80.56 33 SER B O 1
ATOM 2633 N N . SER B 1 34 ? 5.098 21.938 -6.066 1 74.69 34 SER B N 1
ATOM 2634 C CA . SER B 1 34 ? 6.348 21.391 -6.582 1 74.69 34 SER B CA 1
ATOM 2635 C C . SER B 1 34 ? 7.047 20.531 -5.535 1 74.69 34 SER B C 1
ATOM 2637 O O . SER B 1 34 ? 7.562 19.453 -5.852 1 74.69 34 SER B O 1
ATOM 2639 N N . ILE B 1 35 ? 7.07 20.984 -4.371 1 77.19 35 ILE B N 1
ATOM 2640 C CA . ILE B 1 35 ? 7.723 20.25 -3.291 1 77.19 35 ILE B CA 1
ATOM 2641 C C . ILE B 1 35 ? 6.984 18.938 -3.039 1 77.19 35 ILE B C 1
ATOM 2643 O O . ILE B 1 35 ? 7.609 17.891 -2.865 1 77.19 35 ILE B O 1
ATOM 2647 N N . TYR B 1 36 ? 5.777 18.984 -3.084 1 80.19 36 TYR B N 1
ATOM 2648 C CA . TYR B 1 36 ? 5.008 17.781 -2.803 1 80.19 36 TYR B CA 1
ATOM 2649 C C . TYR B 1 36 ? 4.992 16.844 -4.008 1 80.19 36 TYR B C 1
ATOM 2651 O O . TYR B 1 36 ? 4.836 15.633 -3.857 1 80.19 36 TYR B O 1
ATOM 2659 N N . ASP B 1 37 ? 5.148 17.375 -5.191 1 78.94 37 ASP B N 1
ATOM 2660 C CA . ASP B 1 37 ? 5.398 16.531 -6.352 1 78.94 37 ASP B CA 1
ATOM 2661 C C . ASP B 1 37 ? 6.691 15.727 -6.176 1 78.94 37 ASP B C 1
ATOM 2663 O O . ASP B 1 37 ? 6.734 14.539 -6.488 1 78.94 37 ASP B O 1
ATOM 2667 N N . MET B 1 38 ? 7.664 16.438 -5.684 1 75 38 MET B N 1
ATOM 2668 C CA . MET B 1 38 ? 8.938 15.773 -5.434 1 75 38 MET B CA 1
ATOM 2669 C C . MET B 1 38 ? 8.789 14.703 -4.355 1 75 38 MET B C 1
ATOM 2671 O O . MET B 1 38 ? 9.266 13.578 -4.52 1 75 38 MET B O 1
ATOM 2675 N N . ALA B 1 39 ? 8.133 15.055 -3.318 1 77.5 39 ALA B N 1
ATOM 2676 C CA . ALA B 1 39 ? 7.898 14.094 -2.244 1 77.5 39 ALA B CA 1
ATOM 2677 C C . ALA B 1 39 ? 7.133 12.875 -2.756 1 77.5 39 ALA B C 1
ATOM 2679 O O . ALA B 1 39 ? 7.473 11.734 -2.424 1 77.5 39 ALA B O 1
ATOM 2680 N N . ALA B 1 40 ? 6.176 13.062 -3.555 1 79.25 40 ALA B N 1
ATOM 2681 C CA . ALA B 1 40 ? 5.355 11.984 -4.102 1 79.25 40 ALA B CA 1
ATOM 2682 C C . ALA B 1 40 ? 6.184 11.047 -4.973 1 79.25 40 ALA B C 1
ATOM 2684 O O . ALA B 1 40 ? 5.941 9.844 -5.004 1 79.25 40 ALA B O 1
ATOM 2685 N N . THR B 1 41 ? 7.121 11.609 -5.609 1 75.38 41 THR B N 1
ATOM 2686 C CA . THR B 1 41 ? 7.977 10.844 -6.512 1 75.38 41 THR B CA 1
ATOM 2687 C C . THR B 1 41 ? 8.969 9.992 -5.727 1 75.38 41 THR B C 1
ATOM 2689 O O . THR B 1 41 ? 9.266 8.859 -6.113 1 75.38 41 THR B O 1
ATOM 2692 N N . LEU B 1 42 ? 9.336 10.5 -4.609 1 71.5 42 LEU B N 1
ATOM 2693 C CA . LEU B 1 42 ? 10.453 9.883 -3.902 1 71.5 42 LEU B CA 1
ATOM 2694 C C . LEU B 1 42 ? 9.953 8.953 -2.803 1 71.5 42 LEU B C 1
ATOM 2696 O O . LEU B 1 42 ? 10.703 8.094 -2.32 1 71.5 42 LEU B O 1
ATOM 2700 N N . SER B 1 43 ? 8.789 9.078 -2.443 1 80.56 43 SER B N 1
ATOM 2701 C CA . SER B 1 43 ? 8.281 8.328 -1.3 1 80.56 43 SER B CA 1
ATOM 2702 C C . SER B 1 43 ? 7.898 6.902 -1.697 1 80.56 43 SER B C 1
ATOM 2704 O O . SER B 1 43 ? 7.492 6.66 -2.836 1 80.56 43 SER B O 1
ATOM 2706 N N . GLY B 1 44 ? 8.094 5.98 -0.749 1 81.75 44 GLY B N 1
ATOM 2707 C CA . GLY B 1 44 ? 7.621 4.617 -0.924 1 81.75 44 GLY B CA 1
ATOM 2708 C C . GLY B 1 44 ? 6.137 4.465 -0.658 1 81.75 44 GLY B C 1
ATOM 2709 O O . GLY B 1 44 ? 5.508 5.359 -0.094 1 81.75 44 GLY B O 1
ATOM 2710 N N . ARG B 1 45 ? 5.574 3.342 -1.11 1 85.94 45 ARG B N 1
ATOM 2711 C CA . ARG B 1 45 ? 4.176 3.045 -0.817 1 85.94 45 ARG B CA 1
ATOM 2712 C C . ARG B 1 45 ? 3.953 2.885 0.683 1 85.94 45 ARG B C 1
ATOM 2714 O O . ARG B 1 45 ? 4.766 2.27 1.375 1 85.94 45 ARG B O 1
ATOM 2721 N N . GLY B 1 46 ? 2.918 3.479 1.111 1 88.5 46 GLY B N 1
ATOM 2722 C CA . GLY B 1 46 ? 2.561 3.342 2.514 1 88.5 46 GLY B CA 1
ATOM 2723 C C . GLY B 1 46 ? 3.156 4.426 3.391 1 88.5 46 GLY B C 1
ATOM 2724 O O . GLY B 1 46 ? 2.797 4.551 4.562 1 88.5 46 GLY B O 1
ATOM 2725 N N . GLU B 1 47 ? 3.992 5.238 2.857 1 88.88 47 GLU B N 1
ATOM 2726 C CA . GLU B 1 47 ? 4.641 6.277 3.652 1 88.88 47 GLU B CA 1
ATOM 2727 C C . GLU B 1 47 ? 3.725 7.488 3.832 1 88.88 47 GLU B C 1
ATOM 2729 O O . GLU B 1 47 ? 3.178 8.008 2.857 1 88.88 47 GLU B O 1
ATOM 2734 N N . LEU B 1 48 ? 3.564 7.836 5.055 1 93.62 48 LEU B N 1
ATOM 2735 C CA . LEU B 1 48 ? 2.852 9.055 5.41 1 93.62 48 LEU B CA 1
ATOM 2736 C C . LEU B 1 48 ? 3.83 10.18 5.73 1 93.62 48 LEU B C 1
ATOM 2738 O O . LEU B 1 48 ? 4.91 9.938 6.273 1 93.62 48 LEU B O 1
ATOM 2742 N N . TRP B 1 49 ? 3.488 11.406 5.445 1 91.44 49 TRP B N 1
ATOM 2743 C CA . TRP B 1 49 ? 4.422 12.523 5.48 1 91.44 49 TRP B CA 1
ATOM 2744 C C . TRP B 1 49 ? 4.223 13.359 6.738 1 91.44 49 TRP B C 1
ATOM 2746 O O . TRP B 1 49 ? 4.879 14.391 6.922 1 91.44 49 TRP B O 1
ATOM 2756 N N . ASN B 1 50 ? 3.418 12.875 7.629 1 96.56 50 ASN B N 1
ATOM 2757 C CA . ASN B 1 50 ? 3.094 13.656 8.82 1 96.56 50 ASN B CA 1
ATOM 2758 C C . ASN B 1 50 ? 4.137 13.469 9.914 1 96.56 50 ASN B C 1
ATOM 2760 O O . ASN B 1 50 ? 4.824 12.445 9.953 1 96.56 50 ASN B O 1
ATOM 2764 N N . TRP B 1 51 ? 4.207 14.492 10.781 1 96.69 51 TRP B N 1
ATOM 2765 C CA . TRP B 1 51 ? 5.09 14.383 11.938 1 96.69 51 TRP B CA 1
ATOM 2766 C C . TRP B 1 51 ? 4.617 13.273 12.875 1 96.69 51 TRP B C 1
ATOM 2768 O O . TRP B 1 51 ? 5.438 12.578 13.484 1 96.69 51 TRP B O 1
ATOM 2778 N N . GLY B 1 52 ? 3.295 13.078 12.953 1 97.19 52 GLY B N 1
ATOM 2779 C CA . GLY B 1 52 ? 2.736 12.008 13.766 1 97.19 52 GLY B CA 1
ATOM 2780 C C . GLY B 1 52 ? 2.592 12.383 15.227 1 97.19 52 GLY B C 1
ATOM 2781 O O . GLY B 1 52 ? 2.879 13.523 15.617 1 97.19 52 GLY B O 1
ATOM 2782 N N . MET B 1 53 ? 2.068 11.5 15.984 1 98.25 53 MET B N 1
ATOM 2783 C CA . MET B 1 53 ? 1.952 11.641 17.438 1 98.25 53 MET B CA 1
ATOM 2784 C C . MET B 1 53 ? 2.1 10.289 18.125 1 98.25 53 MET B C 1
ATOM 2786 O O . MET B 1 53 ? 1.913 9.242 17.5 1 98.25 53 MET B O 1
ATOM 2790 N N . TYR B 1 54 ? 2.49 10.344 19.359 1 98.19 54 TYR B N 1
ATOM 2791 C CA . TYR B 1 54 ? 2.578 9.117 20.141 1 98.19 54 TYR B CA 1
ATOM 2792 C C . TYR B 1 54 ? 1.73 9.211 21.406 1 98.19 54 TYR B C 1
ATOM 2794 O O . TYR B 1 54 ? 2.018 10.016 22.297 1 98.19 54 TYR B O 1
ATOM 2802 N N . ASP B 1 55 ? 0.748 8.508 21.453 1 98.12 55 ASP B N 1
ATOM 2803 C CA . ASP B 1 55 ? -0.136 8.266 22.594 1 98.12 55 ASP B CA 1
ATOM 2804 C C . ASP B 1 55 ? -0.447 6.773 22.734 1 98.12 55 ASP B C 1
ATOM 2806 O O . ASP B 1 55 ? -1.142 6.199 21.891 1 98.12 55 ASP B O 1
ATOM 2810 N N . PRO B 1 56 ? 0.033 6.137 23.828 1 97.12 56 PRO B N 1
ATOM 2811 C CA . PRO B 1 56 ? -0.138 4.688 23.969 1 97.12 56 PRO B CA 1
ATOM 2812 C C . PRO B 1 56 ? -1.605 4.266 23.953 1 97.12 56 PRO B C 1
ATOM 2814 O O . PRO B 1 56 ? -1.932 3.17 23.5 1 97.12 56 PRO B O 1
ATOM 2817 N N . GLY B 1 57 ? -2.438 5.07 24.516 1 97.69 57 GLY B N 1
ATOM 2818 C CA . GLY B 1 57 ? -3.859 4.77 24.453 1 97.69 57 GLY B CA 1
ATOM 2819 C C . GLY B 1 57 ? -4.402 4.711 23.047 1 97.69 57 GLY B C 1
ATOM 2820 O O . GLY B 1 57 ? -5.133 3.785 22.688 1 97.69 57 GLY B O 1
ATOM 2821 N N . LEU B 1 58 ? -4.059 5.656 22.219 1 97.31 58 LEU B N 1
ATOM 2822 C CA . LEU B 1 58 ? -4.484 5.668 20.812 1 97.31 58 LEU B CA 1
ATOM 2823 C C . LEU B 1 58 ? -3.91 4.473 20.062 1 97.31 58 LEU B C 1
ATOM 2825 O O . LEU B 1 58 ? -4.609 3.84 19.281 1 97.31 58 LEU B O 1
ATOM 2829 N N . ALA B 1 59 ? -2.637 4.215 20.312 1 97.44 59 ALA B N 1
ATOM 2830 C CA . ALA B 1 59 ? -1.995 3.066 19.688 1 97.44 59 ALA B CA 1
ATOM 2831 C C . ALA B 1 59 ? -2.742 1.775 20.016 1 97.44 59 ALA B C 1
ATOM 2833 O O . ALA B 1 59 ? -2.961 0.941 19.125 1 97.44 59 ALA B O 1
ATOM 2834 N N . ALA B 1 60 ? -3.141 1.655 21.234 1 98.06 60 ALA B N 1
ATOM 2835 C CA . ALA B 1 60 ? -3.855 0.458 21.672 1 98.06 60 ALA B CA 1
ATOM 2836 C C . ALA B 1 60 ? -5.219 0.357 21 1 98.06 60 ALA B C 1
ATOM 2838 O O . ALA B 1 60 ? -5.656 -0.736 20.641 1 98.06 60 ALA B O 1
ATOM 2839 N N . GLU B 1 61 ? -5.902 1.451 20.875 1 97.69 61 GLU B N 1
ATOM 2840 C CA . GLU B 1 61 ? -7.199 1.464 20.219 1 97.69 61 GLU B CA 1
ATOM 2841 C C . GLU B 1 61 ? -7.074 1.043 18.75 1 97.69 61 GLU B C 1
ATOM 2843 O O . GLU B 1 61 ? -7.898 0.275 18.25 1 97.69 61 GLU B O 1
ATOM 2848 N N . ILE B 1 62 ? -6.051 1.524 18.078 1 97.44 62 ILE B N 1
ATOM 2849 C CA . ILE B 1 62 ? -5.828 1.165 16.688 1 97.44 62 ILE B CA 1
ATOM 2850 C C . ILE B 1 62 ? -5.488 -0.32 16.578 1 97.44 62 ILE B C 1
ATOM 2852 O O . ILE B 1 62 ? -6.027 -1.029 15.727 1 97.44 62 ILE B O 1
ATOM 2856 N N . GLU B 1 63 ? -4.617 -0.786 17.484 1 97.06 63 GLU B N 1
ATOM 2857 C CA . GLU B 1 63 ? -4.219 -2.189 17.5 1 97.06 63 GLU B CA 1
ATOM 2858 C C . GLU B 1 63 ? -5.43 -3.105 17.672 1 97.06 63 GLU B C 1
ATOM 2860 O O . GLU B 1 63 ? -5.477 -4.188 17.078 1 97.06 63 GLU B O 1
ATOM 2865 N N . ALA B 1 64 ? -6.359 -2.664 18.422 1 96.12 64 ALA B N 1
ATOM 2866 C CA . ALA B 1 64 ? -7.566 -3.455 18.656 1 96.12 64 ALA B CA 1
ATOM 2867 C C . ALA B 1 64 ? -8.391 -3.574 17.375 1 96.12 64 ALA B C 1
ATOM 2869 O O . ALA B 1 64 ? -9.047 -4.594 17.141 1 96.12 64 ALA B O 1
ATOM 2870 N N . ARG B 1 65 ? -8.344 -2.633 16.516 1 93.5 65 ARG B N 1
ATOM 2871 C CA . ARG B 1 65 ? -9.125 -2.615 15.273 1 93.5 65 ARG B CA 1
ATOM 2872 C C . ARG B 1 65 ? -8.336 -3.205 14.117 1 93.5 65 ARG B C 1
ATOM 2874 O O . ARG B 1 65 ? -8.914 -3.801 13.203 1 93.5 65 ARG B O 1
ATOM 2881 N N . LEU B 1 66 ? -7.062 -2.986 14.164 1 94.06 66 LEU B N 1
ATOM 2882 C CA . LEU B 1 66 ? -6.145 -3.48 13.141 1 94.06 66 LEU B CA 1
ATOM 2883 C C . LEU B 1 66 ? -4.945 -4.172 13.781 1 94.06 66 LEU B C 1
ATOM 2885 O O . LEU B 1 66 ? -3.852 -3.6 13.836 1 94.06 66 LEU B O 1
ATOM 2889 N N . PRO B 1 67 ? -5.121 -5.383 14.109 1 93.94 67 PRO B N 1
ATOM 2890 C CA . PRO B 1 67 ? -4.031 -6.09 14.797 1 93.94 67 PRO B CA 1
ATOM 2891 C C . PRO B 1 67 ? -2.744 -6.121 13.977 1 93.94 67 PRO B C 1
ATOM 2893 O O . PRO B 1 67 ? -2.773 -6.426 12.781 1 93.94 67 PRO B O 1
ATOM 2896 N N . GLY B 1 68 ? -1.685 -5.691 14.609 1 94.19 68 GLY B N 1
ATOM 2897 C CA . GLY B 1 68 ? -0.368 -5.742 13.992 1 94.19 68 GLY B CA 1
ATOM 2898 C C . GLY B 1 68 ? -0.082 -4.551 13.094 1 94.19 68 GLY B C 1
ATOM 2899 O O . GLY B 1 68 ? 0.829 -4.598 12.266 1 94.19 68 GLY B O 1
ATOM 2900 N N . PHE B 1 69 ? -0.813 -3.465 13.172 1 93.31 69 PHE B N 1
ATOM 2901 C CA . PHE B 1 69 ? -0.737 -2.371 12.211 1 93.31 69 PHE B CA 1
ATOM 2902 C C . PHE B 1 69 ? 0.642 -1.723 12.242 1 93.31 69 PHE B C 1
ATOM 2904 O O . PHE B 1 69 ? 1.046 -1.073 11.273 1 93.31 69 PHE B O 1
ATOM 2911 N N . THR B 1 70 ? 1.458 -1.938 13.32 1 93 70 THR B N 1
ATOM 2912 C CA . THR B 1 70 ? 2.779 -1.322 13.375 1 93 70 THR B CA 1
ATOM 2913 C C . THR B 1 70 ? 3.865 -2.342 13.055 1 93 70 THR B C 1
ATOM 2915 O O . THR B 1 70 ? 5.059 -2.041 13.148 1 93 70 THR B O 1
ATOM 2918 N N . ASP B 1 71 ? 3.48 -3.531 12.734 1 91.25 71 ASP B N 1
ATOM 2919 C CA . ASP B 1 71 ? 4.453 -4.605 12.57 1 91.25 71 ASP B CA 1
ATOM 2920 C C . ASP B 1 71 ? 5.188 -4.48 11.234 1 91.25 71 ASP B C 1
ATOM 2922 O O . ASP B 1 71 ? 6.27 -5.047 11.062 1 91.25 71 ASP B O 1
ATOM 2926 N N . PHE B 1 72 ? 4.543 -3.684 10.406 1 86.69 72 PHE B N 1
ATOM 2927 C CA . PHE B 1 72 ? 5.113 -3.689 9.062 1 86.69 72 PHE B CA 1
ATOM 2928 C C . PHE B 1 72 ? 5.082 -2.293 8.453 1 86.69 72 PHE B C 1
ATOM 2930 O O . PHE B 1 72 ? 4.008 -1.754 8.18 1 86.69 72 PHE B O 1
ATOM 2937 N N . GLY B 1 73 ? 6.258 -1.751 8.258 1 84.44 73 GLY B N 1
ATOM 2938 C CA . GLY B 1 73 ? 6.41 -0.653 7.312 1 84.44 73 GLY B CA 1
ATOM 2939 C C . GLY B 1 73 ? 6.031 0.693 7.902 1 84.44 73 GLY B C 1
ATOM 2940 O O . GLY B 1 73 ? 5.902 1.68 7.172 1 84.44 73 GLY B O 1
ATOM 2941 N N . THR B 1 74 ? 5.723 0.766 9.164 1 92 74 THR B N 1
ATOM 2942 C CA . THR B 1 74 ? 5.355 2.045 9.758 1 92 74 THR B CA 1
ATOM 2943 C C . THR B 1 74 ? 5.715 2.07 11.242 1 92 74 THR B C 1
ATOM 2945 O O . THR B 1 74 ? 5.797 1.022 11.883 1 92 74 THR B O 1
ATOM 2948 N N . ASP B 1 75 ? 5.996 3.242 11.727 1 94.12 75 ASP B N 1
ATOM 2949 C CA . ASP B 1 75 ? 6.184 3.418 13.164 1 94.12 75 ASP B CA 1
ATOM 2950 C C . ASP B 1 75 ? 4.852 3.695 13.859 1 94.12 75 ASP B C 1
ATOM 2952 O O . ASP B 1 75 ? 4.789 3.748 15.094 1 94.12 75 ASP B O 1
ATOM 2956 N N . GLY B 1 76 ? 3.787 3.934 13.078 1 96.62 76 GLY B N 1
ATOM 2957 C CA . GLY B 1 76 ? 2.438 4.035 13.609 1 96.62 76 GLY B CA 1
ATOM 2958 C C . GLY B 1 76 ? 2.09 5.43 14.094 1 96.62 76 GLY B C 1
ATOM 2959 O O . GLY B 1 76 ? 0.964 5.68 14.531 1 96.62 76 GLY B O 1
ATOM 2960 N N . PHE B 1 77 ? 3.025 6.41 14.031 1 98 77 PHE B N 1
ATOM 2961 C CA . PHE B 1 77 ? 2.801 7.723 14.617 1 98 77 PHE B CA 1
ATOM 2962 C C . PHE B 1 77 ? 1.849 8.547 13.758 1 98 77 PHE B C 1
ATOM 2964 O O . PHE B 1 77 ? 0.961 9.227 14.281 1 98 77 PHE B O 1
ATOM 2971 N N . SER B 1 78 ? 2.062 8.508 12.438 1 97.81 78 SER B N 1
ATOM 2972 C CA . SER B 1 78 ? 1.168 9.234 11.531 1 97.81 78 SER B CA 1
ATOM 2973 C C . SER B 1 78 ? -0.246 8.664 11.586 1 97.81 78 SER B C 1
ATOM 2975 O O . SER B 1 78 ? -1.224 9.414 11.555 1 97.81 78 SER B O 1
ATOM 2977 N N . GLU B 1 79 ? -0.324 7.324 11.727 1 97.94 79 GLU B N 1
ATOM 2978 C CA . GLU B 1 79 ? -1.619 6.656 11.836 1 97.94 79 GLU B CA 1
ATOM 2979 C C . GLU B 1 79 ? -2.381 7.125 13.07 1 97.94 79 GLU B C 1
ATOM 2981 O O . GLU B 1 79 ? -3.602 7.289 13.023 1 97.94 79 GLU B O 1
ATOM 2986 N N . GLN B 1 80 ? -1.695 7.324 14.141 1 98.44 80 GLN B N 1
ATOM 2987 C CA . GLN B 1 80 ? -2.34 7.805 15.359 1 98.44 80 GLN B CA 1
ATOM 2988 C C . GLN B 1 80 ? -2.959 9.18 15.141 1 98.44 80 GLN B C 1
ATOM 2990 O O . GLN B 1 80 ? -4.051 9.461 15.641 1 98.44 80 GLN B O 1
ATOM 2995 N N . LEU B 1 81 ? -2.252 10.008 14.445 1 97.81 81 LEU B N 1
ATOM 2996 C CA . LEU B 1 81 ? -2.768 11.336 14.133 1 97.81 81 LEU B CA 1
ATOM 2997 C C . LEU B 1 81 ? -4.059 11.242 13.328 1 97.81 81 LEU B C 1
ATOM 2999 O O . LEU B 1 81 ? -5.035 11.93 13.633 1 97.81 81 LEU B O 1
ATOM 3003 N N . TYR B 1 82 ? -4.082 10.43 12.305 1 98.38 82 TYR B N 1
ATOM 3004 C CA . TYR B 1 82 ? -5.262 10.234 11.469 1 98.38 82 TYR B CA 1
ATOM 3005 C C . TYR B 1 82 ? -6.402 9.617 12.266 1 98.38 82 TYR B C 1
ATOM 3007 O O . TYR B 1 82 ? -7.559 10.023 12.125 1 98.38 82 TYR B O 1
ATOM 3015 N N . TYR B 1 83 ? -6.074 8.641 13.062 1 98.44 83 TYR B N 1
ATOM 3016 C CA . TYR B 1 83 ? -7.086 8.023 13.922 1 98.44 83 TYR B CA 1
ATOM 3017 C C . TYR B 1 83 ? -7.727 9.062 14.836 1 98.44 83 TYR B C 1
ATOM 3019 O O . TYR B 1 83 ? -8.953 9.102 14.969 1 98.44 83 TYR B O 1
ATOM 3027 N N . LEU B 1 84 ? -6.922 9.93 15.438 1 98.25 84 LEU B N 1
ATOM 3028 C CA . LEU B 1 84 ? -7.387 10.992 16.328 1 98.25 84 LEU B CA 1
ATOM 3029 C C . LEU B 1 84 ? -8.391 11.891 15.617 1 98.25 84 LEU B C 1
ATOM 3031 O O . LEU B 1 84 ? -9.375 12.336 16.219 1 98.25 84 LEU B O 1
ATOM 3035 N N . ALA B 1 85 ? -8.164 12.18 14.375 1 98.12 85 ALA B N 1
ATOM 3036 C CA . ALA B 1 85 ? -8.961 13.125 13.586 1 98.12 85 ALA B CA 1
ATOM 3037 C C . ALA B 1 85 ? -10.43 12.695 13.547 1 98.12 85 ALA B C 1
ATOM 3039 O O . ALA B 1 85 ? -11.328 13.547 13.555 1 98.12 85 ALA B O 1
ATOM 3040 N N . LEU B 1 86 ? -10.68 11.406 13.484 1 97.75 86 LEU B N 1
ATOM 3041 C CA . LEU B 1 86 ? -12.055 10.93 13.422 1 97.75 86 LEU B CA 1
ATOM 3042 C C . LEU B 1 86 ? -12.547 10.508 14.797 1 97.75 86 LEU B C 1
ATOM 3044 O O . LEU B 1 86 ? -13.719 10.727 15.133 1 97.75 86 LEU B O 1
ATOM 3048 N N . ARG B 1 87 ? -11.648 9.945 15.602 1 97 87 ARG B N 1
ATOM 3049 C CA . ARG B 1 87 ? -11.977 9.414 16.922 1 97 87 ARG B CA 1
ATOM 3050 C C . ARG B 1 87 ? -12.578 10.484 17.812 1 97 87 ARG B C 1
ATOM 3052 O O . ARG B 1 87 ? -13.492 10.211 18.594 1 97 87 ARG B O 1
ATOM 3059 N N . ASP B 1 88 ? -12.125 11.727 17.688 1 96.25 88 ASP B N 1
ATOM 3060 C CA . ASP B 1 88 ? -12.484 12.789 18.625 1 96.25 88 ASP B CA 1
ATOM 3061 C C . ASP B 1 88 ? -13.664 13.609 18.094 1 96.25 88 ASP B C 1
ATOM 3063 O O . ASP B 1 88 ? -14.055 14.609 18.688 1 96.25 88 ASP B O 1
ATOM 3067 N N . LEU B 1 89 ? -14.211 13.203 16.984 1 97.5 89 LEU B N 1
ATOM 3068 C CA . LEU B 1 89 ? -15.414 13.859 16.484 1 97.5 89 LEU B CA 1
ATOM 3069 C C . LEU B 1 89 ? -16.609 13.547 17.391 1 97.5 89 LEU B C 1
ATOM 3071 O O . LEU B 1 89 ? -16.594 12.555 18.125 1 97.5 89 LEU B O 1
ATOM 3075 N N . PRO B 1 90 ? -17.641 14.398 17.359 1 95.88 90 PRO B N 1
ATOM 3076 C CA . PRO B 1 90 ? -18.812 14.164 18.219 1 95.88 90 PRO B CA 1
ATOM 3077 C C . PRO B 1 90 ? -19.422 12.781 18.016 1 95.88 90 PRO B C 1
ATOM 3079 O O . PRO B 1 90 ? -19.812 12.133 19 1 95.88 90 PRO B O 1
ATOM 3082 N N . ASP B 1 91 ? -19.453 12.273 16.828 1 93.12 91 ASP B N 1
ATOM 3083 C CA . ASP B 1 91 ? -20.062 10.969 16.547 1 93.12 91 ASP B CA 1
ATOM 3084 C C . ASP B 1 91 ? -19 9.875 16.516 1 93.12 91 ASP B C 1
ATOM 3086 O O . ASP B 1 91 ? -19.328 8.695 16.328 1 93.12 91 ASP B O 1
ATOM 3090 N N . GLY B 1 92 ? -17.797 10.258 16.688 1 93.94 92 GLY B N 1
ATOM 3091 C CA . GLY B 1 92 ? -16.688 9.305 16.719 1 93.94 92 GLY B CA 1
ATOM 3092 C C . GLY B 1 92 ? -16.422 8.648 15.375 1 93.94 92 GLY B C 1
ATOM 3093 O O . GLY B 1 92 ? -17.016 9.023 14.367 1 93.94 92 GLY B O 1
ATOM 3094 N N . LEU B 1 93 ? -15.539 7.719 15.438 1 92.5 93 LEU B N 1
ATOM 3095 C CA . LEU B 1 93 ? -15.086 7.008 14.242 1 92.5 93 LEU B CA 1
ATOM 3096 C C . LEU B 1 93 ? -16.234 6.242 13.594 1 92.5 93 LEU B C 1
ATOM 3098 O O . LEU B 1 93 ? -16.422 6.305 12.375 1 92.5 93 LEU B O 1
ATOM 3102 N N . ASP B 1 94 ? -16.984 5.578 14.383 1 88.75 94 ASP B N 1
ATOM 3103 C CA . ASP B 1 9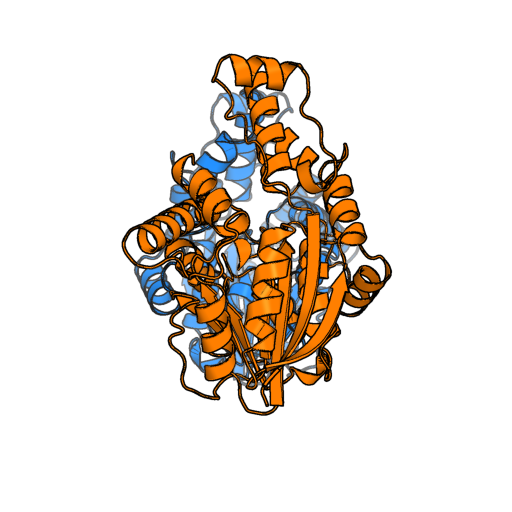4 ? -18.062 4.738 13.867 1 88.75 94 ASP B CA 1
ATOM 3104 C C . ASP B 1 94 ? -19.188 5.586 13.281 1 88.75 94 ASP B C 1
ATOM 3106 O O . ASP B 1 94 ? -19.953 5.117 12.43 1 88.75 94 ASP B O 1
ATOM 3110 N N . GLY B 1 95 ? -19.281 6.832 13.703 1 91.5 95 GLY B N 1
ATOM 3111 C CA . GLY B 1 95 ? -20.266 7.754 13.164 1 91.5 95 GLY B CA 1
ATOM 3112 C C . GLY B 1 95 ? -19.984 8.164 11.734 1 91.5 95 GLY B C 1
ATOM 3113 O O . GLY B 1 95 ? -20.844 8.734 11.062 1 91.5 95 GLY B O 1
ATOM 3114 N N . CYS B 1 96 ? -18.859 7.773 11.281 1 92.31 96 CYS B N 1
ATOM 3115 C CA . CYS B 1 96 ? -18.469 8.148 9.922 1 92.31 96 CYS B CA 1
ATOM 3116 C C . CYS B 1 96 ? -18.938 7.098 8.914 1 92.31 96 CYS B C 1
ATOM 3118 O O . CYS B 1 96 ? -18.859 7.316 7.707 1 92.31 96 CYS B O 1
ATOM 3120 N N . ALA B 1 97 ? -19.469 6.012 9.414 1 89.81 97 ALA B N 1
ATOM 3121 C CA . ALA B 1 97 ? -19.938 4.957 8.523 1 89.81 97 ALA B CA 1
ATOM 3122 C C . ALA B 1 97 ? -21.031 5.48 7.59 1 89.81 97 ALA B C 1
ATOM 3124 O O . ALA B 1 97 ? -21.922 6.211 8.016 1 89.81 97 ALA B O 1
ATOM 3125 N N . ASP B 1 98 ? -20.906 5.199 6.293 1 90.38 98 ASP B N 1
ATOM 3126 C CA . ASP B 1 98 ? -21.844 5.543 5.23 1 90.38 98 ASP B CA 1
ATOM 3127 C C . ASP B 1 98 ? -21.922 7.059 5.035 1 90.38 98 ASP B C 1
ATOM 3129 O O . ASP B 1 98 ? -22.906 7.574 4.527 1 90.38 98 ASP B O 1
ATOM 3133 N N . ARG B 1 99 ? -20.938 7.777 5.555 1 95.88 99 ARG B N 1
ATOM 3134 C CA . ARG B 1 99 ? -20.891 9.227 5.391 1 95.88 99 ARG B CA 1
ATOM 3135 C C . ARG B 1 99 ? -19.875 9.625 4.324 1 95.88 99 ARG B C 1
ATOM 3137 O O . ARG B 1 99 ? -19.062 8.805 3.902 1 95.88 99 ARG B O 1
ATOM 3144 N N . THR B 1 100 ? -20.031 10.852 3.85 1 98.12 100 THR B N 1
ATOM 3145 C CA . THR B 1 100 ? -19.062 11.438 2.926 1 98.12 100 THR B CA 1
ATOM 3146 C C . THR B 1 100 ? -17.969 12.164 3.686 1 98.12 100 THR B C 1
ATOM 3148 O O . THR B 1 100 ? -18.234 13.117 4.426 1 98.12 100 THR B O 1
ATOM 3151 N N . VAL B 1 101 ? -16.734 11.711 3.539 1 98.62 101 VAL B N 1
ATOM 3152 C CA . VAL B 1 101 ? -15.57 12.289 4.207 1 98.62 101 VAL B CA 1
ATOM 3153 C C . VAL B 1 101 ? -14.633 12.906 3.174 1 98.62 101 VAL B C 1
ATOM 3155 O O . VAL B 1 101 ? -14.305 12.273 2.166 1 98.62 101 VAL B O 1
ATOM 3158 N N . LEU B 1 102 ? -14.242 14.148 3.393 1 98.88 102 LEU B N 1
ATOM 3159 C CA . LEU B 1 102 ? -13.305 14.859 2.527 1 98.88 102 LEU B CA 1
ATOM 3160 C C . LEU B 1 102 ? -12.031 15.211 3.279 1 98.88 102 LEU B C 1
ATOM 3162 O O . LEU B 1 102 ? -12.078 15.867 4.324 1 98.88 102 LEU B O 1
ATOM 3166 N N . GLU B 1 103 ? -10.914 14.711 2.818 1 98.94 103 GLU B N 1
ATOM 3167 C CA . GLU B 1 103 ? -9.633 15.219 3.312 1 98.94 103 GLU B CA 1
ATOM 3168 C C . GLU B 1 103 ? -9.062 16.281 2.379 1 98.94 103 GLU B C 1
ATOM 3170 O O . GLU B 1 103 ? -8.883 16.031 1.186 1 98.94 103 GLU B O 1
ATOM 3175 N N . VAL B 1 104 ? -8.836 17.422 2.895 1 98.94 104 VAL B N 1
ATOM 3176 C CA . VAL B 1 104 ? -8.188 18.5 2.141 1 98.94 104 VAL B CA 1
ATOM 3177 C C . VAL B 1 104 ? -6.703 18.547 2.488 1 98.94 104 VAL B C 1
ATOM 3179 O O . VAL B 1 104 ? -6.336 18.734 3.65 1 98.94 104 VAL B O 1
ATOM 3182 N N . GLY B 1 105 ? -5.828 18.438 1.493 1 98.5 105 GLY B N 1
ATOM 3183 C CA . GLY B 1 105 ? -4.402 18.25 1.704 1 98.5 105 GLY B CA 1
ATOM 3184 C C . GLY B 1 105 ? -4.023 16.812 1.995 1 98.5 105 GLY B C 1
ATOM 3185 O O . GLY B 1 105 ? -3.377 16.531 3.004 1 98.5 105 GLY B O 1
ATOM 3186 N N . CYS B 1 106 ? -4.324 15.898 1.058 1 98.31 106 CYS B N 1
ATOM 3187 C CA . CYS B 1 106 ? -4.25 14.477 1.376 1 98.31 106 CYS B CA 1
ATOM 3188 C C . CYS B 1 106 ? -2.885 13.906 1.008 1 98.31 106 CYS B C 1
ATOM 3190 O O . CYS B 1 106 ? -2.557 12.773 1.384 1 98.31 106 CYS B O 1
ATOM 3192 N N . GLY B 1 107 ? -2.035 14.703 0.245 1 97.19 107 GLY B N 1
ATOM 3193 C CA . GLY B 1 107 ? -0.789 14.141 -0.249 1 97.19 107 GLY B CA 1
ATOM 3194 C C . GLY B 1 107 ? -0.995 12.938 -1.152 1 97.19 107 GLY B C 1
ATOM 3195 O O . GLY B 1 107 ? -1.785 13 -2.098 1 97.19 107 GLY B O 1
ATOM 3196 N N . THR B 1 108 ? -0.261 11.906 -0.852 1 96.44 108 THR B N 1
ATOM 3197 C CA . THR B 1 108 ? -0.364 10.711 -1.678 1 96.44 108 THR B CA 1
ATOM 3198 C C . THR B 1 108 ? -1.505 9.812 -1.198 1 96.44 108 THR B C 1
ATOM 3200 O O . THR B 1 108 ? -1.605 8.656 -1.602 1 96.44 108 THR B O 1
ATOM 3203 N N . GLY B 1 109 ? -2.254 10.273 -0.294 1 98.12 109 GLY B N 1
ATOM 3204 C CA . GLY B 1 109 ? -3.521 9.656 0.054 1 98.12 109 GLY B CA 1
ATOM 3205 C C . GLY B 1 109 ? -3.375 8.523 1.052 1 98.12 109 GLY B C 1
ATOM 3206 O O . GLY B 1 109 ? -4.363 7.895 1.438 1 98.12 109 GLY B O 1
ATOM 3207 N N . GLU B 1 110 ? -2.188 8.188 1.58 1 97.69 110 GLU B N 1
ATOM 3208 C CA . GLU B 1 110 ? -1.937 7.027 2.426 1 97.69 110 GLU B CA 1
ATOM 3209 C C . GLU B 1 110 ? -2.688 7.137 3.75 1 97.69 110 GLU B C 1
ATOM 3211 O O . GLU B 1 110 ? -3.154 6.133 4.289 1 97.69 110 GLU B O 1
ATOM 3216 N N . GLY B 1 111 ? -2.773 8.344 4.293 1 98.12 111 GLY B N 1
ATOM 3217 C CA . GLY B 1 111 ? -3.545 8.523 5.512 1 98.12 111 GLY B CA 1
ATOM 3218 C C . GLY B 1 111 ? -5.02 8.211 5.34 1 98.12 111 GLY B C 1
ATOM 3219 O O . GLY B 1 111 ? -5.617 7.531 6.176 1 98.12 111 GLY B O 1
ATOM 3220 N N . LEU B 1 112 ? -5.574 8.75 4.273 1 98.25 112 LEU B N 1
ATOM 3221 C CA . LEU B 1 112 ? -6.984 8.5 3.99 1 98.25 112 LEU B CA 1
ATOM 3222 C C . LEU B 1 112 ? -7.223 7.016 3.711 1 98.25 112 LEU B C 1
ATOM 3224 O O . LEU B 1 112 ? -8.258 6.469 4.094 1 98.25 112 LEU B O 1
ATOM 3228 N N . ASN B 1 113 ? -6.281 6.406 3.014 1 97.38 113 ASN B N 1
ATOM 3229 C CA . ASN B 1 113 ? -6.34 4.965 2.801 1 97.38 113 ASN B CA 1
ATOM 3230 C C . ASN B 1 113 ? -6.402 4.203 4.121 1 97.38 113 ASN B C 1
ATOM 3232 O O . ASN B 1 113 ? -7.203 3.277 4.273 1 97.38 113 ASN B O 1
ATOM 3236 N N . PHE B 1 114 ? -5.621 4.57 5.055 1 97.38 114 PHE B N 1
ATOM 3237 C CA . PHE B 1 114 ? -5.625 3.98 6.387 1 97.38 114 PHE B CA 1
ATOM 3238 C C . PHE B 1 114 ? -6.992 4.137 7.043 1 97.38 114 PHE B C 1
ATOM 3240 O O . PHE B 1 114 ? -7.559 3.168 7.551 1 97.38 114 PHE B O 1
ATOM 3247 N N . LEU B 1 115 ? -7.539 5.348 6.969 1 97.56 115 LEU B N 1
ATOM 3248 C CA . LEU B 1 115 ? -8.844 5.602 7.578 1 97.56 115 LEU B CA 1
ATOM 3249 C C . LEU B 1 115 ? -9.93 4.785 6.891 1 97.56 115 LEU B C 1
ATOM 3251 O O . LEU B 1 115 ? -10.867 4.324 7.543 1 97.56 115 LEU B O 1
ATOM 3255 N N . SER B 1 116 ? -9.828 4.625 5.578 1 96.56 116 SER B N 1
ATOM 3256 C CA . SER B 1 116 ? -10.836 3.9 4.816 1 96.56 116 SER B CA 1
ATOM 3257 C C . SER B 1 116 ? -10.922 2.443 5.258 1 96.56 116 SER B C 1
ATOM 3259 O O . SER B 1 116 ? -11.945 1.788 5.062 1 96.56 116 SER B O 1
ATOM 3261 N N . ARG B 1 117 ? -9.906 1.92 5.863 1 95.5 117 ARG B N 1
ATOM 3262 C CA . ARG B 1 117 ? -9.906 0.545 6.352 1 95.5 117 ARG B CA 1
ATOM 3263 C C . ARG B 1 117 ? -10.57 0.448 7.719 1 95.5 117 ARG B C 1
ATOM 3265 O O . ARG B 1 117 ? -11.039 -0.622 8.109 1 95.5 117 ARG B O 1
ATOM 3272 N N . LEU B 1 118 ? -10.578 1.552 8.422 1 95.06 118 LEU B N 1
ATOM 3273 C CA . LEU B 1 118 ? -11.109 1.569 9.773 1 95.06 118 LEU B CA 1
ATOM 3274 C C . LEU B 1 118 ? -12.609 1.854 9.766 1 95.06 118 LEU B C 1
ATOM 3276 O O . LEU B 1 118 ? -13.32 1.52 10.719 1 95.06 118 LEU B O 1
ATOM 3280 N N . VAL B 1 119 ? -13.062 2.572 8.75 1 92.62 119 VAL B N 1
ATOM 3281 C CA . VAL B 1 119 ? -14.461 2.973 8.672 1 92.62 119 VAL B CA 1
ATOM 3282 C C . VAL B 1 119 ? -15.094 2.412 7.398 1 92.62 119 VAL B C 1
ATOM 3284 O O . VAL B 1 119 ? -15.383 3.16 6.465 1 92.62 119 VAL B O 1
ATOM 3287 N N . PRO B 1 120 ? -15.359 1.196 7.461 1 79 120 PRO B N 1
ATOM 3288 C CA . PRO B 1 120 ? -15.945 0.632 6.246 1 79 120 PRO B CA 1
ATOM 3289 C C . PRO B 1 120 ? -17.297 1.265 5.895 1 79 120 PRO B C 1
ATOM 3291 O O . PRO B 1 120 ? -18.062 1.611 6.789 1 79 120 PRO B O 1
ATOM 3294 N N . GLY B 1 121 ? -17.531 1.502 4.68 1 85.69 121 GLY B N 1
ATOM 3295 C CA . GLY B 1 121 ? -18.781 2.051 4.191 1 85.69 121 GLY B CA 1
ATOM 3296 C C . GLY B 1 121 ? -18.719 3.545 3.936 1 85.69 121 GLY B C 1
ATOM 3297 O O . GLY B 1 121 ? -19.594 4.105 3.273 1 85.69 121 GLY B O 1
ATOM 3298 N N . ALA B 1 122 ? -17.75 4.195 4.559 1 93.38 122 ALA B N 1
ATOM 3299 C CA . ALA B 1 122 ? -17.594 5.621 4.281 1 93.38 122 ALA B CA 1
ATOM 3300 C C . ALA B 1 122 ? -17.172 5.855 2.83 1 93.38 122 ALA B C 1
ATOM 3302 O O . ALA B 1 122 ? -16.547 4.996 2.209 1 93.38 122 ALA B O 1
ATOM 3303 N N . ARG B 1 123 ? -17.656 6.934 2.27 1 96.94 123 ARG B N 1
ATOM 3304 C CA . ARG B 1 123 ? -17.188 7.418 0.977 1 96.94 123 ARG B CA 1
ATOM 3305 C C . ARG B 1 123 ? -16.172 8.547 1.151 1 96.94 123 ARG B C 1
ATOM 3307 O O . ARG B 1 123 ? -16.531 9.648 1.574 1 96.94 123 ARG B O 1
ATOM 3314 N N . MET B 1 124 ? -14.914 8.242 0.802 1 98.31 124 MET B N 1
ATOM 3315 C CA . MET B 1 124 ? -13.844 9.18 1.134 1 98.31 124 MET B CA 1
ATOM 3316 C C . MET B 1 124 ? -13.211 9.75 -0.13 1 98.31 124 MET B C 1
ATOM 3318 O O . MET B 1 124 ? -12.969 9.023 -1.094 1 98.31 124 MET B O 1
ATOM 3322 N N . THR B 1 125 ? -13.039 11.047 -0.132 1 98.75 125 THR B N 1
ATOM 3323 C CA . THR B 1 125 ? -12.336 11.758 -1.2 1 98.75 125 THR B CA 1
ATOM 3324 C C . THR B 1 125 ? -11.172 12.57 -0.638 1 98.75 125 THR B C 1
ATOM 3326 O O . THR B 1 125 ? -11.336 13.289 0.353 1 98.75 125 THR B O 1
ATOM 3329 N N . GLY B 1 126 ? -10.008 12.367 -1.194 1 98.88 126 GLY B N 1
ATOM 3330 C CA . GLY B 1 126 ? -8.875 13.219 -0.882 1 98.88 126 GLY B CA 1
ATOM 3331 C C . GLY B 1 126 ? -8.602 14.273 -1.94 1 98.88 126 GLY B C 1
ATOM 3332 O O . GLY B 1 126 ? -8.734 14.008 -3.137 1 98.88 126 GLY B O 1
ATOM 3333 N N . LEU B 1 127 ? -8.32 15.445 -1.495 1 98.81 127 LEU B N 1
ATOM 3334 C CA . LEU B 1 127 ? -7.965 16.531 -2.395 1 98.81 127 LEU B CA 1
ATOM 3335 C C . LEU B 1 127 ? -6.574 17.078 -2.072 1 98.81 127 LEU B C 1
ATOM 3337 O O . LEU B 1 127 ? -6.227 17.25 -0.901 1 98.81 127 LEU B O 1
ATOM 3341 N N . ASP B 1 128 ? -5.789 17.281 -3.084 1 98.56 128 ASP B N 1
ATOM 3342 C CA . ASP B 1 128 ? -4.477 17.891 -2.92 1 98.56 128 ASP B CA 1
ATOM 3343 C C . ASP B 1 128 ? -4.137 18.781 -4.113 1 98.56 128 ASP B C 1
ATOM 3345 O O . ASP B 1 128 ? -4.641 18.578 -5.215 1 98.56 128 ASP B O 1
ATOM 3349 N N . LEU B 1 129 ? -3.291 19.719 -3.834 1 96.69 129 LEU B N 1
ATOM 3350 C CA . LEU B 1 129 ? -2.871 20.656 -4.871 1 96.69 129 LEU B CA 1
ATOM 3351 C C . LEU B 1 129 ? -1.888 20 -5.832 1 96.69 129 LEU B C 1
ATOM 3353 O O . LEU B 1 129 ? -1.828 20.359 -7.012 1 96.69 129 LEU B O 1
ATOM 3357 N N . SER B 1 130 ? -1.089 19.062 -5.41 1 93.88 130 SER B N 1
ATOM 3358 C CA . SER B 1 130 ? -0.043 18.406 -6.188 1 93.88 130 SER B CA 1
ATOM 3359 C C . SER B 1 130 ? -0.636 17.406 -7.184 1 93.88 130 SER B C 1
ATOM 3361 O O . SER B 1 130 ? -1.168 16.375 -6.789 1 93.88 130 SER B O 1
ATOM 3363 N N . PRO B 1 131 ? -0.512 17.672 -8.477 1 94.69 131 PRO B N 1
ATOM 3364 C CA . PRO B 1 131 ? -1.05 16.734 -9.453 1 94.69 131 PRO B CA 1
ATOM 3365 C C . PRO B 1 131 ? -0.363 15.367 -9.391 1 94.69 131 PRO B C 1
ATOM 3367 O O . PRO B 1 131 ? -1.012 14.336 -9.586 1 94.69 131 PRO B O 1
ATOM 3370 N N . LYS B 1 132 ? 0.92 15.344 -9.094 1 92.31 132 LYS B N 1
ATOM 3371 C CA . LYS B 1 132 ? 1.646 14.078 -9.023 1 92.31 132 LYS B CA 1
ATOM 3372 C C . LYS B 1 132 ? 1.198 13.242 -7.828 1 92.31 132 LYS B C 1
ATOM 3374 O O . LYS B 1 132 ? 1.067 12.023 -7.93 1 92.31 132 LYS B O 1
ATOM 3379 N N . ALA B 1 133 ? 1.039 13.906 -6.664 1 95 133 ALA B N 1
ATOM 3380 C CA . ALA B 1 133 ? 0.563 13.203 -5.477 1 95 133 ALA B CA 1
ATOM 3381 C C . ALA B 1 133 ? -0.806 12.578 -5.723 1 95 133 ALA B C 1
ATOM 3383 O O . ALA B 1 133 ? -1.029 11.406 -5.395 1 95 133 ALA B O 1
ATOM 3384 N N . VAL B 1 134 ? -1.653 13.328 -6.41 1 96.75 134 VAL B N 1
ATOM 3385 C CA . VAL B 1 134 ? -3.01 12.859 -6.668 1 96.75 134 VAL B CA 1
ATOM 3386 C C . VAL B 1 134 ? -2.98 11.727 -7.688 1 96.75 134 VAL B C 1
ATOM 3388 O O . VAL B 1 134 ? -3.668 10.719 -7.523 1 96.75 134 VAL B O 1
ATOM 3391 N N . ALA B 1 135 ? -2.197 11.914 -8.734 1 94.88 135 ALA B N 1
ATOM 3392 C CA . ALA B 1 135 ? -2.074 10.859 -9.734 1 94.88 135 ALA B CA 1
ATOM 3393 C C . ALA B 1 135 ? -1.595 9.555 -9.094 1 94.88 135 ALA B C 1
ATOM 3395 O O . ALA B 1 135 ? -2.113 8.484 -9.398 1 94.88 135 ALA B O 1
ATOM 3396 N N . ARG B 1 136 ? -0.648 9.633 -8.234 1 95.06 136 ARG B N 1
ATOM 3397 C CA . ARG B 1 136 ? -0.135 8.461 -7.531 1 95.06 136 ARG B CA 1
ATOM 3398 C C . ARG B 1 136 ? -1.214 7.836 -6.652 1 95.06 136 ARG B C 1
ATOM 3400 O O . ARG B 1 136 ? -1.382 6.613 -6.648 1 95.06 136 ARG B O 1
ATOM 3407 N N . ALA B 1 137 ? -1.87 8.664 -5.922 1 97 137 ALA B N 1
ATOM 3408 C CA . ALA B 1 137 ? -2.936 8.18 -5.051 1 97 137 ALA B CA 1
ATOM 3409 C C . ALA B 1 137 ? -4 7.434 -5.852 1 97 137 ALA B C 1
ATOM 3411 O O . ALA B 1 137 ? -4.422 6.34 -5.469 1 97 137 ALA B O 1
ATOM 3412 N N . GLU B 1 138 ? -4.371 8.016 -6.957 1 95.44 138 GLU B N 1
ATOM 3413 C CA . GLU B 1 138 ? -5.371 7.391 -7.816 1 95.44 138 GLU B CA 1
ATOM 3414 C C . GLU B 1 138 ? -4.875 6.055 -8.359 1 95.44 138 GLU B C 1
ATOM 3416 O O . GLU B 1 138 ? -5.609 5.062 -8.344 1 95.44 138 GLU B O 1
ATOM 3421 N N . ALA B 1 139 ? -3.695 6.047 -8.719 1 94.25 139 ALA B N 1
ATOM 3422 C CA . ALA B 1 139 ? -3.117 4.875 -9.367 1 94.25 139 ALA B CA 1
ATOM 3423 C C . ALA B 1 139 ? -2.945 3.727 -8.375 1 94.25 139 ALA B C 1
ATOM 3425 O O . ALA B 1 139 ? -3.08 2.557 -8.742 1 94.25 139 ALA B O 1
ATOM 3426 N N . THR B 1 140 ? -2.736 4.035 -7.133 1 95.12 140 THR B N 1
ATOM 3427 C CA . THR B 1 140 ? -2.254 2.996 -6.227 1 95.12 140 THR B CA 1
ATOM 3428 C C . THR B 1 140 ? -3.291 2.691 -5.152 1 95.12 140 THR B C 1
ATOM 3430 O O . THR B 1 140 ? -3.266 1.62 -4.543 1 95.12 140 THR B O 1
ATOM 3433 N N . LEU B 1 141 ? -4.246 3.65 -4.91 1 96.44 141 LEU B N 1
ATOM 3434 C CA . LEU B 1 141 ? -5.066 3.484 -3.715 1 96.44 141 LEU B CA 1
ATOM 3435 C C . LEU B 1 141 ? -6.551 3.529 -4.062 1 96.44 141 LEU B C 1
ATOM 3437 O O . LEU B 1 141 ? -7.383 3.016 -3.314 1 96.44 141 LEU B O 1
ATOM 3441 N N . ALA B 1 142 ? -6.941 4.152 -5.172 1 96 142 ALA B N 1
ATOM 3442 C CA . ALA B 1 142 ? -8.352 4.426 -5.457 1 96 142 ALA B CA 1
ATOM 3443 C C . ALA B 1 142 ? -9.164 3.135 -5.492 1 96 142 ALA B C 1
ATOM 3445 O O . ALA B 1 142 ? -8.664 2.094 -5.934 1 96 142 ALA B O 1
ATOM 3446 N N . ARG B 1 143 ? -10.359 3.189 -5.039 1 94.5 143 ARG B N 1
ATOM 3447 C CA . ARG B 1 143 ? -11.312 2.084 -5 1 94.5 143 ARG B CA 1
ATOM 3448 C C . ARG B 1 143 ? -12.703 2.549 -5.395 1 94.5 143 ARG B C 1
ATOM 3450 O O . ARG B 1 143 ? -13.586 2.686 -4.543 1 94.5 143 ARG B O 1
ATOM 3457 N N . GLY B 1 144 ? -12.93 2.771 -6.711 1 90 144 GLY B N 1
ATOM 3458 C CA . GLY B 1 144 ? -14.219 3.209 -7.219 1 90 144 GLY B CA 1
ATOM 3459 C C . GLY B 1 144 ? -14.734 4.461 -6.535 1 90 144 GLY B C 1
ATOM 3460 O O . GLY B 1 144 ? -14.023 5.465 -6.445 1 90 144 GLY B O 1
ATOM 3461 N N . GLU B 1 145 ? -15.953 4.328 -5.965 1 90 145 GLU B N 1
ATOM 3462 C CA . GLU B 1 145 ? -16.594 5.484 -5.352 1 90 145 GLU B CA 1
ATOM 3463 C C . GLU B 1 145 ? -16.312 5.543 -3.854 1 90 145 GLU B C 1
ATOM 3465 O O . GLU B 1 145 ? -16.594 6.551 -3.203 1 90 145 GLU B O 1
ATOM 3470 N N . THR B 1 146 ? -15.656 4.539 -3.342 1 93.19 146 THR B N 1
ATOM 3471 C CA . THR B 1 146 ? -15.461 4.461 -1.899 1 93.19 146 THR B CA 1
ATOM 3472 C C . THR B 1 146 ? -14.219 5.238 -1.481 1 93.19 146 THR B C 1
ATOM 3474 O O . THR B 1 146 ? -14.148 5.754 -0.364 1 93.19 146 THR B O 1
ATOM 3477 N N . LEU B 1 147 ? -13.234 5.312 -2.316 1 96.56 147 LEU B N 1
ATOM 3478 C CA . LEU B 1 147 ? -11.992 6.031 -2.072 1 96.56 147 LEU B CA 1
ATOM 3479 C C . LEU B 1 147 ? -11.461 6.656 -3.361 1 96.56 147 LEU B C 1
ATOM 3481 O O . LEU B 1 147 ? -11.07 5.941 -4.285 1 96.56 147 LEU B O 1
ATOM 3485 N N . ARG B 1 148 ? -11.508 7.996 -3.396 1 97.44 148 ARG B N 1
ATOM 3486 C CA . ARG B 1 148 ? -11.109 8.703 -4.605 1 97.44 148 ARG B CA 1
ATOM 3487 C C . ARG B 1 148 ? -10.195 9.883 -4.273 1 97.44 148 ARG B C 1
ATOM 3489 O O . ARG B 1 148 ? -10.117 10.312 -3.117 1 97.44 148 ARG B O 1
ATOM 3496 N N . PHE B 1 149 ? -9.508 10.359 -5.266 1 98.25 149 PHE B N 1
ATOM 3497 C CA . PHE B 1 149 ? -8.594 11.477 -5.094 1 98.25 149 PHE B CA 1
ATOM 3498 C C . PHE B 1 149 ? -8.75 12.484 -6.23 1 98.25 149 PHE B C 1
ATOM 3500 O O . PHE B 1 149 ? -8.922 12.094 -7.387 1 98.25 149 PHE B O 1
ATOM 3507 N N . VAL B 1 150 ? -8.75 13.766 -5.871 1 98.38 150 VAL B N 1
ATOM 3508 C CA . VAL B 1 150 ? -8.969 14.805 -6.863 1 98.38 150 VAL B CA 1
ATOM 3509 C C . VAL B 1 150 ? -7.957 15.938 -6.664 1 98.38 150 VAL B C 1
ATOM 3511 O O . VAL B 1 150 ? -7.629 16.297 -5.527 1 98.38 150 VAL B O 1
ATOM 3514 N N . GLN B 1 151 ? -7.418 16.375 -7.762 1 98 151 GLN B N 1
ATOM 3515 C CA . GLN B 1 151 ? -6.539 17.547 -7.691 1 98 151 GLN B CA 1
ATOM 3516 C C . GLN B 1 151 ? -7.344 18.828 -7.531 1 98 151 GLN B C 1
ATOM 3518 O O . GLN B 1 151 ? -8.336 19.031 -8.227 1 98 151 GLN B O 1
ATOM 3523 N N . GLY B 1 152 ? -6.973 19.594 -6.582 1 98.12 152 GLY B N 1
ATOM 3524 C CA . GLY B 1 152 ? -7.691 20.844 -6.391 1 98.12 152 GLY B CA 1
ATOM 3525 C C . GLY B 1 152 ? -7.035 21.766 -5.375 1 98.12 152 GLY B C 1
ATOM 3526 O O . GLY B 1 152 ? -6.02 21.406 -4.777 1 98.12 152 GLY B O 1
ATOM 3527 N N . ASP B 1 153 ? -7.641 22.938 -5.238 1 97.62 153 ASP B N 1
ATOM 3528 C CA . ASP B 1 153 ? -7.168 24.016 -4.367 1 97.62 153 ASP B CA 1
ATOM 3529 C C . ASP B 1 153 ? -8.023 24.125 -3.107 1 97.62 153 ASP B C 1
ATOM 3531 O O . ASP B 1 153 ? -9.242 24.266 -3.191 1 97.62 153 ASP B O 1
ATOM 3535 N N . ALA B 1 154 ? -7.379 24.047 -1.943 1 98.12 154 ALA B N 1
ATOM 3536 C CA . ALA B 1 154 ? -8.062 24.125 -0.654 1 98.12 154 ALA B CA 1
ATOM 3537 C C . ALA B 1 154 ? -8.859 25.406 -0.523 1 98.12 154 ALA B C 1
ATOM 3539 O O . ALA B 1 154 ? -9.844 25.469 0.224 1 98.12 154 ALA B O 1
ATOM 3540 N N . GLU B 1 155 ? -8.422 26.469 -1.241 1 97.31 155 GLU B N 1
ATOM 3541 C CA . GLU B 1 155 ? -9.047 27.781 -1.123 1 97.31 155 GLU B CA 1
ATOM 3542 C C . GLU B 1 155 ? -10.141 27.969 -2.168 1 97.31 155 GLU B C 1
ATOM 3544 O O . GLU B 1 155 ? -10.719 29.047 -2.283 1 97.31 155 GLU B O 1
ATOM 3549 N N . LYS B 1 156 ? -10.359 26.984 -2.938 1 97.94 156 LYS B N 1
ATOM 3550 C CA . LYS B 1 156 ? -11.43 26.906 -3.928 1 97.94 156 LYS B CA 1
ATOM 3551 C C . LYS B 1 156 ? -11.828 25.453 -4.199 1 97.94 156 LYS B C 1
ATOM 3553 O O . LYS B 1 156 ? -11.539 24.922 -5.27 1 97.94 156 LYS B O 1
ATOM 3558 N N . LEU B 1 157 ? -12.562 24.891 -3.273 1 98.75 157 LEU B N 1
ATOM 3559 C CA . LEU B 1 157 ? -12.859 23.469 -3.316 1 98.75 157 LEU B CA 1
ATOM 3560 C C . LEU B 1 157 ? -13.867 23.156 -4.422 1 98.75 157 LEU B C 1
ATOM 3562 O O . LEU B 1 157 ? -14.898 23.812 -4.535 1 98.75 157 LEU B O 1
ATOM 3566 N N . PRO B 1 158 ? -13.594 22.141 -5.266 1 98.69 158 PRO B N 1
ATOM 3567 C CA . PRO B 1 158 ? -14.492 21.781 -6.367 1 98.69 158 PRO B CA 1
ATOM 3568 C C . PRO B 1 158 ? -15.625 20.859 -5.926 1 98.69 158 PRO B C 1
ATOM 3570 O O . PRO B 1 158 ? -15.922 19.859 -6.602 1 98.69 158 PRO B O 1
ATOM 3573 N N . PHE B 1 159 ? -16.281 21.141 -4.898 1 98.69 159 PHE B N 1
ATOM 3574 C CA . PHE B 1 159 ? -17.391 20.359 -4.367 1 98.69 159 PHE B CA 1
ATOM 3575 C C . PHE B 1 159 ? -18.609 21.234 -4.152 1 98.69 159 PHE B C 1
ATOM 3577 O O . PHE B 1 159 ? -18.484 22.438 -3.914 1 98.69 159 PHE B O 1
ATOM 3584 N N . GLU B 1 160 ? -19.734 20.688 -4.238 1 98.69 160 GLU B N 1
ATOM 3585 C CA . GLU B 1 160 ? -21 21.406 -4.082 1 98.69 160 GLU B CA 1
ATOM 3586 C C . GLU B 1 160 ? -21.203 21.859 -2.639 1 98.69 160 GLU B C 1
ATOM 3588 O O . GLU B 1 160 ? -20.641 21.266 -1.713 1 98.69 160 GLU B O 1
ATOM 3593 N N . ASP B 1 161 ? -22 22.922 -2.486 1 98.75 161 ASP B N 1
ATOM 3594 C CA . ASP B 1 161 ? -22.375 23.359 -1.148 1 98.75 161 ASP B CA 1
ATOM 3595 C C . ASP B 1 161 ? -23.078 22.234 -0.376 1 98.75 161 ASP B C 1
ATOM 3597 O O . ASP B 1 161 ? -23.859 21.484 -0.944 1 98.75 161 ASP B O 1
ATOM 3601 N N . SER B 1 162 ? -22.703 22.125 0.881 1 98.69 162 SER B N 1
ATOM 3602 C CA . SER B 1 162 ? -23.406 21.234 1.808 1 98.69 162 SER B CA 1
ATOM 3603 C C . SER B 1 162 ? -23.406 19.797 1.289 1 98.69 162 SER B C 1
ATOM 3605 O O . SER B 1 162 ? -24.453 19.125 1.316 1 98.69 162 SER B O 1
ATOM 3607 N N . SER B 1 163 ? -22.266 19.297 0.812 1 98.62 163 SER B N 1
ATOM 3608 C CA . SER B 1 163 ? -22.188 17.969 0.201 1 98.62 163 SER B CA 1
ATOM 3609 C C . SER B 1 163 ? -21.312 17.016 1.021 1 98.62 163 SER B C 1
ATOM 3611 O O . SER B 1 163 ? -21.234 15.828 0.724 1 98.62 163 SER B O 1
ATOM 3613 N N . VAL B 1 164 ? -20.703 17.516 2.062 1 98.69 164 VAL B N 1
ATOM 3614 C CA . VAL B 1 164 ? -19.719 16.75 2.842 1 98.69 164 VAL B CA 1
ATOM 3615 C C . VAL B 1 164 ? -20.203 16.625 4.285 1 98.69 164 VAL B C 1
ATOM 3617 O O . VAL B 1 164 ? -20.703 17.594 4.867 1 98.69 164 VAL B O 1
ATOM 3620 N N . ASP B 1 165 ? -20.047 15.438 4.875 1 98.69 165 ASP B N 1
ATOM 3621 C CA . ASP B 1 165 ? -20.438 15.227 6.262 1 98.69 165 ASP B CA 1
ATOM 3622 C C . ASP B 1 165 ? -19.281 15.523 7.215 1 98.69 165 ASP B C 1
ATOM 3624 O O . ASP B 1 165 ? -19.484 16.078 8.289 1 98.69 165 ASP B O 1
ATOM 3628 N N . VAL B 1 166 ? -18.125 15.07 6.859 1 98.69 166 VAL B N 1
ATOM 3629 C CA . VAL B 1 166 ? -16.922 15.211 7.676 1 98.69 166 VAL B CA 1
ATOM 3630 C C . VAL B 1 166 ? -15.766 15.719 6.812 1 98.69 166 VAL B C 1
ATOM 3632 O O . VAL B 1 166 ? -15.477 15.156 5.75 1 98.69 166 VAL B O 1
ATOM 3635 N N . LEU B 1 167 ? -15.148 16.797 7.184 1 98.88 167 LEU B N 1
ATOM 3636 C CA . LEU B 1 167 ? -13.945 17.297 6.543 1 98.88 167 LEU B CA 1
ATOM 3637 C C . LEU B 1 167 ? -12.742 17.203 7.48 1 98.88 167 LEU B C 1
ATOM 3639 O O . LEU B 1 167 ? -12.828 17.625 8.641 1 98.88 167 LEU B O 1
ATOM 3643 N N . ILE B 1 168 ? -11.695 16.594 6.988 1 98.81 168 ILE B N 1
ATOM 3644 C CA . ILE B 1 168 ? -10.484 16.547 7.797 1 98.81 168 ILE B CA 1
ATOM 3645 C C . ILE B 1 168 ? -9.344 17.266 7.078 1 98.81 168 ILE B C 1
ATOM 3647 O O . ILE B 1 168 ? -9.273 17.25 5.848 1 98.81 168 ILE B O 1
ATOM 3651 N N . ASN B 1 169 ? -8.57 17.922 7.754 1 98.88 169 ASN B N 1
ATOM 3652 C CA . ASN B 1 169 ? -7.363 18.641 7.344 1 98.88 169 ASN B CA 1
ATOM 3653 C C . ASN B 1 169 ? -6.215 18.406 8.32 1 98.88 169 ASN B C 1
ATOM 3655 O O . ASN B 1 169 ? -6.266 18.875 9.461 1 98.88 169 ASN B O 1
ATOM 3659 N N . ILE B 1 170 ? -5.254 17.672 7.855 1 98.62 170 ILE B N 1
ATOM 3660 C CA . ILE B 1 170 ? -4.211 17.219 8.766 1 98.62 170 ILE B CA 1
ATOM 3661 C C . ILE B 1 170 ? -2.844 17.641 8.25 1 98.62 170 ILE B C 1
ATOM 3663 O O . ILE B 1 170 ? -2.387 17.172 7.207 1 98.62 170 ILE B O 1
ATOM 3667 N N . GLU B 1 171 ? -2.182 18.484 9.023 1 97.31 171 GLU B N 1
ATOM 3668 C CA . GLU B 1 171 ? -0.83 18.969 8.758 1 97.31 171 GLU B CA 1
ATOM 3669 C C . GLU B 1 171 ? -0.693 19.453 7.312 1 97.31 171 GLU B C 1
ATOM 3671 O O . GLU B 1 171 ? 0.197 19 6.586 1 97.31 171 GLU B O 1
ATOM 3676 N N . SER B 1 172 ? -1.553 20.375 6.93 1 97 172 SER B N 1
ATOM 3677 C CA . SER B 1 172 ? -1.548 20.891 5.559 1 97 172 SER B CA 1
ATOM 3678 C C . SER B 1 172 ? -1.756 22.391 5.527 1 97 172 SER B C 1
ATOM 3680 O O . SER B 1 172 ? -1.096 23.109 4.762 1 97 172 SER B O 1
ATOM 3682 N N . SER B 1 173 ? -2.559 22.969 6.367 1 96.12 173 SER B N 1
ATOM 3683 C CA . SER B 1 173 ? -3.053 24.328 6.262 1 96.12 173 SER B CA 1
ATOM 3684 C C . SER B 1 173 ? -1.954 25.344 6.578 1 96.12 173 SER B C 1
ATOM 3686 O O . SER B 1 173 ? -2.059 26.516 6.211 1 96.12 173 SER B O 1
ATOM 3688 N N . HIS B 1 174 ? -0.896 24.922 7.254 1 92.5 174 HIS B N 1
ATOM 3689 C CA . HIS B 1 174 ? 0.22 25.828 7.52 1 92.5 174 HIS B CA 1
ATOM 3690 C C . HIS B 1 174 ? 0.892 26.266 6.227 1 92.5 174 HIS B C 1
ATOM 3692 O O . HIS B 1 174 ? 1.685 27.219 6.223 1 92.5 174 HIS B O 1
ATOM 3698 N N . THR B 1 175 ? 0.501 25.672 5.102 1 90.75 175 THR B N 1
ATOM 3699 C CA . THR B 1 175 ? 1.072 26.047 3.812 1 90.75 175 THR B CA 1
ATOM 3700 C C . THR B 1 175 ? 0.084 26.891 3.008 1 90.75 175 THR B C 1
ATOM 3702 O O . THR B 1 175 ? 0.386 27.312 1.891 1 90.75 175 THR B O 1
ATOM 3705 N N . TYR B 1 176 ? -1.08 27.125 3.568 1 93.25 176 TYR B N 1
ATOM 3706 C CA . TYR B 1 176 ? -2.113 27.812 2.809 1 93.25 176 TYR B CA 1
ATOM 3707 C C . TYR B 1 176 ? -1.922 29.328 2.881 1 93.25 176 TYR B C 1
ATOM 3709 O O . TYR B 1 176 ? -1.932 29.906 3.969 1 93.25 176 TYR B O 1
ATOM 3717 N N . PRO B 1 177 ? -1.858 29.953 1.773 1 90.5 177 PRO B N 1
ATOM 3718 C CA . PRO B 1 177 ? -1.698 31.422 1.788 1 90.5 177 PRO B CA 1
ATOM 3719 C C . PRO B 1 177 ? -2.877 32.125 2.441 1 90.5 177 PRO B C 1
ATOM 3721 O O . PRO B 1 177 ? -2.686 33.125 3.143 1 90.5 177 PRO B O 1
ATOM 3724 N N . ASP B 1 178 ? -4.031 31.641 2.232 1 91.5 178 ASP B N 1
ATOM 3725 C CA . ASP B 1 178 ? -5.234 32.25 2.775 1 91.5 178 ASP B CA 1
ATOM 3726 C C . ASP B 1 178 ? -6.039 31.266 3.609 1 91.5 178 ASP B C 1
ATOM 3728 O O . ASP B 1 178 ? -6.941 30.609 3.094 1 91.5 178 ASP B O 1
ATOM 3732 N N . LEU B 1 179 ? -5.754 31.266 4.875 1 93.38 179 LEU B N 1
ATOM 3733 C CA . LEU B 1 179 ? -6.418 30.359 5.809 1 93.38 179 LEU B CA 1
ATOM 3734 C C . LEU B 1 179 ? -7.91 30.672 5.891 1 93.38 179 LEU B C 1
ATOM 3736 O O . LEU B 1 179 ? -8.734 29.75 6 1 93.38 179 LEU B O 1
ATOM 3740 N N . GLY B 1 180 ? -8.219 31.953 5.887 1 93.62 180 GLY B N 1
ATOM 3741 C CA . GLY B 1 180 ? -9.617 32.344 5.93 1 93.62 180 GLY B CA 1
ATOM 3742 C C . GLY B 1 180 ? -10.43 31.812 4.777 1 93.62 180 GLY B C 1
ATOM 3743 O O . GLY B 1 180 ? -11.547 31.328 4.973 1 93.62 180 GLY B O 1
ATOM 3744 N N . ARG B 1 181 ? -9.891 31.875 3.584 1 94.69 181 ARG B N 1
ATOM 3745 C CA . ARG B 1 181 ? -10.586 31.344 2.416 1 94.69 181 ARG B CA 1
ATOM 3746 C C . ARG B 1 181 ? -10.797 29.844 2.547 1 94.69 181 ARG B C 1
ATOM 3748 O O . ARG B 1 181 ? -11.852 29.328 2.184 1 94.69 181 ARG B O 1
ATOM 3755 N N . PHE B 1 182 ? -9.805 29.141 3.045 1 97.12 182 PHE B N 1
ATOM 3756 C CA . PHE B 1 182 ? -9.961 27.703 3.264 1 97.12 182 PHE B CA 1
ATOM 3757 C C . PHE B 1 182 ? -11.102 27.422 4.234 1 97.12 182 PHE B C 1
ATOM 3759 O O . PHE B 1 182 ? -11.953 26.562 3.971 1 97.12 182 PHE B O 1
ATOM 3766 N N . LEU B 1 183 ? -11.102 28.125 5.305 1 97.44 183 LEU B N 1
ATOM 3767 C CA . LEU B 1 183 ? -12.117 27.875 6.32 1 97.44 183 LEU B CA 1
ATOM 3768 C C . LEU B 1 183 ? -13.516 28.188 5.785 1 97.44 183 LEU B C 1
ATOM 3770 O O . LEU B 1 183 ? -14.484 27.5 6.113 1 97.44 183 LEU B O 1
ATOM 3774 N N . HIS B 1 184 ? -13.586 29.234 4.961 1 97.25 184 HIS B N 1
ATOM 3775 C CA . HIS B 1 184 ? -14.859 29.547 4.324 1 97.25 184 HIS B CA 1
ATOM 3776 C C . HIS B 1 184 ? -15.289 28.438 3.377 1 97.25 184 HIS B C 1
ATOM 3778 O O . HIS B 1 184 ? -16.469 28.078 3.332 1 97.25 184 HIS B O 1
ATOM 3784 N N . GLU B 1 185 ? -14.336 27.906 2.615 1 98.62 185 GLU B N 1
ATOM 3785 C CA . GLU B 1 185 ? -14.641 26.781 1.735 1 98.62 185 GLU B CA 1
ATOM 3786 C C . GLU B 1 185 ? -15.062 25.547 2.537 1 98.62 185 GLU B C 1
ATOM 3788 O O . GLU B 1 185 ? -16 24.844 2.152 1 98.62 185 GLU B O 1
ATOM 3793 N N . ALA B 1 186 ? -14.367 25.312 3.633 1 98.75 186 ALA B N 1
ATOM 3794 C CA . ALA B 1 186 ? -14.75 24.203 4.5 1 98.75 186 ALA B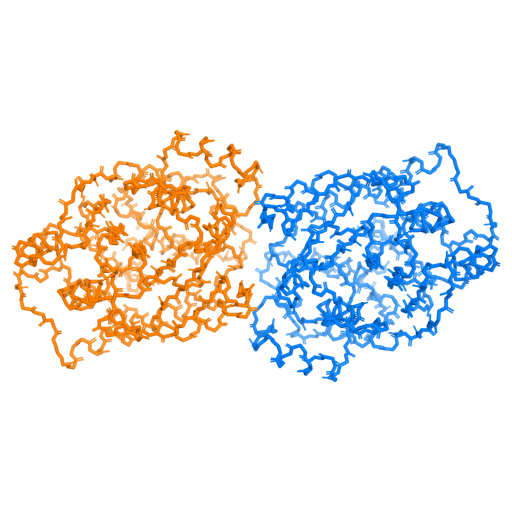 CA 1
ATOM 3795 C C . ALA B 1 186 ? -16.188 24.344 4.973 1 98.75 186 ALA B C 1
ATOM 3797 O O . ALA B 1 186 ? -16.969 23.391 4.891 1 98.75 186 ALA B O 1
ATOM 3798 N N . ALA B 1 187 ? -16.5 25.547 5.379 1 98.44 187 ALA B N 1
ATOM 3799 C CA . ALA B 1 187 ? -17.875 25.812 5.832 1 98.44 187 ALA B CA 1
ATOM 3800 C C . ALA B 1 187 ? -18.875 25.609 4.695 1 98.44 187 ALA B C 1
ATOM 3802 O O . ALA B 1 187 ? -19.953 25.062 4.906 1 98.44 187 ALA B O 1
ATOM 3803 N N . ARG B 1 188 ? -18.516 26.047 3.514 1 98.56 188 ARG B N 1
ATOM 3804 C CA . ARG B 1 188 ? -19.406 25.984 2.367 1 98.56 188 ARG B CA 1
ATOM 3805 C C . ARG B 1 188 ? -19.734 24.531 2.004 1 98.56 188 ARG B C 1
ATOM 3807 O O . ARG B 1 188 ? -20.891 24.188 1.748 1 98.56 188 ARG B O 1
ATOM 3814 N N . VAL B 1 189 ? -18.75 23.688 2.01 1 98.88 189 VAL B N 1
ATOM 3815 C CA . VAL B 1 189 ? -18.953 22.344 1.479 1 98.88 189 VAL B CA 1
ATOM 3816 C C . VAL B 1 189 ? -19.547 21.438 2.562 1 98.88 189 VAL B C 1
ATOM 3818 O O . VAL B 1 189 ? -20.156 20.406 2.258 1 98.88 189 VAL B O 1
ATOM 3821 N N . LEU B 1 190 ? -19.375 21.766 3.824 1 98.81 190 LEU B N 1
ATOM 3822 C CA . LEU B 1 190 ? -19.938 20.969 4.906 1 98.81 190 LEU B CA 1
ATOM 3823 C C . LEU B 1 190 ? -21.453 21.109 4.965 1 98.81 190 LEU B C 1
ATOM 3825 O O . LEU B 1 190 ? -21.984 22.219 4.809 1 98.81 190 LEU B O 1
ATOM 3829 N N . ARG B 1 191 ? -22.109 19.984 5.195 1 98.5 191 ARG B N 1
ATOM 3830 C CA . ARG B 1 191 ? -23.531 20.016 5.52 1 98.5 191 ARG B CA 1
ATOM 3831 C C . ARG B 1 191 ? -23.781 20.656 6.883 1 98.5 191 ARG B C 1
ATOM 3833 O O . ARG B 1 191 ? -22.906 20.609 7.758 1 98.5 191 ARG B O 1
ATOM 3840 N N . PRO B 1 192 ? -25.047 21.297 6.996 1 98.25 192 PRO B N 1
ATOM 3841 C CA . PRO B 1 192 ? -25.375 21.672 8.375 1 98.25 192 PRO B CA 1
ATOM 3842 C C . PRO B 1 192 ? -25.234 20.5 9.352 1 98.25 192 PRO B C 1
ATOM 3844 O O . PRO B 1 192 ? -25.75 19.406 9.086 1 98.25 192 PRO B O 1
ATOM 3847 N N . GLY B 1 193 ? -24.531 20.703 10.398 1 97.88 193 GLY B N 1
ATOM 3848 C CA . GLY B 1 193 ? -24.266 19.625 11.359 1 97.88 193 GLY B CA 1
ATOM 3849 C C . GLY B 1 193 ? -23.016 18.844 11.047 1 97.88 193 GLY B C 1
ATOM 3850 O O . GLY B 1 193 ? -22.547 18.062 11.875 1 97.88 193 GLY B O 1
ATOM 3851 N N . GLY B 1 194 ? -22.469 19.094 9.836 1 98.44 194 GLY B N 1
ATOM 3852 C CA . GLY B 1 194 ? -21.203 18.453 9.484 1 98.44 194 GLY B CA 1
ATOM 3853 C C . GLY B 1 194 ? -20.031 18.938 10.32 1 98.44 194 GLY B C 1
ATOM 3854 O O . GLY B 1 194 ? -20.141 19.953 11.016 1 98.44 194 GLY B O 1
ATOM 3855 N N . THR B 1 195 ? -18.906 18.219 10.305 1 98.62 195 THR B N 1
ATOM 3856 C CA . THR B 1 195 ? -17.828 18.531 11.227 1 98.62 195 THR B CA 1
ATOM 3857 C C . THR B 1 195 ? -16.516 18.734 10.477 1 98.62 195 THR B C 1
ATOM 3859 O O . THR B 1 195 ? -16.281 18.094 9.445 1 98.62 195 THR B O 1
ATOM 3862 N N . LEU B 1 196 ? -15.711 19.625 10.969 1 98.62 196 LEU B N 1
ATOM 3863 C CA . LEU B 1 196 ? -14.336 19.844 10.555 1 98.62 196 LEU B CA 1
ATOM 3864 C C . LEU B 1 196 ? -13.359 19.391 11.633 1 98.62 196 LEU B C 1
ATOM 3866 O O . LEU B 1 196 ? -13.414 19.875 12.766 1 98.62 196 LEU B O 1
ATOM 3870 N N . SER B 1 197 ? -12.578 18.406 11.359 1 98.81 197 SER B N 1
ATOM 3871 C CA . SER B 1 197 ? -11.43 18.031 12.18 1 98.81 197 SER B CA 1
ATOM 3872 C C . SER B 1 197 ? -10.141 18.625 11.625 1 98.81 197 SER B C 1
ATOM 3874 O O . SER B 1 197 ? -9.617 18.156 10.617 1 98.81 197 SER B O 1
ATOM 3876 N N . HIS B 1 198 ? -9.648 19.656 12.289 1 98.75 198 HIS B N 1
ATOM 3877 C CA . HIS B 1 198 ? -8.484 20.406 11.852 1 98.75 198 HIS B CA 1
ATOM 3878 C C . HIS B 1 198 ? -7.285 20.156 12.758 1 98.75 198 HIS B C 1
ATOM 3880 O O . HIS B 1 198 ? -7.32 20.469 13.953 1 98.75 198 HIS B O 1
ATOM 3886 N N . ILE B 1 199 ? -6.254 19.547 12.234 1 98.62 199 ILE B N 1
ATOM 3887 C CA . ILE B 1 199 ? -5.027 19.234 12.969 1 98.62 199 ILE B CA 1
ATOM 3888 C C . ILE B 1 199 ? -3.834 19.875 12.258 1 98.62 199 ILE B C 1
ATOM 3890 O O . ILE B 1 199 ? -3.537 19.531 11.109 1 98.62 199 ILE B O 1
ATOM 3894 N N . ASP B 1 200 ? -3.09 20.75 12.969 1 98 200 ASP B N 1
ATOM 3895 C CA . ASP B 1 200 ? -1.947 21.375 12.312 1 98 200 ASP B CA 1
ATOM 3896 C C . ASP B 1 200 ? -0.984 21.969 13.336 1 98 200 ASP B C 1
ATOM 3898 O O . ASP B 1 200 ? -1.283 22 14.531 1 98 200 ASP B O 1
ATOM 3902 N N . VAL B 1 201 ? 0.202 22.344 12.828 1 96.69 201 VAL B N 1
ATOM 3903 C CA . VAL B 1 201 ? 1.233 23.016 13.609 1 96.69 201 VAL B CA 1
ATOM 3904 C C . VAL B 1 201 ? 1.106 24.531 13.43 1 96.69 201 VAL B C 1
ATOM 3906 O O . VAL B 1 201 ? 0.771 25.016 12.352 1 96.69 201 VAL B O 1
ATOM 3909 N N . PHE B 1 202 ? 1.452 25.297 14.562 1 95.56 202 PHE B N 1
ATOM 3910 C CA . PHE B 1 202 ? 1.214 26.734 14.547 1 95.56 202 PHE B CA 1
ATOM 3911 C C . PHE B 1 202 ? 2.398 27.484 15.141 1 95.56 202 PHE B C 1
ATOM 3913 O O . PHE B 1 202 ? 2.982 27.047 16.125 1 95.56 202 PHE B O 1
ATOM 3920 N N . THR B 1 203 ? 2.654 28.609 14.469 1 93.44 203 THR B N 1
ATOM 3921 C CA . THR B 1 203 ? 3.305 29.688 15.203 1 93.44 203 THR B CA 1
ATOM 3922 C C . THR B 1 203 ? 2.297 30.422 16.078 1 93.44 203 THR B C 1
ATOM 3924 O O . THR B 1 203 ? 1.086 30.25 15.914 1 93.44 203 THR B O 1
ATOM 3927 N N . ARG B 1 204 ? 2.867 31.234 16.953 1 92.62 204 ARG B N 1
ATOM 3928 C CA . ARG B 1 204 ? 1.988 32.062 17.766 1 92.62 204 ARG B CA 1
ATOM 3929 C C . ARG B 1 204 ? 1.128 32.969 16.906 1 92.62 204 ARG B C 1
ATOM 3931 O O . ARG B 1 204 ? -0.068 33.125 17.156 1 92.62 204 ARG B O 1
ATOM 3938 N N . GLN B 1 205 ? 1.715 33.531 15.914 1 90.94 205 GLN B N 1
ATOM 3939 C CA . GLN B 1 205 ? 1.043 34.5 15.039 1 90.94 205 GLN B CA 1
ATOM 3940 C C . GLN B 1 205 ? -0.057 33.812 14.227 1 90.94 205 GLN B C 1
ATOM 3942 O O . GLN B 1 205 ? -1.171 34.344 14.125 1 90.94 205 GLN B O 1
ATOM 3947 N N . ARG B 1 206 ? 0.287 32.656 13.695 1 92.12 206 ARG B N 1
ATOM 3948 C CA . ARG B 1 206 ? -0.68 31.953 12.867 1 92.12 206 ARG B CA 1
ATOM 3949 C C . ARG B 1 206 ? -1.876 31.5 13.688 1 92.12 206 ARG B C 1
ATOM 3951 O O . ARG B 1 206 ? -3.012 31.516 13.211 1 92.12 206 ARG B O 1
ATOM 3958 N N . LEU B 1 207 ? -1.617 31.047 14.867 1 93.56 207 LEU B N 1
ATOM 3959 C CA . LEU B 1 207 ? -2.697 30.625 15.758 1 93.56 207 LEU B CA 1
ATOM 3960 C C . LEU B 1 207 ? -3.609 31.797 16.094 1 93.56 207 LEU B C 1
ATOM 3962 O O . LEU B 1 207 ? -4.832 31.656 16.125 1 93.56 207 LEU B O 1
ATOM 3966 N N . ARG B 1 208 ? -2.994 32.938 16.328 1 92.12 208 ARG B N 1
ATOM 3967 C CA . ARG B 1 208 ? -3.768 34.156 16.594 1 92.12 208 ARG B CA 1
ATOM 3968 C C . ARG B 1 208 ? -4.633 34.531 15.391 1 92.12 208 ARG B C 1
ATOM 3970 O O . ARG B 1 208 ? -5.797 34.906 15.555 1 92.12 208 ARG B O 1
ATOM 3977 N N . THR B 1 209 ? -4.023 34.438 14.289 1 89.5 209 THR B N 1
ATOM 3978 C CA . THR B 1 209 ? -4.754 34.719 13.055 1 89.5 209 THR B CA 1
ATOM 3979 C C . THR B 1 209 ? -5.941 33.781 12.898 1 89.5 209 THR B C 1
ATOM 3981 O O . THR B 1 209 ? -7.047 34.188 12.57 1 89.5 209 THR B O 1
ATOM 3984 N N . MET B 1 210 ? -5.734 32.562 13.125 1 90.56 210 MET B N 1
ATOM 3985 C CA . MET B 1 210 ? -6.801 31.578 13.016 1 90.56 210 MET B CA 1
ATOM 3986 C C . MET B 1 210 ? -7.938 31.891 13.984 1 90.56 210 MET B C 1
ATOM 3988 O O . MET B 1 210 ? -9.109 31.844 13.609 1 90.56 210 MET B O 1
ATOM 3992 N N . ARG B 1 211 ? -7.605 32.219 15.156 1 90.44 211 ARG B N 1
ATOM 3993 C CA . ARG B 1 211 ? -8.602 32.531 16.172 1 90.44 211 ARG B CA 1
ATOM 3994 C C . ARG B 1 211 ? -9.414 33.781 15.75 1 90.44 211 ARG B C 1
ATOM 3996 O O . ARG B 1 211 ? -10.633 33.812 15.922 1 90.44 211 ARG B O 1
ATOM 4003 N N . GLY B 1 212 ? -8.711 34.719 15.234 1 89.44 212 GLY B N 1
ATOM 4004 C CA . GLY B 1 212 ? -9.406 35.906 14.742 1 89.44 212 GLY B CA 1
ATOM 4005 C C . GLY B 1 212 ? -10.398 35.594 13.641 1 89.44 212 GLY B C 1
ATOM 4006 O O . GLY B 1 212 ? -11.523 36.094 13.656 1 89.44 212 GLY B O 1
ATOM 4007 N N . ILE B 1 213 ? -9.977 34.781 12.742 1 89.19 213 ILE B N 1
ATOM 4008 C CA . ILE B 1 213 ? -10.82 34.406 11.609 1 89.19 213 ILE B CA 1
ATOM 4009 C C . ILE B 1 213 ? -12.055 33.656 12.117 1 89.19 213 ILE B C 1
ATOM 4011 O O . ILE B 1 213 ? -13.18 33.938 11.688 1 89.19 213 ILE B O 1
ATOM 4015 N N . THR B 1 214 ? -11.859 32.75 13.023 1 87.88 214 THR B N 1
ATOM 4016 C CA . THR B 1 214 ? -12.938 31.875 13.469 1 87.88 214 THR B CA 1
ATOM 4017 C C . THR B 1 214 ? -13.977 32.656 14.266 1 87.88 214 THR B C 1
ATOM 4019 O O . THR B 1 214 ? -15.156 32.312 14.273 1 87.88 214 THR B O 1
ATOM 4022 N N . GLU B 1 215 ? -13.523 33.656 14.93 1 88.88 215 GLU B N 1
ATOM 4023 C CA . GLU B 1 215 ? -14.438 34.5 15.672 1 88.88 215 GLU B CA 1
ATOM 4024 C C . GLU B 1 215 ? -15.406 35.219 14.734 1 88.88 215 GLU B C 1
ATOM 4026 O O . GLU B 1 215 ? -16.531 35.531 15.125 1 88.88 215 GLU B O 1
ATOM 4031 N N . GLU B 1 216 ? -14.961 35.344 13.555 1 88.69 216 GLU B N 1
ATOM 4032 C CA . GLU B 1 216 ? -15.758 36.094 12.602 1 88.69 216 GLU B CA 1
ATOM 4033 C C . GLU B 1 216 ? -16.531 35.156 11.672 1 88.69 216 GLU B C 1
ATOM 4035 O O . GLU B 1 216 ? -17.156 35.625 10.711 1 88.69 216 GLU B O 1
ATOM 4040 N N . MET B 1 217 ? -16.5 33.969 11.93 1 93.19 217 MET B N 1
ATOM 4041 C CA . MET B 1 217 ? -17.172 33 11.07 1 93.19 217 MET B CA 1
ATOM 4042 C C . MET B 1 217 ? -18.312 32.312 11.812 1 93.19 217 MET B C 1
ATOM 4044 O O . MET B 1 217 ? -18.141 31.203 12.344 1 93.19 217 MET B O 1
ATOM 4048 N N . PRO B 1 218 ? -19.469 32.812 11.734 1 92.81 218 PRO B N 1
ATOM 4049 C CA . PRO B 1 218 ? -20.594 32.219 12.477 1 92.81 218 PRO B CA 1
ATOM 4050 C C . PRO B 1 218 ? -21.016 30.859 11.922 1 92.81 218 PRO B C 1
ATOM 4052 O O . PRO B 1 218 ? -21.703 30.094 12.609 1 92.81 218 PRO B O 1
ATOM 4055 N N . GLN B 1 219 ? -20.609 30.547 10.727 1 96.25 219 GLN B N 1
ATOM 4056 C CA . GLN B 1 219 ? -21.016 29.312 10.078 1 96.25 219 GLN B CA 1
ATOM 4057 C C . GLN B 1 219 ? -20.344 28.094 10.734 1 96.25 219 GLN B C 1
ATOM 4059 O O . GLN B 1 219 ? -20.781 26.969 10.547 1 96.25 219 GLN B O 1
ATOM 4064 N N . LEU B 1 220 ? -19.25 28.312 11.438 1 97.12 220 LEU B N 1
ATOM 4065 C CA . LEU B 1 220 ? -18.531 27.234 12.109 1 97.12 220 LEU B CA 1
ATOM 4066 C C . LEU B 1 220 ? -18.5 27.469 13.617 1 97.12 220 LEU B C 1
ATOM 4068 O O . LEU B 1 220 ? -18.016 28.516 14.078 1 97.12 220 LEU B O 1
ATOM 4072 N N . LYS B 1 221 ? -18.984 26.547 14.359 1 97.19 221 LYS B N 1
ATOM 4073 C CA . LYS B 1 221 ? -18.891 26.547 15.812 1 97.19 221 LYS B CA 1
ATOM 4074 C C . LYS B 1 221 ? -17.766 25.656 16.297 1 97.19 221 LYS B C 1
ATOM 4076 O O . LYS B 1 221 ? -17.844 24.422 16.188 1 97.19 221 LYS B O 1
ATOM 4081 N N . TRP B 1 222 ? -16.766 26.234 16.797 1 96.25 222 TRP B N 1
ATOM 4082 C CA . TRP B 1 222 ? -15.625 25.469 17.281 1 96.25 222 TRP B CA 1
ATOM 4083 C C . TRP B 1 222 ? -15.914 24.875 18.656 1 96.25 222 TRP B C 1
ATOM 4085 O O . TRP B 1 222 ? -16.266 25.609 19.594 1 96.25 222 TRP B O 1
ATOM 4095 N N . ILE B 1 223 ? -15.727 23.625 18.781 1 96 223 ILE B N 1
ATOM 4096 C CA . ILE B 1 223 ? -16.203 22.969 20 1 96 223 ILE B CA 1
ATOM 4097 C C . ILE B 1 223 ? -15.031 22.359 20.766 1 96 223 ILE B C 1
ATOM 4099 O O . ILE B 1 223 ? -15.141 22.062 21.953 1 96 223 ILE B O 1
ATOM 4103 N N . THR B 1 224 ? -13.93 22.094 20.141 1 95.94 224 THR B N 1
ATOM 4104 C CA . THR B 1 224 ? -12.734 21.562 20.781 1 95.94 224 THR B CA 1
ATOM 4105 C C . THR B 1 224 ? -11.484 22.312 20.312 1 95.94 224 THR B C 1
ATOM 4107 O O . THR B 1 224 ? -11.43 22.781 19.172 1 95.94 224 THR B O 1
ATOM 4110 N N . ASP B 1 225 ? -10.516 22.516 21.125 1 96.69 225 ASP B N 1
ATOM 4111 C CA . ASP B 1 225 ? -9.156 22.984 20.859 1 96.69 225 ASP B CA 1
ATOM 4112 C C . ASP B 1 225 ? -8.148 22.312 21.797 1 96.69 225 ASP B C 1
ATOM 4114 O O . ASP B 1 225 ? -7.871 22.828 22.875 1 96.69 225 ASP B O 1
ATOM 4118 N N . HIS B 1 226 ? -7.578 21.234 21.359 1 97.62 226 HIS B N 1
ATOM 4119 C CA . HIS B 1 226 ? -6.645 20.469 22.172 1 97.62 226 HIS B CA 1
ATOM 4120 C C . HIS B 1 226 ? -5.203 20.703 21.734 1 97.62 226 HIS B C 1
ATOM 4122 O O . HIS B 1 226 ? -4.891 20.609 20.547 1 97.62 226 HIS B O 1
ATOM 4128 N N . ASP B 1 227 ? -4.379 21.078 22.688 1 98.31 227 ASP B N 1
ATOM 4129 C CA . ASP B 1 227 ? -2.941 21.125 22.438 1 98.31 227 ASP B CA 1
ATOM 4130 C C . ASP B 1 227 ? -2.318 19.734 22.547 1 98.31 227 ASP B C 1
ATOM 4132 O O . ASP B 1 227 ? -2.236 19.172 23.625 1 98.31 227 ASP B O 1
ATOM 4136 N N . VAL B 1 228 ? -1.877 19.203 21.406 1 98.38 228 VAL B N 1
ATOM 4137 C CA . VAL B 1 228 ? -1.299 17.875 21.406 1 98.38 228 VAL B CA 1
ATOM 4138 C C . VAL B 1 228 ? 0.198 17.953 21.109 1 98.38 228 VAL B C 1
ATOM 4140 O O . VAL B 1 228 ? 0.774 17.031 20.531 1 98.38 228 VAL B O 1
ATOM 4143 N N . SER B 1 229 ? 0.84 19.047 21.422 1 98.5 229 SER B N 1
ATOM 4144 C CA . SER B 1 229 ? 2.254 19.297 21.156 1 98.5 229 SER B CA 1
ATOM 4145 C C . SER B 1 229 ? 3.135 18.25 21.812 1 98.5 229 SER B C 1
ATOM 4147 O O . SER B 1 229 ? 4.102 17.781 21.219 1 98.5 229 SER B O 1
ATOM 4149 N N . ALA B 1 230 ? 2.816 17.953 23.016 1 98.44 230 ALA B N 1
ATOM 4150 C CA . ALA B 1 230 ? 3.645 17.016 23.766 1 98.44 230 ALA B CA 1
ATOM 4151 C C . ALA B 1 230 ? 3.676 15.648 23.078 1 98.44 230 ALA B C 1
ATOM 4153 O O . ALA B 1 230 ? 4.734 15.023 22.953 1 98.44 230 ALA B O 1
ATOM 4154 N N . GLU B 1 231 ? 2.521 15.18 22.609 1 98.69 231 GLU B N 1
ATOM 4155 C CA . GLU B 1 231 ? 2.42 13.898 21.938 1 98.69 231 GLU B CA 1
ATOM 4156 C C . GLU B 1 231 ? 3.166 13.914 20.609 1 98.69 231 GLU B C 1
ATOM 4158 O O . GLU B 1 231 ? 3.801 12.93 20.219 1 98.69 231 GLU B O 1
ATOM 4163 N N . VAL B 1 232 ? 3.08 15 19.875 1 98.62 232 VAL B N 1
ATOM 4164 C CA . VAL B 1 232 ? 3.764 15.125 18.594 1 98.62 232 VAL B CA 1
ATOM 4165 C C . VAL B 1 232 ? 5.273 15.148 18.812 1 98.62 232 VAL B C 1
ATOM 4167 O O . VAL B 1 232 ? 6.02 14.453 18.109 1 98.62 232 VAL B O 1
ATOM 4170 N N . ARG B 1 233 ? 5.734 15.938 19.797 1 98.19 233 ARG B N 1
ATOM 4171 C CA . ARG B 1 233 ? 7.156 15.969 20.125 1 98.19 233 ARG B CA 1
ATOM 4172 C C . ARG B 1 233 ? 7.66 14.578 20.5 1 98.19 233 ARG B C 1
ATOM 4174 O O . ARG B 1 233 ? 8.758 14.18 20.109 1 98.19 233 ARG B O 1
ATOM 4181 N N . ALA B 1 234 ? 6.871 13.891 21.25 1 98.19 234 ALA B N 1
ATOM 4182 C CA . ALA B 1 234 ? 7.25 12.539 21.656 1 98.19 234 ALA B CA 1
ATOM 4183 C C . ALA B 1 234 ? 7.426 11.641 20.438 1 98.19 234 ALA B C 1
ATOM 4185 O O . ALA B 1 234 ? 8.383 10.867 20.359 1 98.19 234 ALA B O 1
ATOM 4186 N N . ALA B 1 235 ? 6.543 11.703 19.516 1 98.19 235 ALA B N 1
ATOM 4187 C CA . ALA B 1 235 ? 6.625 10.906 18.297 1 98.19 235 ALA B CA 1
ATOM 4188 C C . ALA B 1 235 ? 7.879 11.258 17.5 1 98.19 235 ALA B C 1
ATOM 4190 O O . ALA B 1 235 ? 8.602 10.367 17.047 1 98.19 235 ALA B O 1
ATOM 4191 N N . VAL B 1 236 ? 8.109 12.539 17.297 1 96.69 236 VAL B N 1
ATOM 4192 C CA . VAL B 1 236 ? 9.25 13 16.516 1 96.69 236 VAL B CA 1
ATOM 4193 C C . VAL B 1 236 ? 10.547 12.516 17.156 1 96.69 236 VAL B C 1
ATOM 4195 O O . VAL B 1 236 ? 11.438 12.008 16.484 1 96.69 236 VAL B O 1
ATOM 4198 N N . ARG B 1 237 ? 10.688 12.609 18.484 1 96.94 237 ARG B N 1
ATOM 4199 C CA . ARG B 1 237 ? 11.875 12.148 19.188 1 96.94 237 ARG B CA 1
ATOM 4200 C C . ARG B 1 237 ? 12.07 10.648 19.016 1 96.94 237 ARG B C 1
ATOM 4202 O O . ARG B 1 237 ? 13.195 10.188 18.812 1 96.94 237 ARG B O 1
ATOM 4209 N N . ARG B 1 238 ? 11.008 9.945 19.094 1 96.5 238 ARG B N 1
ATOM 4210 C CA . ARG B 1 238 ? 11.094 8.5 18.922 1 96.5 238 ARG B CA 1
ATOM 4211 C C . ARG B 1 238 ? 11.5 8.133 17.5 1 96.5 238 ARG B C 1
ATOM 4213 O O . ARG B 1 238 ? 12.258 7.184 17.281 1 96.5 238 ARG B O 1
ATOM 4220 N N . ARG B 1 239 ? 11.008 8.828 16.5 1 94.44 239 ARG B N 1
ATOM 4221 C CA . ARG B 1 239 ? 11.312 8.586 15.086 1 94.44 239 ARG B CA 1
ATOM 4222 C C . ARG B 1 239 ? 12.789 8.844 14.797 1 94.44 239 ARG B C 1
ATOM 4224 O O . ARG B 1 239 ? 13.383 8.195 13.93 1 94.44 239 ARG B O 1
ATOM 4231 N N . MET B 1 240 ? 13.383 9.727 15.477 1 91.31 240 MET B N 1
ATOM 4232 C CA . MET B 1 240 ? 14.758 10.094 15.172 1 91.31 240 MET B CA 1
ATOM 4233 C C . MET B 1 240 ? 15.734 9.352 16.078 1 91.31 240 MET B C 1
ATOM 4235 O O . MET B 1 240 ? 16.953 9.445 15.891 1 91.31 240 MET B O 1
ATOM 4239 N N . ALA B 1 241 ? 15.273 8.594 17 1 93.31 241 ALA B N 1
ATOM 4240 C CA . ALA B 1 241 ? 16.125 7.906 17.969 1 93.31 241 ALA B CA 1
ATOM 4241 C C . ALA B 1 241 ? 16.969 6.824 17.297 1 93.31 241 ALA B C 1
ATOM 4243 O O . ALA B 1 241 ? 16.578 6.293 16.25 1 93.31 241 ALA B O 1
ATOM 4244 N N . PRO B 1 242 ? 18.141 6.523 17.797 1 89.25 242 PRO B N 1
ATOM 4245 C CA . PRO B 1 242 ? 18.891 5.383 17.266 1 89.25 242 PRO B CA 1
ATOM 4246 C C . PRO B 1 242 ? 18.078 4.094 17.25 1 89.25 242 PRO B C 1
ATOM 4248 O O . PRO B 1 242 ? 17.297 3.836 18.172 1 89.25 242 PRO B O 1
ATOM 4251 N N . GLY B 1 243 ? 18.219 3.412 16.156 1 89.75 243 GLY B N 1
ATOM 4252 C CA . GLY B 1 243 ? 17.547 2.129 16.062 1 89.75 243 GLY B CA 1
ATOM 4253 C C . GLY B 1 243 ? 16.125 2.238 15.547 1 89.75 243 GLY B C 1
ATOM 4254 O O . GLY B 1 243 ? 15.461 1.225 15.312 1 89.75 243 GLY B O 1
ATOM 4255 N N . SER B 1 244 ? 15.672 3.475 15.43 1 91.38 244 SER B N 1
ATOM 4256 C CA . SER B 1 244 ? 14.336 3.672 14.891 1 91.38 244 SER B CA 1
ATOM 4257 C C . SER B 1 244 ? 14.234 3.17 13.461 1 91.38 244 SER B C 1
ATOM 4259 O O . SER B 1 244 ? 15.25 2.928 12.805 1 91.38 244 SER B O 1
ATOM 4261 N N . ARG B 1 245 ? 13.023 2.941 13.055 1 86.62 245 ARG B N 1
ATOM 4262 C CA . ARG B 1 245 ? 12.789 2.545 11.672 1 86.62 245 ARG B CA 1
ATOM 4263 C C . ARG B 1 245 ? 13.398 3.553 10.695 1 86.62 245 ARG B C 1
ATOM 4265 O O . ARG B 1 245 ? 14 3.17 9.695 1 86.62 245 ARG B O 1
ATOM 4272 N N . PHE B 1 246 ? 13.203 4.746 11.008 1 85.69 246 PHE B N 1
ATOM 4273 C CA . PHE B 1 246 ? 13.75 5.828 10.203 1 85.69 246 PHE B CA 1
ATOM 4274 C C . PHE B 1 246 ? 15.266 5.691 10.062 1 85.69 246 PHE B C 1
ATOM 4276 O O . PHE B 1 246 ? 15.789 5.715 8.945 1 85.69 246 PHE B O 1
ATOM 4283 N N . ARG B 1 247 ? 15.945 5.492 11.125 1 86.25 247 ARG B N 1
ATOM 4284 C CA . ARG B 1 247 ? 17.406 5.391 11.125 1 86.25 247 ARG B CA 1
ATOM 4285 C C . ARG B 1 247 ? 17.859 4.121 10.414 1 86.25 247 ARG B C 1
ATOM 4287 O O . ARG B 1 247 ? 18.859 4.137 9.68 1 86.25 247 ARG B O 1
ATOM 4294 N N . ARG B 1 248 ? 17.188 3.084 10.617 1 85.69 248 ARG B N 1
ATOM 4295 C CA . ARG B 1 248 ? 17.531 1.825 9.969 1 85.69 248 ARG B CA 1
ATOM 4296 C C . ARG B 1 248 ? 17.406 1.937 8.453 1 85.69 248 ARG B C 1
ATOM 4298 O O . ARG B 1 248 ? 18.234 1.397 7.715 1 85.69 248 ARG B O 1
ATOM 4305 N N . THR B 1 249 ? 16.391 2.586 8.023 1 81 249 THR B N 1
ATOM 4306 C CA . THR B 1 249 ? 16.172 2.773 6.594 1 81 249 THR B CA 1
ATOM 4307 C C . THR B 1 249 ? 17.312 3.59 5.98 1 81 249 THR B C 1
ATOM 4309 O O . THR B 1 249 ? 17.812 3.25 4.906 1 81 249 THR B O 1
ATOM 4312 N N . LEU B 1 250 ? 17.688 4.645 6.621 1 80.88 250 LEU B N 1
ATOM 4313 C CA . LEU B 1 250 ? 18.797 5.473 6.133 1 80.88 250 LEU B CA 1
ATOM 4314 C C . LEU B 1 250 ? 20.094 4.684 6.098 1 80.88 250 LEU B C 1
ATOM 4316 O O . LEU B 1 250 ? 20.875 4.816 5.16 1 80.88 250 LEU B O 1
ATOM 4320 N N . ASP B 1 251 ? 20.266 3.799 7.062 1 80.19 251 ASP B N 1
ATOM 4321 C CA . ASP B 1 251 ? 21.5 3.02 7.172 1 80.19 251 ASP B CA 1
ATOM 4322 C C . ASP B 1 251 ? 21.625 2.014 6.031 1 80.19 251 ASP B C 1
ATOM 4324 O O . ASP B 1 251 ? 22.719 1.649 5.629 1 80.19 251 ASP B O 1
ATOM 4328 N N . ARG B 1 252 ? 20.562 1.619 5.469 1 77.5 252 ARG B N 1
ATOM 4329 C CA . ARG B 1 252 ? 20.547 0.617 4.41 1 77.5 252 ARG B CA 1
ATOM 4330 C C . ARG B 1 252 ? 20.953 1.232 3.072 1 77.5 252 ARG B C 1
ATOM 4332 O O . ARG B 1 252 ? 21.281 0.514 2.125 1 77.5 252 ARG B O 1
ATOM 4339 N N . GLN B 1 253 ? 20.922 2.574 3.031 1 77.94 253 GLN B N 1
ATOM 4340 C CA . GLN B 1 253 ? 21.219 3.242 1.77 1 77.94 253 GLN B CA 1
ATOM 4341 C C . GLN B 1 253 ? 22.719 3.484 1.623 1 77.94 253 GLN B C 1
ATOM 4343 O O . GLN B 1 253 ? 23.406 3.787 2.602 1 77.94 253 GLN B O 1
ATOM 4348 N N . ARG B 1 254 ? 23.25 3.23 0.446 1 76.44 254 ARG B N 1
ATOM 4349 C CA . ARG B 1 254 ? 24.656 3.51 0.156 1 76.44 254 ARG B CA 1
ATOM 4350 C C . ARG B 1 254 ? 24.906 5.012 0.03 1 76.44 254 ARG B C 1
ATOM 4352 O O . ARG B 1 254 ? 24.453 5.641 -0.926 1 76.44 254 ARG B O 1
ATOM 4359 N N . MET B 1 255 ? 25.531 5.594 1.062 1 76.19 255 MET B N 1
ATOM 4360 C CA . MET B 1 255 ? 25.906 7 1.074 1 76.19 255 MET B CA 1
ATOM 4361 C C . MET B 1 255 ? 27.25 7.191 1.776 1 76.19 255 MET B C 1
ATOM 4363 O O . MET B 1 255 ? 27.578 6.453 2.707 1 76.19 255 MET B O 1
ATOM 4367 N N . ASN B 1 256 ? 28.062 8.023 1.228 1 80.88 256 ASN B N 1
ATOM 4368 C CA . ASN B 1 256 ? 29.234 8.375 2.021 1 80.88 256 ASN B CA 1
ATOM 4369 C C . ASN B 1 256 ? 28.844 9.086 3.312 1 80.88 256 ASN B C 1
ATOM 4371 O O . ASN B 1 256 ? 27.75 9.633 3.418 1 80.88 256 ASN B O 1
ATOM 4375 N N . PRO B 1 257 ? 29.656 9.062 4.188 1 80.44 257 PRO B N 1
ATOM 4376 C CA . PRO B 1 257 ? 29.328 9.57 5.523 1 80.44 257 PRO B CA 1
ATOM 4377 C C . PRO B 1 257 ? 28.875 11.023 5.512 1 80.44 257 PRO B C 1
ATOM 4379 O O . PRO B 1 257 ? 27.969 11.398 6.258 1 80.44 257 PRO B O 1
ATOM 4382 N N . LEU B 1 258 ? 29.422 11.844 4.727 1 79.31 258 LEU B N 1
ATOM 4383 C CA . LEU B 1 258 ? 29.047 13.258 4.676 1 79.31 258 LEU B CA 1
ATOM 4384 C C . LEU B 1 258 ? 27.641 13.43 4.125 1 79.31 258 LEU B C 1
ATOM 4386 O O . LEU B 1 258 ? 26.828 14.148 4.711 1 79.31 258 LEU B O 1
ATOM 4390 N N . VAL B 1 259 ? 27.375 12.75 3.074 1 80.25 259 VAL B N 1
ATOM 4391 C CA . VAL B 1 259 ? 26.047 12.82 2.457 1 80.25 259 VAL B CA 1
ATOM 4392 C C . VAL B 1 259 ? 25 12.266 3.42 1 80.25 259 VAL B C 1
ATOM 4394 O O . VAL B 1 259 ? 23.891 12.812 3.523 1 80.25 259 VAL B O 1
ATOM 4397 N N . ARG B 1 260 ? 25.406 11.266 4.105 1 82.94 260 ARG B N 1
ATOM 4398 C CA . ARG B 1 260 ? 24.5 10.664 5.082 1 82.94 260 ARG B CA 1
ATOM 4399 C C . ARG B 1 260 ? 24.156 11.656 6.188 1 82.94 260 ARG B C 1
ATOM 4401 O O . ARG B 1 260 ? 23 11.75 6.605 1 82.94 260 ARG B O 1
ATOM 4408 N N . THR B 1 261 ? 25.125 12.312 6.637 1 82.19 261 THR B N 1
ATOM 4409 C CA . THR B 1 261 ? 24.906 13.297 7.691 1 82.19 261 THR B CA 1
ATOM 4410 C C . THR B 1 261 ? 23.969 14.398 7.219 1 82.19 261 THR B C 1
ATOM 4412 O O . THR B 1 261 ? 23.031 14.773 7.934 1 82.19 261 THR B O 1
ATOM 4415 N N . ILE B 1 262 ? 24.125 14.844 6.062 1 79 262 ILE B N 1
ATOM 4416 C CA . ILE B 1 262 ? 23.312 15.906 5.504 1 79 262 ILE B CA 1
ATOM 4417 C C . ILE B 1 262 ? 21.875 15.398 5.293 1 79 262 ILE B C 1
ATOM 4419 O O . ILE B 1 262 ? 20.906 16.094 5.621 1 79 262 ILE B O 1
ATOM 4423 N N . ALA B 1 263 ? 21.812 14.219 4.801 1 80.38 263 ALA B N 1
ATOM 4424 C CA . ALA B 1 263 ? 20.5 13.625 4.551 1 80.38 263 ALA B CA 1
ATOM 4425 C C . ALA B 1 263 ? 19.734 13.422 5.859 1 80.38 263 ALA B C 1
ATOM 4427 O O . ALA B 1 263 ? 18.547 13.727 5.941 1 80.38 263 ALA B O 1
ATOM 4428 N N . THR B 1 264 ? 20.453 12.914 6.805 1 83.75 264 THR B N 1
ATOM 4429 C CA . THR B 1 264 ? 19.844 12.695 8.109 1 83.75 264 THR B CA 1
ATOM 4430 C C . THR B 1 264 ? 19.344 14.008 8.703 1 83.75 264 THR B C 1
ATOM 4432 O O . THR B 1 264 ? 18.188 14.086 9.164 1 83.75 264 THR B O 1
ATOM 4435 N N . HIS B 1 265 ? 20.172 15.008 8.656 1 83.5 265 HIS B N 1
ATOM 4436 C CA . HIS B 1 265 ? 19.812 16.328 9.164 1 83.5 265 HIS B CA 1
ATOM 4437 C C . HIS B 1 265 ? 18.578 16.875 8.445 1 83.5 265 HIS B C 1
ATOM 4439 O O . HIS B 1 265 ? 17.641 17.359 9.086 1 83.5 265 HIS B O 1
ATOM 4445 N N . SER B 1 266 ? 18.578 16.766 7.172 1 80.94 266 SER B N 1
ATOM 4446 C CA . SER B 1 266 ? 17.484 17.297 6.371 1 80.94 266 SER B CA 1
ATOM 4447 C C . SER B 1 266 ? 16.172 16.594 6.699 1 80.94 266 SER B C 1
ATOM 4449 O O . SER B 1 266 ? 15.133 17.234 6.836 1 80.94 266 SER B O 1
ATOM 4451 N N . GLN B 1 267 ? 16.266 15.344 6.859 1 83.44 267 GLN B N 1
ATOM 4452 C CA . GLN B 1 267 ? 15.047 14.578 7.148 1 83.44 267 GLN B CA 1
ATOM 4453 C C . GLN B 1 267 ? 14.523 14.891 8.547 1 83.44 267 GLN B C 1
ATOM 4455 O O . GLN B 1 267 ? 13.312 15 8.742 1 83.44 267 GLN B O 1
ATOM 4460 N N . ILE B 1 268 ? 15.414 14.992 9.461 1 86 268 ILE B N 1
ATOM 4461 C CA . ILE B 1 268 ? 15.023 15.328 10.82 1 86 268 ILE B CA 1
ATOM 4462 C C . ILE B 1 268 ? 14.312 16.688 10.828 1 86 268 ILE B C 1
ATOM 4464 O O . ILE B 1 268 ? 13.281 16.844 11.492 1 86 268 ILE B O 1
ATOM 4468 N N . LEU B 1 269 ? 14.797 17.594 10.078 1 83.06 269 LEU B N 1
ATOM 4469 C CA . LEU B 1 269 ? 14.18 18.922 9.992 1 83.06 269 LEU B CA 1
ATOM 4470 C C . LEU B 1 269 ? 12.805 18.828 9.336 1 83.06 269 LEU B C 1
ATOM 4472 O O . LEU B 1 269 ? 11.852 19.453 9.805 1 83.06 269 LEU B O 1
ATOM 4476 N N . MET B 1 270 ? 12.766 18.078 8.352 1 82.81 270 MET B N 1
ATOM 4477 C CA . MET B 1 270 ? 11.531 17.953 7.586 1 82.81 270 MET B CA 1
ATOM 4478 C C . MET B 1 270 ? 10.422 17.328 8.438 1 82.81 270 MET B C 1
ATOM 4480 O O . MET B 1 270 ? 9.25 17.656 8.266 1 82.81 270 MET B O 1
ATOM 4484 N N . PHE B 1 271 ? 10.852 16.5 9.359 1 88.81 271 PHE B N 1
ATOM 4485 C CA . PHE B 1 271 ? 9.844 15.773 10.117 1 88.81 271 PHE B CA 1
ATOM 4486 C C . PHE B 1 271 ? 9.734 16.312 11.539 1 88.81 271 PHE B C 1
ATOM 4488 O O . PHE B 1 271 ? 9.57 15.547 12.492 1 88.81 271 PHE B O 1
ATOM 4495 N N . GLY B 1 272 ? 9.93 17.578 11.664 1 90.69 272 GLY B N 1
ATOM 4496 C CA . GLY B 1 272 ? 9.555 18.25 12.891 1 90.69 272 GLY B CA 1
ATOM 4497 C C . GLY B 1 272 ? 10.656 18.266 13.93 1 90.69 272 GLY B C 1
ATOM 4498 O O . GLY B 1 272 ? 10.398 18.484 15.117 1 90.69 272 GLY B O 1
ATOM 4499 N N . GLY B 1 273 ? 11.859 18.016 13.562 1 90.75 273 GLY B N 1
ATOM 4500 C CA . GLY B 1 273 ? 12.961 17.938 14.508 1 90.75 273 GLY B CA 1
ATOM 4501 C C . GLY B 1 273 ? 13.086 19.188 15.375 1 90.75 273 GLY B C 1
ATOM 4502 O O . GLY B 1 273 ? 13.227 19.078 16.594 1 90.75 273 GLY B O 1
ATOM 4503 N N . MET B 1 274 ? 12.953 20.344 14.805 1 88.69 274 MET B N 1
ATOM 4504 C CA . MET B 1 274 ? 13.109 21.578 15.562 1 88.69 274 MET B CA 1
ATOM 4505 C C . MET B 1 274 ? 11.969 21.75 16.562 1 88.69 274 MET B C 1
ATOM 4507 O O . MET B 1 274 ? 12.188 22.203 17.688 1 88.69 274 MET B O 1
ATOM 4511 N N . PHE B 1 275 ? 10.852 21.359 16.141 1 92.88 275 PHE B N 1
ATOM 4512 C CA . PHE B 1 275 ? 9.695 21.406 17.031 1 92.88 275 PHE B CA 1
ATOM 4513 C C . PHE B 1 275 ? 9.898 20.5 18.234 1 92.88 275 PHE B C 1
ATOM 4515 O O . PHE B 1 275 ? 9.422 20.812 19.328 1 92.88 275 PHE B O 1
ATOM 4522 N N . ALA B 1 276 ? 10.68 19.453 18.031 1 94.75 276 ALA B N 1
ATOM 4523 C CA . ALA B 1 276 ? 10.891 18.469 19.078 1 94.75 276 ALA B CA 1
ATOM 4524 C C . ALA B 1 276 ? 12.211 18.688 19.797 1 94.75 276 ALA B C 1
ATOM 4526 O O . ALA B 1 276 ? 12.688 17.828 20.531 1 94.75 276 ALA B O 1
ATOM 4527 N N . GLY B 1 277 ? 12.891 19.781 19.516 1 91.12 277 GLY B N 1
ATOM 4528 C CA . GLY B 1 277 ? 14.062 20.172 20.297 1 91.12 277 GLY B CA 1
ATOM 4529 C C . GLY B 1 277 ? 15.367 19.734 19.656 1 91.12 277 GLY B C 1
ATOM 4530 O O . GLY B 1 277 ? 16.422 19.734 20.312 1 91.12 277 GLY B O 1
ATOM 4531 N N . TYR B 1 278 ? 15.273 19.281 18.469 1 90.38 278 TYR B N 1
ATOM 4532 C CA . TYR B 1 278 ? 16.484 18.891 17.766 1 90.38 278 TYR B CA 1
ATOM 4533 C C . TYR B 1 278 ? 17.453 20.047 17.641 1 90.38 278 TYR B C 1
ATOM 4535 O O . TYR B 1 278 ? 17.047 21.188 17.375 1 90.38 278 TYR B O 1
ATOM 4543 N N . ARG B 1 279 ? 18.766 19.766 17.844 1 88.06 279 ARG B N 1
ATOM 4544 C CA . ARG B 1 279 ? 19.875 20.688 17.641 1 88.06 279 ARG B CA 1
ATOM 4545 C C . ARG B 1 279 ? 20.875 20.109 16.641 1 88.06 279 ARG B C 1
ATOM 4547 O O . ARG B 1 279 ? 21.438 19.031 16.844 1 88.06 279 ARG B O 1
ATOM 4554 N N . PRO B 1 280 ? 21.031 20.844 15.609 1 84.06 280 PRO B N 1
ATOM 4555 C CA . PRO B 1 280 ? 21.984 20.328 14.617 1 84.06 280 PRO B CA 1
ATOM 4556 C C . PRO B 1 280 ? 23.391 20.141 15.195 1 84.06 280 PRO B C 1
ATOM 4558 O O . PRO B 1 280 ? 23.844 20.938 16.016 1 84.06 280 PRO B O 1
ATOM 4561 N N . PRO B 1 281 ? 24.031 19.109 14.758 1 84.25 281 PRO B N 1
ATOM 4562 C CA . PRO B 1 281 ? 25.406 18.891 15.219 1 84.25 281 PRO B CA 1
ATOM 4563 C C . PRO B 1 281 ? 26.375 19.938 14.664 1 84.25 281 PRO B C 1
ATOM 4565 O O . PRO B 1 281 ? 26.062 20.625 13.695 1 84.25 281 PRO B O 1
ATOM 4568 N N . SER B 1 282 ? 27.5 20.016 15.281 1 84.69 282 SER B N 1
ATOM 4569 C CA . SER B 1 282 ? 28.516 21.016 14.93 1 84.69 282 SER B CA 1
ATOM 4570 C C . SER B 1 282 ? 28.969 20.859 13.484 1 84.69 282 SER B C 1
ATOM 4572 O O . SER B 1 282 ? 29.234 21.859 12.805 1 84.69 282 SER B O 1
ATOM 4574 N N . SER B 1 283 ? 29.031 19.656 13.094 1 82.75 283 SER B N 1
ATOM 4575 C CA . SER B 1 283 ? 29.453 19.406 11.719 1 82.75 283 SER B CA 1
ATOM 4576 C C . SER B 1 283 ? 28.484 20.047 10.727 1 82.75 283 SER B C 1
ATOM 4578 O O . SER B 1 283 ? 28.906 20.656 9.742 1 82.75 283 SER B O 1
ATOM 4580 N N . VAL B 1 284 ? 27.219 19.938 10.984 1 83.88 284 VAL B N 1
ATOM 4581 C CA . VAL B 1 284 ? 26.203 20.516 10.117 1 83.88 284 VAL B CA 1
ATOM 4582 C C . VAL B 1 284 ? 26.266 22.031 10.18 1 83.88 284 VAL B C 1
ATOM 4584 O O . VAL B 1 284 ? 26.094 22.719 9.164 1 83.88 284 VAL B O 1
ATOM 4587 N N . LYS B 1 285 ? 26.484 22.562 11.289 1 81.38 285 LYS B N 1
ATOM 4588 C CA . LYS B 1 285 ? 26.609 24 11.438 1 81.38 285 LYS B CA 1
ATOM 4589 C C . LYS B 1 285 ? 27.75 24.547 10.594 1 81.38 285 LYS B C 1
ATOM 4591 O O . LYS B 1 285 ? 27.609 25.594 9.945 1 81.38 285 LYS B O 1
ATOM 4596 N N . VAL B 1 286 ? 28.797 23.766 10.625 1 81.06 286 VAL B N 1
ATOM 4597 C CA . VAL B 1 286 ? 29.953 24.156 9.844 1 81.06 286 VAL B CA 1
ATOM 4598 C C . VAL B 1 286 ? 29.625 24.094 8.352 1 81.06 286 VAL B C 1
ATOM 4600 O O . VAL B 1 286 ? 29.953 25.016 7.602 1 81.06 286 VAL B O 1
ATOM 4603 N N . LEU B 1 287 ? 28.953 23.062 8.008 1 78.31 287 LEU B N 1
ATOM 4604 C CA . LEU B 1 287 ? 28.609 22.891 6.602 1 78.31 287 LEU B CA 1
ATOM 4605 C C . LEU B 1 287 ? 27.625 23.984 6.152 1 78.31 287 LEU B C 1
ATOM 4607 O O . LEU B 1 287 ? 27.688 24.438 5.008 1 78.31 287 LEU B O 1
ATOM 4611 N N . SER B 1 288 ? 26.703 24.281 6.977 1 75.5 288 SER B N 1
ATOM 4612 C CA . SER B 1 288 ? 25.75 25.328 6.676 1 75.5 288 SER B CA 1
ATOM 4613 C C . SER B 1 288 ? 26.438 26.672 6.492 1 75.5 288 SER B C 1
ATOM 4615 O O . SER B 1 288 ? 26.078 27.453 5.598 1 75.5 288 SER B O 1
ATOM 4617 N N . ARG B 1 289 ? 27.406 26.969 7.27 1 75.88 289 ARG B N 1
ATOM 4618 C CA . ARG B 1 289 ? 28.188 28.203 7.172 1 75.88 289 ARG B CA 1
ATOM 4619 C C . ARG B 1 289 ? 28.938 28.266 5.852 1 75.88 289 ARG B C 1
ATOM 4621 O O . ARG B 1 289 ? 29.125 29.344 5.281 1 75.88 289 ARG B O 1
ATOM 4628 N N . LEU B 1 290 ? 29.188 27.062 5.453 1 73 290 LEU B N 1
ATOM 4629 C CA . LEU B 1 290 ? 29.922 26.969 4.195 1 73 290 LEU B CA 1
ATOM 4630 C C . LEU B 1 290 ? 28.969 26.984 3.008 1 73 290 LEU B C 1
ATOM 4632 O O . LEU B 1 290 ? 29.391 26.906 1.855 1 73 290 LEU B O 1
ATOM 4636 N N . GLY B 1 291 ? 27.641 27 3.322 1 65.94 291 GLY B N 1
ATOM 4637 C CA . GLY B 1 291 ? 26.641 27.062 2.281 1 65.94 291 GLY B CA 1
ATOM 4638 C C . GLY B 1 291 ? 26.344 25.703 1.666 1 65.94 291 GLY B C 1
ATOM 4639 O O . GLY B 1 291 ? 25.672 25.625 0.628 1 65.94 291 GLY B O 1
ATOM 4640 N N . LEU B 1 292 ? 26.859 24.734 2.279 1 64.56 292 LEU B N 1
ATOM 4641 C CA . LEU B 1 292 ? 26.719 23.406 1.707 1 64.56 292 LEU B CA 1
ATOM 4642 C C . LEU B 1 292 ? 25.391 22.766 2.129 1 64.56 292 LEU B C 1
ATOM 4644 O O . LEU B 1 292 ? 24.891 21.875 1.451 1 64.56 292 LEU B O 1
ATOM 4648 N N . VAL B 1 293 ? 24.969 23.172 3.289 1 67.81 293 VAL B N 1
ATOM 4649 C CA . VAL B 1 293 ? 23.688 22.656 3.781 1 67.81 293 VAL B CA 1
ATOM 4650 C C . VAL B 1 293 ? 22.75 23.812 4.102 1 67.81 293 VAL B C 1
ATOM 4652 O O . VAL B 1 293 ? 23.141 24.781 4.766 1 67.81 293 VAL B O 1
ATOM 4655 N N . PRO B 1 294 ? 21.641 23.891 3.357 1 57.25 294 PRO B N 1
ATOM 4656 C CA . PRO B 1 294 ? 20.719 24.969 3.721 1 57.25 294 PRO B CA 1
ATOM 4657 C C . PRO B 1 294 ? 20.359 24.969 5.203 1 57.25 294 PRO B C 1
ATOM 4659 O O . PRO B 1 294 ? 20.141 23.906 5.789 1 57.25 294 PRO B O 1
ATOM 4662 N N . TRP B 1 295 ? 20.969 26.031 5.895 1 55.72 295 TRP B N 1
ATOM 4663 C CA . TRP B 1 295 ? 20.484 26.219 7.258 1 55.72 295 TRP B CA 1
ATOM 4664 C C . TRP B 1 295 ? 18.969 26.344 7.277 1 55.72 295 TRP B C 1
ATOM 4666 O O . TRP B 1 295 ? 18.406 27.219 6.609 1 55.72 295 TRP B O 1
ATOM 4676 N N . MET B 1 296 ? 18.297 25.312 7.375 1 56.69 296 MET B N 1
ATOM 4677 C CA . MET B 1 296 ? 16.859 25.547 7.387 1 56.69 296 MET B CA 1
ATOM 4678 C C . MET B 1 296 ? 16.406 26.062 8.75 1 56.69 296 MET B C 1
ATOM 4680 O O . MET B 1 296 ? 16.469 25.344 9.75 1 56.69 296 MET B O 1
ATOM 4684 N N . SER B 1 297 ? 16.75 27.438 8.977 1 56.16 297 SER B N 1
ATOM 4685 C CA . SER B 1 297 ? 16.062 28 10.133 1 56.16 297 SER B CA 1
ATOM 4686 C C . SER B 1 297 ? 14.594 27.594 10.164 1 56.16 297 SER B C 1
ATOM 4688 O O . SER B 1 297 ? 13.859 27.828 9.211 1 56.16 297 SER B O 1
ATOM 4690 N N . GLY B 1 298 ? 14.297 26.516 10.891 1 64.31 298 GLY B N 1
ATOM 4691 C CA . GLY B 1 298 ? 12.914 26.062 11 1 64.31 298 GLY B CA 1
ATOM 4692 C C . GLY B 1 298 ? 11.984 27.141 11.547 1 64.31 298 GLY B C 1
ATOM 4693 O O . GLY B 1 298 ? 12.422 28.062 12.234 1 64.31 298 GLY B O 1
ATOM 4694 N N . LEU B 1 299 ? 10.805 27.453 10.938 1 74.88 299 LEU B N 1
ATOM 4695 C CA . LEU B 1 299 ? 9.75 28.281 11.5 1 74.88 299 LEU B CA 1
ATOM 4696 C C . LEU B 1 299 ? 9.547 28 12.984 1 74.88 299 LEU B C 1
ATOM 4698 O O . LEU B 1 299 ? 9.641 26.844 13.406 1 74.88 299 LEU B O 1
ATOM 4702 N N . PRO B 1 300 ? 9.508 29.078 13.766 1 83.12 300 PRO B N 1
ATOM 4703 C CA . PRO B 1 300 ? 9.266 28.859 15.195 1 83.12 300 PRO B CA 1
ATOM 4704 C C . PRO B 1 300 ? 7.879 28.297 15.477 1 83.12 300 PRO B C 1
ATOM 4706 O O . PRO B 1 300 ? 7.043 28.969 16.078 1 83.12 300 PRO B O 1
ATOM 4709 N N . MET B 1 301 ? 7.723 27.094 15.117 1 89.38 301 MET B N 1
ATOM 4710 C CA . MET B 1 301 ? 6.465 26.422 15.438 1 89.38 301 MET B CA 1
ATOM 4711 C C . MET B 1 301 ? 6.348 26.156 16.938 1 89.38 301 MET B C 1
ATOM 4713 O O . MET B 1 301 ? 7.242 25.562 17.531 1 89.38 301 MET B O 1
ATOM 4717 N N . GLU B 1 302 ? 5.25 26.641 17.484 1 92.62 302 GLU B N 1
ATOM 4718 C CA . GLU B 1 302 ? 5.152 26.625 18.938 1 92.62 302 GLU B CA 1
ATOM 4719 C C . GLU B 1 302 ? 4.152 25.578 19.422 1 92.62 302 GLU B C 1
ATOM 4721 O O . GLU B 1 302 ? 4.309 25.016 20.5 1 92.62 302 GLU B O 1
ATOM 4726 N N . SER B 1 303 ? 3.166 25.359 18.641 1 96.81 303 SER B N 1
ATOM 4727 C CA . SER B 1 303 ? 2.135 24.453 19.125 1 96.81 303 SER B CA 1
ATOM 4728 C C . SER B 1 303 ? 1.586 23.594 17.984 1 96.81 303 SER B C 1
ATOM 4730 O O . SER B 1 303 ? 1.716 23.953 16.812 1 96.81 303 SER B O 1
ATOM 4732 N N . TYR B 1 304 ? 1.18 22.422 18.297 1 97.88 304 TYR B N 1
ATOM 4733 C CA . TYR B 1 304 ? 0.443 21.5 17.453 1 97.88 304 TYR B CA 1
ATOM 4734 C C . TYR B 1 304 ? -0.958 21.25 18 1 97.88 304 TYR B C 1
ATOM 4736 O O . TYR B 1 304 ? -1.117 20.797 19.141 1 97.88 304 TYR B O 1
ATOM 4744 N N . ARG B 1 305 ? -2.002 21.625 17.219 1 97.94 305 ARG B N 1
ATOM 4745 C CA . ARG B 1 305 ? -3.346 21.672 17.797 1 97.94 305 ARG B CA 1
ATOM 4746 C C . ARG B 1 305 ? -4.297 20.766 17.016 1 97.94 305 ARG B C 1
ATOM 4748 O O . ARG B 1 305 ? -4.188 20.625 15.797 1 97.94 305 ARG B O 1
ATOM 4755 N N . HIS B 1 306 ? -5.168 20.125 17.719 1 98.56 306 HIS B N 1
ATOM 4756 C CA . HIS B 1 306 ? -6.352 19.469 17.156 1 98.56 306 HIS B CA 1
ATOM 4757 C C . HIS B 1 306 ? -7.617 20.25 17.5 1 98.56 306 HIS B C 1
ATOM 4759 O O . HIS B 1 306 ? -8 20.328 18.672 1 98.56 306 HIS B O 1
ATOM 4765 N N . GLN B 1 307 ? -8.25 20.812 16.5 1 98.12 307 GLN B N 1
ATOM 4766 C CA . GLN B 1 307 ? -9.461 21.609 16.672 1 98.12 307 GLN B CA 1
ATOM 4767 C C . GLN B 1 307 ? -10.625 21.031 15.883 1 98.12 307 GLN B C 1
ATOM 4769 O O . GLN B 1 307 ? -10.445 20.547 14.758 1 98.12 307 GLN B O 1
ATOM 4774 N N . VAL B 1 308 ? -11.82 20.984 16.516 1 98.38 308 VAL B N 1
ATOM 4775 C CA . VAL B 1 308 ? -13.016 20.469 15.859 1 98.38 308 VAL B CA 1
ATOM 4776 C C . VAL B 1 308 ? -14.086 21.562 15.789 1 98.38 308 VAL B C 1
ATOM 4778 O O . VAL B 1 308 ? -14.312 22.266 16.766 1 98.38 308 VAL B O 1
ATOM 4781 N N . ALA B 1 309 ? -14.664 21.719 14.68 1 98.25 309 ALA B N 1
ATOM 4782 C CA . ALA B 1 309 ? -15.773 22.656 14.5 1 98.25 309 ALA B CA 1
ATOM 4783 C C . ALA B 1 309 ? -16.984 21.953 13.914 1 98.25 309 ALA B C 1
ATOM 4785 O O . ALA B 1 309 ? -16.859 20.906 13.281 1 98.25 309 ALA B O 1
ATOM 4786 N N . VAL B 1 310 ? -18.188 22.484 14.125 1 98.12 310 VAL B N 1
ATOM 4787 C CA . VAL B 1 310 ? -19.453 22.016 13.57 1 98.12 310 VAL B CA 1
ATOM 4788 C C . VAL B 1 310 ? -20.062 23.094 12.688 1 98.12 310 VAL B C 1
ATOM 4790 O O . VAL B 1 310 ? -20.109 24.281 13.062 1 98.12 310 VAL B O 1
ATOM 4793 N N . ARG B 1 311 ? -20.422 22.688 11.539 1 98.25 311 ARG B N 1
ATOM 4794 C CA . ARG B 1 311 ? -21.141 23.609 10.664 1 98.25 311 ARG B CA 1
ATOM 4795 C C . ARG B 1 311 ? -22.547 23.906 11.211 1 98.25 311 ARG B C 1
ATOM 4797 O O . ARG B 1 311 ? -23.328 22.984 11.422 1 98.25 311 ARG B O 1
ATOM 4804 N N . VAL B 1 312 ? -22.797 25.188 11.391 1 95.88 312 VAL B N 1
ATOM 4805 C CA . VAL B 1 312 ? -24.078 25.625 11.953 1 95.88 312 VAL B CA 1
ATOM 4806 C C . VAL B 1 312 ? -25.031 26.031 10.828 1 95.88 312 VAL B C 1
ATOM 4808 O O . VAL B 1 312 ? -24.578 26.5 9.773 1 95.88 312 VAL B O 1
#

Foldseek 3Di:
DVQQLVLLCCQFVPLDLDFDDDPSQVSLLVVVLVVLLVVLVPDDPLDDQALFFDDVVLVVVVCVQPPCPCVDDHVCRNLSQLQCLQQPDPCGLQNQALFEEEEEACFLVSSVLSSCSRHPRHFYEYEYQHPNSQVNNQVPRDDPRRYHYDYDDLLDDPAAFQQGQEYEYEAGCSSRSGNLSNVVVVLRNHHAQGKYKYWHWHDPSNVVSVVVSVVVDPQKAWDDKDFRLVRSLVSLCQCLDPPHPNNVVLVVDDDDPVVSLLVSVVSSLSSCVVSNPDDRDPVVVVCVVVVNHPPSPRDPTHTIIIIMIGGD/DVLQLVLLCCQFVPLDLDFDDDPSQVSLLVVVLVVLLVVLVPDDPLDDQALFFDDVVLVVVVCVQPPCPCVPDHVCRNLSQLQCLQQPDPCGLQNQALFEEEEEACFLVSNVLSSCSRHPRHFYEYEHQHPNSQVNNQVPRDDPRRYHYDYDDLLDDPAAFQQGQEYEYEAGCSSRSGNLSNVVVVLGNHHAQGKYKYWHWHDPSNVVSVVVSVVVDPQKAWDDKDFRLVRSLVSLCQCLDPPHPNNVVLVVDDDDPVVSLLVSVVSSLSSCVVSNPHDRDPVVVVCVVVVNHPPSPRPPTHTIIIIMIGGD

Solvent-accessible surface area (backbone atoms only — not comparable to full-atom values): 31951 Å² total; per-residue (Å²): 108,67,66,40,54,52,38,40,47,51,54,34,62,38,78,61,85,66,67,51,61,68,71,61,28,52,49,40,51,51,37,49,27,52,53,43,30,50,48,47,70,69,51,61,74,75,59,65,89,57,54,25,23,50,48,71,69,55,50,50,55,47,36,73,77,31,56,55,48,49,77,61,90,43,88,46,23,42,55,38,44,56,48,47,51,39,50,71,38,95,62,26,47,77,55,41,42,68,30,37,34,36,33,47,47,34,54,52,32,42,59,60,52,54,48,53,41,74,29,62,63,26,30,34,36,30,26,18,66,19,59,54,11,22,49,48,21,42,27,75,65,35,34,72,80,43,28,38,57,41,65,41,42,66,63,57,56,94,62,57,71,47,66,27,43,34,37,37,33,56,69,40,64,66,69,43,52,33,56,61,46,25,53,50,37,51,47,44,26,29,18,77,70,10,36,37,29,40,31,39,64,25,27,69,44,35,48,52,45,50,50,54,49,50,73,71,32,80,49,46,46,72,78,47,76,44,80,45,37,69,31,26,29,50,22,29,50,53,46,69,32,88,80,17,69,58,45,50,56,59,66,54,44,58,60,57,70,68,59,42,52,52,50,51,53,51,50,40,53,72,39,41,24,60,69,45,65,56,71,82,51,68,69,54,53,53,35,25,75,69,65,74,34,81,70,70,78,69,75,74,50,70,44,27,36,44,32,33,31,32,27,94,109,67,68,42,52,52,39,40,44,51,52,33,60,38,77,60,85,67,65,50,60,64,72,61,28,52,48,40,51,51,38,49,26,51,52,43,29,51,48,48,68,69,52,60,72,75,58,64,90,57,54,25,24,50,51,73,68,55,52,51,55,47,36,72,76,33,56,56,48,50,76,60,90,42,88,46,23,43,57,38,44,56,49,48,50,37,50,74,38,96,63,26,45,76,56,41,43,68,31,38,35,36,31,47,47,35,54,52,31,42,60,57,53,54,48,52,41,75,29,63,65,28,30,33,36,30,26,16,67,19,60,54,11,23,49,50,20,40,28,73,63,37,34,72,78,42,28,37,56,40,67,40,44,66,65,58,56,94,60,56,71,49,66,27,43,35,37,38,33,56,69,40,65,66,68,43,50,34,58,63,46,26,54,51,38,52,47,44,25,29,18,78,71,10,36,37,28,40,32,37,63,26,25,69,42,34,46,50,45,49,52,56,49,50,72,71,33,80,47,45,46,71,76,46,77,42,79,46,39,69,31,26,28,50,24,27,48,52,46,68,31,89,83,17,70,59,46,50,56,57,65,53,42,59,59,58,69,67,58,42,51,51,50,50,53,51,49,39,53,72,40,41,24,61,69,43,66,56,72,82,50,68,68,54,54,52,35,26,74,70,66,73,33,84,71,70,80,67,75,75,50,70,43,28,37,43,32,32,29,32,26,93

InterPro domains:
  IPR013216 Methyltransferase type 11 [PF08241] (102-196)
  IPR029063 S-adenosyl-L-methionine-dependent methyltransferase superfamily [G3DSA:3.40.50.150] (29-266)
  IPR029063 S-adenosyl-L-methionine-dependent methyltransferase superfamily [SSF53335] (72-215)
  IPR050447 Erg6/SMT methyltransferase [PTHR44068] (98-202)

Secondary structure (DSSP, 8-state):
-HHHHHHHHHHHH----PPP-THHHHHHHHHHHHHHHHHHHHPPTT---S-----HHHHHHHHHHSTTTTSSS--SHHHHHHHHHHHTSTTTTGGGTT-EEEEES-TTSHHHHHHHHHSTT-EEEEEES-HHHHHHHHHHH-BTTTEEEEE-BTTB--S-TT-EEEEEEES-GGG-S-HHHHHHHHHHHEEEEEEEEEEEEE-HHHHHHHHHHHHT-TTEEEEEEEE-HHHHHHHHHHHHSTT-HHHHHHHTB---HHHHHHHHHHHHHHTTTTTTT----HHHHHHHHTTSS---------EEEEEEEEE-/-HHHHHHHHHHHH----PPP-THHHHHHHHHHHHHHHHHHHHPPTT---S-----HHHHHHHHHHSTTTTSSS--SHHHHHHHHHHHTSTTTTGGGTT-EEEEES-TTSHHHHHHHHHSTT-EEEEEES-HHHHHHHHHHH-BTTTEEEEE-BTTB--S-TT-EEEEEEES-GGG-S-HHHHHHHHHHHEEEEEEEEEEEEE-HHHHHHHHHHHHT-TTEEEEEEEE-HHHHHHHHHHHHSTT-HHHHHHHTB---HHHHHHHHHHHHHHTTTTTTT----HHHHHHHHTTSS---------EEEEEEEEE-